Protein AF-0000000084460044 (afdb_homodimer)

InterPro domains:
  IPR001279 Metallo-beta-lactamase [SM00849] (20-222)
  IPR036866 Ribonuclease Z/Hydroxyacylglutathione hydrolase-like [G3DSA:3.60.15.10] (1-244)
  IPR036866 Ribonuclease Z/Hydroxyacylglutathione hydrolase-like [SSF56281] (1-214)

Structure (mmCIF, N/CA/C/O backbone):
data_AF-0000000084460044-model_v1
#
loop_
_entity.id
_entity.type
_entity.pdbx_description
1 polymer 'Anti-Pycsar protein Apyc1'
#
loop_
_atom_site.group_PDB
_atom_site.id
_atom_site.type_symbol
_atom_site.label_atom_id
_atom_site.label_alt_id
_atom_site.label_comp_id
_atom_site.label_asym_id
_atom_site.label_entity_id
_atom_site.label_seq_id
_atom_site.pdbx_PDB_ins_code
_atom_site.Cartn_x
_atom_site.Cartn_y
_atom_site.Cartn_z
_atom_site.occupancy
_atom_site.B_iso_or_equiv
_atom_site.auth_seq_id
_atom_site.auth_comp_id
_atom_site.auth_asym_id
_atom_site.auth_atom_id
_atom_site.pdbx_PDB_model_num
ATOM 1 N N . MET A 1 1 ? 12.766 -27.172 2.604 1 94.31 1 MET A N 1
ATOM 2 C CA . MET A 1 1 ? 12.164 -25.938 2.119 1 94.31 1 MET A CA 1
ATOM 3 C C . MET A 1 1 ? 10.75 -25.766 2.67 1 94.31 1 MET A C 1
ATOM 5 O O . MET A 1 1 ? 9.977 -26.719 2.703 1 94.31 1 MET A O 1
ATOM 9 N N . LYS A 1 2 ? 10.469 -24.609 3.242 1 96.56 2 LYS A N 1
ATOM 10 C CA . LYS A 1 2 ? 9.156 -24.359 3.834 1 96.56 2 LYS A CA 1
ATOM 11 C C . LYS A 1 2 ? 8.484 -23.156 3.178 1 96.56 2 LYS A C 1
ATOM 13 O O . LYS A 1 2 ? 9.141 -22.156 2.867 1 96.56 2 LYS A O 1
ATOM 18 N N . LEU A 1 3 ? 7.176 -23.328 2.949 1 98.44 3 LEU A N 1
ATOM 19 C CA . LEU A 1 3 ? 6.359 -22.234 2.408 1 98.44 3 LEU A CA 1
ATOM 20 C C . LEU A 1 3 ? 5.32 -21.781 3.428 1 98.44 3 LEU A C 1
ATOM 22 O O . LEU A 1 3 ? 4.449 -22.562 3.828 1 98.44 3 LEU A O 1
ATOM 26 N N . LEU A 1 4 ? 5.477 -20.578 3.859 1 98.81 4 LEU A N 1
ATOM 27 C CA . LEU A 1 4 ? 4.555 -19.969 4.816 1 98.81 4 LEU A CA 1
ATOM 28 C C . LEU A 1 4 ? 3.621 -18.984 4.121 1 98.81 4 LEU A C 1
ATOM 30 O O . LEU A 1 4 ? 4.078 -18.031 3.477 1 98.81 4 LEU A O 1
ATOM 34 N N . PHE A 1 5 ? 2.318 -19.219 4.203 1 98.88 5 PHE A N 1
ATOM 35 C CA . PHE A 1 5 ? 1.369 -18.219 3.721 1 98.88 5 PHE A CA 1
ATOM 36 C C . PHE A 1 5 ? 1.192 -17.094 4.738 1 98.88 5 PHE A C 1
ATOM 38 O O . PHE A 1 5 ? 0.675 -17.328 5.836 1 98.88 5 PHE A O 1
ATOM 45 N N . LEU A 1 6 ? 1.575 -15.891 4.332 1 98.75 6 LEU A N 1
ATOM 46 C CA . LEU A 1 6 ? 1.428 -14.742 5.215 1 98.75 6 LEU A CA 1
ATOM 47 C C . LEU A 1 6 ? -0.026 -14.289 5.273 1 98.75 6 LEU A C 1
ATOM 49 O O . LEU A 1 6 ? -0.465 -13.727 6.285 1 98.75 6 LEU A O 1
ATOM 53 N N . GLY A 1 7 ? -0.699 -14.461 4.23 1 98.69 7 GLY A N 1
ATOM 54 C CA . GLY A 1 7 ? -2.119 -14.188 4.074 1 98.69 7 GLY A CA 1
ATOM 55 C C . GLY A 1 7 ? -2.746 -14.945 2.918 1 98.69 7 GLY A C 1
ATOM 56 O O . GLY A 1 7 ? -2.043 -15.609 2.152 1 98.69 7 GLY A O 1
ATOM 57 N N . THR A 1 8 ? -4.09 -14.844 2.838 1 98.69 8 THR A N 1
ATOM 58 C CA . THR A 1 8 ? -4.785 -15.641 1.833 1 98.69 8 THR A CA 1
ATOM 59 C C . THR A 1 8 ? -5.918 -14.844 1.195 1 98.69 8 THR A C 1
ATOM 61 O O . THR A 1 8 ? -6.676 -15.367 0.38 1 98.69 8 THR A O 1
ATOM 64 N N . ALA A 1 9 ? -5.984 -13.594 1.479 1 97.88 9 ALA A N 1
ATOM 65 C CA . ALA A 1 9 ? -7.117 -12.789 1.032 1 97.88 9 ALA A CA 1
ATOM 66 C C . ALA A 1 9 ? -6.863 -12.211 -0.356 1 97.88 9 ALA A C 1
ATOM 68 O O . ALA A 1 9 ? -5.711 -11.977 -0.74 1 97.88 9 ALA A O 1
ATOM 69 N N . ASN A 1 10 ? -7.953 -12.016 -1.039 1 96.75 10 ASN A N 1
ATOM 70 C CA . ASN A 1 10 ? -7.848 -11.258 -2.281 1 96.75 10 ASN A CA 1
ATOM 71 C C . ASN A 1 10 ? -7.52 -9.789 -2.02 1 96.75 10 ASN A C 1
ATOM 73 O O . ASN A 1 10 ? -7.426 -9.367 -0.867 1 96.75 10 ASN A O 1
ATOM 77 N N . GLY A 1 11 ? -7.328 -9.031 -3.055 1 95.56 11 GLY A N 1
ATOM 78 C CA . GLY A 1 11 ? -6.824 -7.668 -2.953 1 95.56 11 GLY A CA 1
ATOM 79 C C . GLY A 1 11 ? -7.844 -6.695 -2.393 1 95.56 11 GLY A C 1
ATOM 80 O O . GLY A 1 11 ? -7.496 -5.586 -1.98 1 95.56 11 GLY A O 1
ATOM 81 N N . LEU A 1 12 ? -9.133 -7.086 -2.283 1 94.06 12 LEU A N 1
ATOM 82 C CA . LEU A 1 12 ? -10.18 -6.156 -1.881 1 94.06 12 LEU A CA 1
ATOM 83 C C . LEU A 1 12 ? -10.734 -6.523 -0.509 1 94.06 12 LEU A C 1
ATOM 85 O O . LEU A 1 12 ? -11.727 -5.934 -0.056 1 94.06 12 LEU A O 1
ATOM 89 N N . SER A 1 13 ? -10.102 -7.473 0.127 1 93.81 13 SER A N 1
ATOM 90 C CA . SER A 1 13 ? -10.57 -7.953 1.421 1 93.81 13 SER A CA 1
ATOM 91 C C . SER A 1 13 ? -10.625 -6.824 2.445 1 93.81 13 SER A C 1
ATOM 93 O O . SER A 1 13 ? -9.75 -5.957 2.465 1 93.81 13 SER A O 1
ATOM 95 N N . GLU A 1 14 ? -11.594 -6.875 3.289 1 91.81 14 GLU A N 1
ATOM 96 C CA . GLU A 1 14 ? -11.711 -5.961 4.422 1 91.81 14 GLU A CA 1
ATOM 97 C C . GLU A 1 14 ? -11.602 -6.711 5.746 1 91.81 14 GLU A C 1
ATOM 99 O O . GLU A 1 14 ? -11.812 -6.129 6.812 1 91.81 14 GLU A O 1
ATOM 104 N N . ASP A 1 15 ? -11.305 -8 5.602 1 91.88 15 ASP A N 1
ATOM 105 C CA . ASP A 1 15 ? -11.117 -8.812 6.801 1 91.88 15 ASP A CA 1
ATOM 106 C C . ASP A 1 15 ? -9.828 -8.438 7.523 1 91.88 15 ASP A C 1
ATOM 108 O O . ASP A 1 15 ? -8.734 -8.75 7.059 1 91.88 15 ASP A O 1
ATOM 112 N N . ALA A 1 16 ? -9.891 -7.84 8.695 1 88.88 16 ALA A N 1
ATOM 113 C CA . ALA A 1 16 ? -8.727 -7.371 9.445 1 88.88 16 ALA A CA 1
ATOM 114 C C . ALA A 1 16 ? -7.922 -8.539 10 1 88.88 16 ALA A C 1
ATOM 116 O O . ALA A 1 16 ? -6.781 -8.367 10.438 1 88.88 16 ALA A O 1
ATOM 117 N N . GLY A 1 17 ? -8.531 -9.695 10.016 1 92.69 17 GLY A N 1
ATOM 118 C CA . GLY A 1 17 ? -7.859 -10.867 10.555 1 92.69 17 GLY A CA 1
ATOM 119 C C . GLY A 1 17 ? -7.055 -11.617 9.508 1 92.69 17 GLY A C 1
ATOM 120 O O . GLY A 1 17 ? -6.414 -12.625 9.82 1 92.69 17 GLY A O 1
ATOM 121 N N . ASN A 1 18 ? -7.109 -11.172 8.281 1 97.06 18 ASN A N 1
ATOM 122 C CA . ASN A 1 18 ? -6.367 -11.773 7.18 1 97.06 18 ASN A CA 1
ATOM 123 C C . ASN A 1 18 ? -5.535 -10.742 6.43 1 97.06 18 ASN A C 1
ATOM 125 O O . ASN A 1 18 ? -5.648 -9.539 6.688 1 97.06 18 ASN A O 1
ATOM 129 N N . PHE A 1 19 ? -4.551 -11.188 5.695 1 98.19 19 PHE A N 1
ATOM 130 C CA . PHE A 1 19 ? -3.664 -10.344 4.902 1 98.19 19 PHE A CA 1
ATOM 131 C C . PHE A 1 19 ? -3.699 -10.75 3.436 1 98.19 19 PHE A C 1
ATOM 133 O O . PHE A 1 19 ? -4.328 -11.75 3.074 1 98.19 19 PHE A O 1
ATOM 140 N N . HIS A 1 20 ? -3.086 -9.898 2.592 1 98.19 20 HIS A N 1
ATOM 141 C CA . HIS A 1 20 ? -2.912 -10.25 1.187 1 98.19 20 HIS A CA 1
ATOM 142 C C . HIS A 1 20 ? -2.186 -11.586 1.036 1 98.19 20 HIS A C 1
ATOM 144 O O . HIS A 1 20 ? -1.423 -11.984 1.919 1 98.19 20 HIS A O 1
ATOM 150 N N . SER A 1 21 ? -2.4 -12.25 -0.104 1 98.06 21 SER A N 1
ATOM 151 C CA . SER A 1 21 ? -1.917 -13.609 -0.347 1 98.06 21 SER A CA 1
ATOM 152 C C . SER A 1 21 ? -0.439 -13.609 -0.723 1 98.06 21 SER A C 1
ATOM 154 O O . SER A 1 21 ? -0.062 -14.117 -1.779 1 98.06 21 SER A O 1
ATOM 156 N N . ASN A 1 22 ? 0.379 -13.086 0.127 1 98.5 22 ASN A N 1
ATOM 157 C CA . ASN A 1 22 ? 1.829 -13.18 -0.01 1 98.5 22 ASN A CA 1
ATOM 158 C C . ASN A 1 22 ? 2.398 -14.352 0.778 1 98.5 22 ASN A C 1
ATOM 160 O O . ASN A 1 22 ? 1.716 -14.922 1.634 1 98.5 22 ASN A O 1
ATOM 164 N N . MET A 1 23 ? 3.604 -14.797 0.398 1 98.81 23 MET A N 1
ATOM 165 C CA . MET A 1 23 ? 4.164 -16.016 0.989 1 98.81 23 MET A CA 1
ATOM 166 C C . MET A 1 23 ? 5.652 -15.836 1.28 1 98.81 23 MET A C 1
ATOM 168 O O . MET A 1 23 ? 6.316 -15 0.664 1 98.81 23 MET A O 1
ATOM 172 N N . LEU A 1 24 ? 6.102 -16.562 2.211 1 98.75 24 LEU A N 1
ATOM 173 C CA . LEU A 1 24 ? 7.523 -16.625 2.531 1 98.75 24 LEU A CA 1
ATOM 174 C C . LEU A 1 24 ? 8.062 -18.047 2.328 1 98.75 24 LEU A C 1
ATOM 176 O O . LEU A 1 24 ? 7.629 -18.984 2.996 1 98.75 24 LEU A O 1
ATOM 180 N N . LEU A 1 25 ? 8.93 -18.172 1.371 1 98.44 25 LEU A N 1
ATOM 181 C CA . LEU A 1 25 ? 9.641 -19.438 1.144 1 98.44 25 LEU A CA 1
ATOM 182 C C . LEU A 1 25 ? 10.984 -19.438 1.854 1 98.44 25 LEU A C 1
ATOM 184 O O . LEU A 1 25 ? 11.812 -18.547 1.635 1 98.44 25 LEU A O 1
ATOM 188 N N . THR A 1 26 ? 11.211 -20.359 2.711 1 97.69 26 THR A N 1
ATOM 189 C CA . THR A 1 26 ? 12.492 -20.516 3.398 1 97.69 26 THR A CA 1
ATOM 190 C C . THR A 1 26 ? 13.227 -21.75 2.889 1 97.69 26 THR A C 1
ATOM 192 O O . THR A 1 26 ? 12.695 -22.859 2.926 1 97.69 26 THR A O 1
ATOM 195 N N . THR A 1 27 ? 14.438 -21.531 2.451 1 96.44 27 THR A N 1
ATOM 196 C CA . THR A 1 27 ? 15.242 -22.641 1.95 1 96.44 27 THR A CA 1
ATOM 197 C C . THR A 1 27 ? 15.797 -23.469 3.105 1 96.44 27 THR A C 1
ATOM 199 O O . THR A 1 27 ? 15.68 -23.078 4.27 1 96.44 27 THR A O 1
ATOM 202 N N . ASP A 1 28 ? 16.406 -24.609 2.73 1 92.31 28 ASP A N 1
ATOM 203 C CA . ASP A 1 28 ? 17.016 -25.469 3.734 1 92.31 28 ASP A CA 1
ATOM 204 C C . ASP A 1 28 ? 18.188 -24.766 4.418 1 92.31 28 ASP A C 1
ATOM 206 O O . ASP A 1 28 ? 18.5 -25.062 5.57 1 92.31 28 ASP A O 1
ATOM 210 N N . GLU A 1 29 ? 18.812 -23.812 3.766 1 94.5 29 GLU A N 1
ATOM 211 C CA . GLU A 1 29 ? 19.953 -23.094 4.305 1 94.5 29 GLU A CA 1
ATOM 212 C C . GLU A 1 29 ? 19.516 -21.859 5.09 1 94.5 29 GLU A C 1
ATOM 214 O O . GLU A 1 29 ? 20.344 -21.125 5.617 1 94.5 29 GLU A O 1
ATOM 219 N N . GLY A 1 30 ? 18.25 -21.578 5.09 1 96.25 30 GLY A N 1
ATOM 220 C CA . GLY A 1 30 ? 17.734 -20.531 5.941 1 96.25 30 GLY A CA 1
ATOM 221 C C . GLY A 1 30 ? 17.531 -19.219 5.203 1 96.25 30 GLY A C 1
ATOM 222 O O . GLY A 1 30 ? 17.172 -18.203 5.809 1 96.25 30 GLY A O 1
ATOM 223 N N . LYS A 1 31 ? 17.688 -19.219 3.883 1 97.81 31 LYS A N 1
ATOM 224 C CA . LYS A 1 31 ? 17.422 -18.031 3.09 1 97.81 31 LYS A CA 1
ATOM 225 C C . LYS A 1 31 ? 15.938 -17.859 2.82 1 97.81 31 LYS A C 1
ATOM 227 O O . LYS A 1 31 ? 15.219 -18.844 2.643 1 97.81 31 LYS A O 1
ATOM 232 N N . THR A 1 32 ? 15.5 -16.578 2.754 1 98.56 32 THR A N 1
ATOM 233 C CA . THR A 1 32 ? 14.07 -16.297 2.65 1 98.56 32 THR A CA 1
ATOM 234 C C . THR A 1 32 ? 13.75 -15.594 1.332 1 98.56 32 THR A C 1
ATOM 236 O O . THR A 1 32 ? 14.438 -14.656 0.938 1 98.56 32 THR A O 1
ATOM 239 N N . LEU A 1 33 ? 12.781 -16.125 0.623 1 98.75 33 LEU A N 1
ATOM 240 C CA . LEU A 1 33 ? 12.195 -15.516 -0.566 1 98.75 33 LEU A CA 1
ATOM 241 C C . LEU A 1 33 ? 10.75 -15.094 -0.307 1 98.75 33 LEU A C 1
ATOM 243 O O . LEU A 1 33 ? 9.883 -15.945 -0.075 1 98.75 33 LEU A O 1
ATOM 247 N N . LEU A 1 34 ? 10.57 -13.805 -0.277 1 98.88 34 LEU A N 1
ATOM 248 C CA . LEU A 1 34 ? 9.203 -13.297 -0.209 1 98.88 34 LEU A CA 1
ATOM 249 C C . LEU A 1 34 ? 8.531 -13.359 -1.575 1 98.88 34 LEU A C 1
ATOM 251 O O . LEU A 1 34 ? 9.031 -12.805 -2.553 1 98.88 34 LEU A O 1
ATOM 255 N N . ILE A 1 35 ? 7.453 -14.102 -1.669 1 98.88 35 ILE A N 1
ATOM 256 C CA . ILE A 1 35 ? 6.684 -14.195 -2.904 1 98.88 35 ILE A CA 1
ATOM 257 C C . ILE A 1 35 ? 5.527 -13.195 -2.867 1 98.88 35 ILE A C 1
ATOM 259 O O . ILE A 1 35 ? 4.566 -13.375 -2.113 1 98.88 35 ILE A O 1
ATOM 263 N N . ASP A 1 36 ? 5.617 -12.188 -3.707 1 98.88 36 ASP A N 1
ATOM 264 C CA . ASP A 1 36 ? 4.801 -10.977 -3.725 1 98.88 36 ASP A CA 1
ATOM 265 C C . ASP A 1 36 ? 4.988 -10.172 -2.441 1 98.88 36 ASP A C 1
ATOM 267 O O . ASP A 1 36 ? 5.508 -10.688 -1.449 1 98.88 36 ASP A O 1
ATOM 271 N N . CYS A 1 37 ? 4.656 -8.953 -2.535 1 98.75 37 CYS A N 1
ATOM 272 C CA . CYS A 1 37 ? 4.887 -7.965 -1.485 1 98.75 37 CYS A CA 1
ATOM 273 C C . CYS A 1 37 ? 3.787 -6.906 -1.481 1 98.75 37 CYS A C 1
ATOM 275 O O . CYS A 1 37 ? 4.012 -5.773 -1.904 1 98.75 37 CYS A O 1
ATOM 277 N N . GLY A 1 38 ? 2.658 -7.324 -0.992 1 98.38 38 GLY A N 1
ATOM 278 C CA . GLY A 1 38 ? 1.498 -6.449 -1.021 1 98.38 38 GLY A CA 1
ATOM 279 C C . GLY A 1 38 ? 1.54 -5.367 0.041 1 98.38 38 GLY A C 1
ATOM 280 O O . GLY A 1 38 ? 2.447 -5.344 0.876 1 98.38 38 GLY A O 1
ATOM 281 N N . THR A 1 39 ? 0.577 -4.535 0.065 1 97.31 39 THR A N 1
ATOM 282 C CA . THR A 1 39 ? 0.523 -3.357 0.922 1 97.31 39 THR A CA 1
ATOM 283 C C . THR A 1 39 ? 0.475 -3.762 2.393 1 97.31 39 THR A C 1
ATOM 285 O O . THR A 1 39 ? 0.834 -2.973 3.271 1 97.31 39 THR A O 1
ATOM 288 N N . ASP A 1 40 ? 0.13 -4.992 2.707 1 96.69 40 ASP A N 1
ATOM 289 C CA . ASP A 1 40 ? -0.022 -5.465 4.078 1 96.69 40 ASP A CA 1
ATOM 290 C C . ASP A 1 40 ? 1.29 -6.039 4.609 1 96.69 40 ASP A C 1
ATOM 292 O O . ASP A 1 40 ? 1.348 -6.531 5.738 1 96.69 40 ASP A O 1
ATOM 296 N N . VAL A 1 41 ? 2.312 -5.926 3.896 1 97.75 41 VAL A N 1
ATOM 297 C CA . VAL A 1 41 ? 3.482 -6.773 4.113 1 97.75 41 VAL A CA 1
ATOM 298 C C . VAL A 1 41 ? 4.082 -6.48 5.488 1 97.75 41 VAL A C 1
ATOM 300 O O . VAL A 1 41 ? 4.523 -7.398 6.184 1 97.75 41 VAL A O 1
ATOM 303 N N . ARG A 1 42 ? 4.129 -5.203 5.926 1 96.88 42 ARG A N 1
ATOM 304 C CA . ARG A 1 42 ? 4.762 -4.934 7.215 1 96.88 42 ARG A CA 1
ATOM 305 C C . ARG A 1 42 ? 3.982 -5.586 8.352 1 96.88 42 ARG A C 1
ATOM 307 O O . ARG A 1 42 ? 4.57 -6.043 9.336 1 96.88 42 ARG A O 1
ATOM 314 N N . PHE A 1 43 ? 2.645 -5.734 8.242 1 97.25 43 PHE A N 1
ATOM 315 C CA . PHE A 1 43 ? 1.826 -6.359 9.273 1 97.25 43 PHE A CA 1
ATOM 316 C C . PHE A 1 43 ? 1.922 -7.879 9.195 1 97.25 43 PHE A C 1
ATOM 318 O O . PHE A 1 43 ? 2.039 -8.555 10.219 1 97.25 43 PHE A O 1
ATOM 325 N N . SER A 1 44 ? 1.832 -8.383 7.941 1 97.81 44 SER A N 1
ATOM 326 C CA . SER A 1 44 ? 1.833 -9.836 7.781 1 97.81 44 SER A CA 1
ATOM 327 C C . SER A 1 44 ? 3.17 -10.438 8.203 1 97.81 44 SER A C 1
ATOM 329 O O . SER A 1 44 ? 3.207 -11.5 8.836 1 97.81 44 SER A O 1
ATOM 331 N N . LEU A 1 45 ? 4.305 -9.75 7.887 1 97.62 45 LEU A N 1
ATOM 332 C CA . LEU A 1 45 ? 5.617 -10.195 8.344 1 97.62 45 LEU A CA 1
ATOM 333 C C . LEU A 1 45 ? 5.707 -10.148 9.867 1 97.62 45 LEU A C 1
ATOM 335 O O . LEU A 1 45 ? 6.145 -11.117 10.5 1 97.62 45 LEU A O 1
ATOM 339 N N . ALA A 1 46 ? 5.258 -9.055 10.445 1 96.44 46 ALA A N 1
ATOM 340 C CA . ALA A 1 46 ? 5.312 -8.922 11.898 1 96.44 46 ALA A CA 1
ATOM 341 C C . ALA A 1 46 ? 4.516 -10.023 12.586 1 96.44 46 ALA A C 1
ATOM 343 O O . ALA A 1 46 ? 4.973 -10.609 13.578 1 96.44 46 ALA A O 1
ATOM 344 N N . HIS A 1 47 ? 3.334 -10.25 12.07 1 96.5 47 HIS A N 1
ATOM 345 C CA . HIS A 1 47 ? 2.48 -11.289 12.633 1 96.5 47 HIS A CA 1
ATOM 346 C C . HIS A 1 47 ? 3.166 -12.648 12.594 1 96.5 47 HIS A C 1
ATOM 348 O O . HIS A 1 47 ? 2.969 -13.477 13.492 1 96.5 47 HIS A O 1
ATOM 354 N N . ALA A 1 48 ? 3.965 -12.875 11.602 1 97.31 48 ALA A N 1
ATOM 355 C CA . ALA A 1 48 ? 4.684 -14.141 11.438 1 97.31 48 ALA A CA 1
ATOM 356 C C . ALA A 1 48 ? 6.043 -14.086 12.133 1 97.31 48 ALA A C 1
ATOM 358 O O . ALA A 1 48 ? 6.844 -15.016 12.008 1 97.31 48 ALA A O 1
ATOM 359 N N . ASN A 1 49 ? 6.375 -12.961 12.812 1 96.88 49 ASN A N 1
ATOM 360 C CA . ASN A 1 49 ? 7.609 -12.742 13.562 1 96.88 49 ASN A CA 1
ATOM 361 C C . ASN A 1 49 ? 8.812 -12.602 12.625 1 96.88 49 ASN A C 1
ATOM 363 O O . ASN A 1 49 ? 9.883 -13.141 12.906 1 96.88 49 ASN A O 1
ATOM 367 N N . TYR A 1 50 ? 8.594 -11.977 11.484 1 97.12 50 TYR A N 1
ATOM 368 C CA . TYR A 1 50 ? 9.641 -11.57 10.562 1 97.12 50 TYR A CA 1
ATOM 369 C C . TYR A 1 50 ? 9.688 -10.047 10.43 1 97.12 50 TYR A C 1
ATOM 371 O O . TYR A 1 50 ? 8.727 -9.359 10.781 1 97.12 50 TYR A O 1
ATOM 379 N N . ALA A 1 51 ? 10.805 -9.547 10 1 96.19 51 ALA A N 1
ATOM 380 C CA . ALA A 1 51 ? 11.023 -8.133 9.711 1 96.19 51 ALA A CA 1
ATOM 381 C C . ALA A 1 51 ? 11.633 -7.941 8.328 1 96.19 51 ALA A C 1
ATOM 383 O O . ALA A 1 51 ? 12 -8.914 7.66 1 96.19 51 ALA A O 1
ATOM 384 N N . ALA A 1 52 ? 11.711 -6.738 7.922 1 97.19 52 ALA A N 1
ATOM 385 C CA . ALA A 1 52 ? 12.281 -6.426 6.613 1 97.19 52 ALA A CA 1
ATOM 386 C C . ALA A 1 52 ? 13.695 -6.988 6.48 1 97.19 52 ALA A C 1
ATOM 388 O O . ALA A 1 52 ? 14.078 -7.461 5.41 1 97.19 52 ALA A O 1
ATOM 389 N N . LYS A 1 53 ? 14.422 -6.961 7.57 1 97.06 53 LYS A N 1
ATOM 390 C CA . LYS A 1 53 ? 15.812 -7.383 7.547 1 97.06 53 LYS A CA 1
ATOM 391 C C . LYS A 1 53 ? 15.93 -8.883 7.301 1 97.06 53 LYS A C 1
ATOM 393 O O . LYS A 1 53 ? 17 -9.383 6.953 1 97.06 53 LYS A O 1
ATOM 398 N N . ASP A 1 54 ? 14.852 -9.609 7.508 1 97.75 54 ASP A N 1
ATOM 399 C CA . ASP A 1 54 ? 14.875 -11.062 7.398 1 97.75 54 ASP A CA 1
ATOM 400 C C . ASP A 1 54 ? 14.625 -11.508 5.961 1 97.75 54 ASP A C 1
ATOM 402 O O . ASP A 1 54 ? 14.672 -12.703 5.656 1 97.75 54 ASP A O 1
ATOM 406 N N . ILE A 1 55 ? 14.367 -10.586 5.004 1 98.56 55 ILE A N 1
ATOM 407 C CA . ILE A 1 55 ? 14.023 -10.914 3.627 1 98.56 55 ILE A CA 1
ATOM 408 C C . ILE A 1 55 ? 15.273 -10.844 2.75 1 98.56 55 ILE A C 1
ATOM 410 O O . ILE A 1 55 ? 15.852 -9.766 2.576 1 98.56 55 ILE A O 1
ATOM 414 N N . ASP A 1 56 ? 15.648 -11.969 2.18 1 98.69 56 ASP A N 1
ATOM 415 C CA . ASP A 1 56 ? 16.828 -12.016 1.333 1 98.69 56 ASP A CA 1
ATOM 416 C C . ASP A 1 56 ? 16.484 -11.672 -0.115 1 98.69 56 ASP A C 1
ATOM 418 O O . ASP A 1 56 ? 17.297 -11.078 -0.829 1 98.69 56 ASP A O 1
ATOM 422 N N . ALA A 1 57 ? 15.32 -12.117 -0.559 1 98.81 57 ALA A N 1
ATOM 423 C CA . ALA A 1 57 ? 14.859 -11.906 -1.928 1 98.81 57 ALA A CA 1
ATOM 424 C C . ALA A 1 57 ? 13.344 -11.742 -1.979 1 98.81 57 ALA A C 1
ATOM 426 O O . ALA A 1 57 ? 12.633 -12.227 -1.094 1 98.81 57 ALA A O 1
ATOM 427 N N . VAL A 1 58 ? 12.883 -11.031 -3.006 1 98.88 58 VAL A N 1
ATOM 428 C CA . VAL A 1 58 ? 11.453 -10.859 -3.242 1 98.88 58 VAL A CA 1
ATOM 429 C C . VAL A 1 58 ? 11.133 -11.156 -4.703 1 98.88 58 VAL A C 1
ATOM 431 O O . VAL A 1 58 ? 11.844 -10.703 -5.605 1 98.88 58 VAL A O 1
ATOM 434 N N . TYR A 1 59 ? 10.18 -11.984 -4.906 1 98.94 59 TYR A N 1
ATOM 435 C CA . TYR A 1 59 ? 9.617 -12.25 -6.23 1 98.94 59 TYR A CA 1
ATOM 436 C C . TYR A 1 59 ? 8.305 -11.5 -6.422 1 98.94 59 TYR A C 1
ATOM 438 O O . TYR A 1 59 ? 7.445 -11.5 -5.539 1 98.94 59 TYR A O 1
ATOM 446 N N . ILE A 1 60 ? 8.117 -10.797 -7.57 1 98.88 60 ILE A N 1
ATOM 447 C CA . ILE A 1 60 ? 6.883 -10.07 -7.855 1 98.88 60 ILE A CA 1
ATOM 448 C C . ILE A 1 60 ? 6.191 -10.688 -9.07 1 98.88 60 ILE A C 1
ATOM 450 O O . ILE A 1 60 ? 6.773 -10.758 -10.156 1 98.88 60 ILE A O 1
ATOM 454 N N . SER A 1 61 ? 4.945 -11.086 -8.867 1 98.69 61 SER A N 1
ATOM 455 C CA . SER A 1 61 ? 4.195 -11.75 -9.93 1 98.69 61 SER A CA 1
ATOM 456 C C . SER A 1 61 ? 3.621 -10.734 -10.914 1 98.69 61 SER A C 1
ATOM 458 O O . SER A 1 61 ? 3.623 -10.969 -12.125 1 98.69 61 SER A O 1
ATOM 460 N N . HIS A 1 62 ? 3.014 -9.641 -10.422 1 98 62 HIS A N 1
ATOM 461 C CA . HIS A 1 62 ? 2.434 -8.594 -11.242 1 98 62 HIS A CA 1
ATOM 462 C C . HIS A 1 62 ? 2.227 -7.312 -10.438 1 98 62 HIS A C 1
ATOM 464 O O . HIS A 1 62 ? 2.611 -7.238 -9.273 1 98 62 HIS A O 1
ATOM 470 N N . LEU A 1 63 ? 1.611 -6.324 -10.992 1 97.56 63 LEU A N 1
ATOM 471 C CA . LEU A 1 63 ? 1.835 -4.977 -10.484 1 97.56 63 LEU A CA 1
ATOM 472 C C . LEU A 1 63 ? 0.612 -4.469 -9.727 1 97.56 63 LEU A C 1
ATOM 474 O O . LEU A 1 63 ? 0.502 -3.275 -9.438 1 97.56 63 LEU A O 1
ATOM 478 N N . HIS A 1 64 ? -0.312 -5.344 -9.359 1 97.62 64 HIS A N 1
ATOM 479 C CA . HIS A 1 64 ? -1.371 -4.906 -8.453 1 97.62 64 HIS A CA 1
ATOM 480 C C . HIS A 1 64 ? -0.83 -4.668 -7.051 1 97.62 64 HIS A C 1
ATOM 482 O O . HIS A 1 64 ? 0.117 -5.332 -6.625 1 97.62 64 HIS A O 1
ATOM 488 N N . GLY A 1 65 ? -1.451 -3.764 -6.383 1 97.56 65 GLY A N 1
ATOM 489 C CA . GLY A 1 65 ? -0.98 -3.301 -5.09 1 97.56 65 GLY A CA 1
ATOM 490 C C . GLY A 1 65 ? -0.897 -4.406 -4.051 1 97.56 65 GLY A C 1
ATOM 491 O O . GLY A 1 65 ? -0.007 -4.398 -3.201 1 97.56 65 GLY A O 1
ATOM 492 N N . ASP A 1 66 ? -1.824 -5.324 -4.074 1 97.94 66 ASP A N 1
ATOM 493 C CA . ASP A 1 66 ? -1.808 -6.41 -3.102 1 97.94 66 ASP A CA 1
ATOM 494 C C . ASP A 1 66 ? -0.695 -7.41 -3.41 1 97.94 66 ASP A C 1
ATOM 496 O O . ASP A 1 66 ? -0.474 -8.352 -2.65 1 97.94 66 ASP A O 1
ATOM 500 N N . HIS A 1 67 ? 0.11 -7.145 -4.449 1 98.5 67 HIS A N 1
ATOM 501 C CA . HIS A 1 67 ? 1.224 -8.023 -4.797 1 98.5 67 HIS A CA 1
ATOM 502 C C . HIS A 1 67 ? 2.543 -7.258 -4.805 1 98.5 67 HIS A C 1
ATOM 504 O O . HIS A 1 67 ? 3.615 -7.863 -4.727 1 98.5 67 HIS A O 1
ATOM 510 N N . CYS A 1 68 ? 2.488 -5.914 -4.906 1 98.62 68 CYS A N 1
ATOM 511 C CA . CYS A 1 68 ? 3.771 -5.23 -5.012 1 98.62 68 CYS A CA 1
ATOM 512 C C . CYS A 1 68 ? 3.758 -3.92 -4.234 1 98.62 68 CYS A C 1
ATOM 514 O O . CYS A 1 68 ? 4.773 -3.23 -4.156 1 98.62 68 CYS A O 1
ATOM 516 N N . GLY A 1 69 ? 2.645 -3.59 -3.629 1 98.12 69 GLY A N 1
ATOM 517 C CA . GLY A 1 69 ? 2.459 -2.281 -3.021 1 98.12 69 GLY A CA 1
ATOM 518 C C . GLY A 1 69 ? 3.32 -2.068 -1.791 1 98.12 69 GLY A C 1
ATOM 519 O O . GLY A 1 69 ? 3.463 -0.94 -1.313 1 98.12 69 GLY A O 1
ATOM 520 N N . GLY A 1 70 ? 3.91 -3.086 -1.244 1 98.38 70 GLY A N 1
ATOM 521 C CA . GLY A 1 70 ? 4.746 -3.01 -0.058 1 98.38 70 GLY A CA 1
ATOM 522 C C . GLY A 1 70 ? 6.219 -2.836 -0.378 1 98.38 70 GLY A C 1
ATOM 523 O O . GLY A 1 70 ? 7.043 -2.676 0.527 1 98.38 70 GLY A O 1
ATOM 524 N N . LEU A 1 71 ? 6.602 -2.773 -1.654 1 98.69 71 LEU A N 1
ATOM 525 C CA . LEU A 1 71 ? 8 -2.746 -2.061 1 98.69 71 LEU A CA 1
ATOM 526 C C . LEU A 1 71 ? 8.672 -1.45 -1.615 1 98.69 71 LEU A C 1
ATOM 528 O O . LEU A 1 71 ? 9.852 -1.444 -1.271 1 98.69 71 LEU A O 1
ATOM 532 N N . GLU A 1 72 ? 7.918 -0.361 -1.679 1 98.19 72 GLU A N 1
ATOM 533 C CA . GLU A 1 72 ? 8.484 0.904 -1.219 1 98.19 72 GLU A CA 1
ATOM 534 C C . GLU A 1 72 ? 8.93 0.812 0.239 1 98.19 72 GLU A C 1
ATOM 536 O O . GLU A 1 72 ? 10.047 1.189 0.576 1 98.19 72 GLU A O 1
ATOM 541 N N . TRP A 1 73 ? 8.062 0.283 1.067 1 97.81 73 TRP A N 1
ATOM 542 C CA . TRP A 1 73 ? 8.375 0.112 2.482 1 97.81 73 TRP A CA 1
ATOM 543 C C . TRP A 1 73 ? 9.578 -0.8 2.67 1 97.81 73 TRP A C 1
ATOM 545 O O . TRP A 1 73 ? 10.516 -0.464 3.402 1 97.81 73 TRP A O 1
ATOM 555 N N . LEU A 1 74 ? 9.578 -1.932 1.994 1 98.25 74 LEU A N 1
ATOM 556 C CA . LEU A 1 74 ? 10.672 -2.895 2.111 1 98.25 74 LEU A CA 1
ATOM 557 C C . LEU A 1 74 ? 11.992 -2.277 1.66 1 98.25 74 LEU A C 1
ATOM 559 O O . LEU A 1 74 ? 13 -2.389 2.355 1 98.25 74 LEU A O 1
ATOM 563 N N . GLY A 1 75 ? 11.953 -1.645 0.486 1 97.75 75 GLY A N 1
ATOM 564 C CA . GLY A 1 75 ? 13.148 -1.01 -0.037 1 97.75 75 GLY A CA 1
ATOM 565 C C . GLY A 1 75 ? 13.711 0.056 0.885 1 97.75 75 GLY A C 1
ATOM 566 O O . GLY A 1 75 ? 14.914 0.083 1.149 1 97.75 75 GLY A O 1
ATOM 567 N N . PHE A 1 76 ? 12.844 0.926 1.391 1 96.06 76 PHE A N 1
ATOM 568 C CA . PHE A 1 76 ? 13.273 1.999 2.281 1 96.06 76 PHE A CA 1
ATOM 569 C C . PHE A 1 76 ? 13.805 1.436 3.59 1 96.06 76 PHE A C 1
ATOM 571 O O . PHE A 1 76 ? 14.852 1.87 4.074 1 96.06 76 PHE A O 1
ATOM 578 N N . LYS A 1 77 ? 13.086 0.48 4.141 1 96 77 LYS A N 1
ATOM 579 C CA . LYS A 1 77 ? 1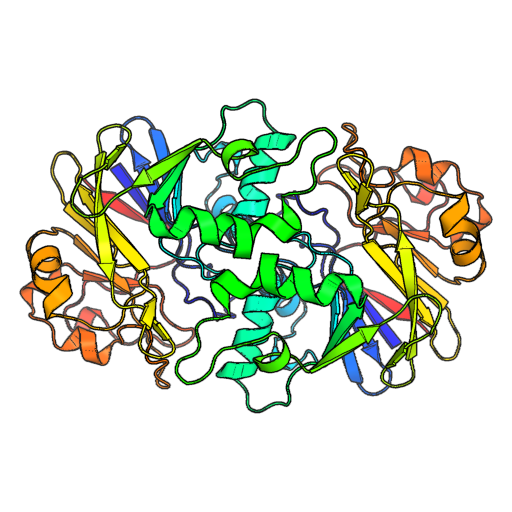3.523 -0.125 5.395 1 96 77 LYS A CA 1
ATOM 580 C C . LYS A 1 77 ? 14.922 -0.722 5.262 1 96 77 LYS A C 1
ATOM 582 O O . LYS A 1 77 ? 15.789 -0.48 6.102 1 96 77 LYS A O 1
ATOM 587 N N . ARG A 1 78 ? 15.117 -1.442 4.219 1 96.69 78 ARG A N 1
ATOM 588 C CA . ARG A 1 78 ? 16.391 -2.117 4.012 1 96.69 78 ARG A CA 1
ATOM 589 C C . ARG A 1 78 ? 17.516 -1.11 3.734 1 96.69 78 ARG A C 1
ATOM 591 O O . ARG A 1 78 ? 18.625 -1.27 4.219 1 96.69 78 ARG A O 1
ATOM 598 N N . LYS A 1 79 ? 17.219 -0.106 3.016 1 94.62 79 LYS A N 1
ATOM 599 C CA . LYS A 1 79 ? 18.219 0.878 2.615 1 94.62 79 LYS A CA 1
ATOM 600 C C . LYS A 1 79 ? 18.609 1.771 3.787 1 94.62 79 LYS A C 1
ATOM 602 O O . LYS A 1 79 ? 19.797 2.078 3.971 1 94.62 79 LYS A O 1
ATOM 607 N N . PHE A 1 80 ? 17.609 2.123 4.652 1 92.06 80 PHE A N 1
ATOM 608 C CA . PHE A 1 80 ? 17.859 3.234 5.566 1 92.06 80 PHE A CA 1
ATOM 609 C C . PHE A 1 80 ? 18.016 2.734 6.996 1 92.06 80 PHE A C 1
ATOM 611 O O . PHE A 1 80 ? 18.484 3.471 7.867 1 92.06 80 PHE A O 1
ATOM 618 N N . THR A 1 81 ? 17.641 1.513 7.211 1 90.88 81 THR A N 1
ATOM 619 C CA . THR A 1 81 ? 17.641 1.107 8.609 1 90.88 81 THR A CA 1
ATOM 620 C C . THR A 1 81 ? 18.578 -0.074 8.836 1 90.88 81 THR A C 1
ATOM 622 O O . THR A 1 81 ? 18.672 -0.594 9.945 1 90.88 81 THR A O 1
ATOM 625 N N . THR A 1 82 ? 19.203 -0.567 7.777 1 92.38 82 THR A N 1
ATOM 626 C CA . THR A 1 82 ? 20.141 -1.677 7.93 1 92.38 82 THR A CA 1
ATOM 627 C C . THR A 1 82 ? 21.391 -1.451 7.082 1 92.38 82 THR A C 1
ATOM 629 O O . THR A 1 82 ? 21.406 -0.582 6.211 1 92.38 82 THR A O 1
ATOM 632 N N . ASP A 1 83 ? 22.375 -2.244 7.445 1 94.19 83 ASP A N 1
ATOM 633 C CA . ASP A 1 83 ? 23.578 -2.264 6.629 1 94.19 83 ASP A CA 1
ATOM 634 C C . ASP A 1 83 ? 23.672 -3.547 5.805 1 94.19 83 ASP A C 1
ATOM 636 O O . ASP A 1 83 ? 24.734 -3.893 5.297 1 94.19 83 ASP A O 1
ATOM 640 N N . LEU A 1 84 ? 22.625 -4.211 5.707 1 96.25 84 LEU A N 1
ATOM 641 C CA . LEU A 1 84 ? 22.594 -5.453 4.945 1 96.25 84 LEU A CA 1
ATOM 642 C C . LEU A 1 84 ? 22.641 -5.176 3.447 1 96.25 84 LEU A C 1
ATOM 644 O O . LEU A 1 84 ? 22.266 -4.086 3.002 1 96.25 84 LEU A O 1
ATOM 648 N N . PRO A 1 85 ? 23.172 -6.188 2.68 1 96.88 85 PRO A N 1
ATOM 649 C CA . PRO A 1 85 ? 23.078 -6.027 1.227 1 96.88 85 PRO A CA 1
ATOM 650 C C . PRO A 1 85 ? 21.641 -5.855 0.746 1 96.88 85 PRO A C 1
ATOM 652 O O . PRO A 1 85 ? 20.703 -6.32 1.402 1 96.88 85 PRO A O 1
ATOM 655 N N . LYS A 1 86 ? 21.531 -5.188 -0.379 1 97.81 86 LYS A N 1
ATOM 656 C CA . LYS A 1 86 ? 20.219 -5.047 -1.007 1 97.81 86 LYS A CA 1
ATOM 657 C C . LYS A 1 86 ? 19.562 -6.41 -1.216 1 97.81 86 LYS A C 1
ATOM 659 O O . LYS A 1 86 ? 20.219 -7.371 -1.614 1 97.81 86 LYS A O 1
ATOM 664 N N . PRO A 1 87 ? 18.219 -6.488 -0.864 1 98.62 87 PRO A N 1
ATOM 665 C CA . PRO A 1 87 ? 17.531 -7.73 -1.236 1 98.62 87 PRO A CA 1
ATOM 666 C C . PRO A 1 87 ? 17.484 -7.945 -2.746 1 98.62 87 PRO A C 1
ATOM 668 O O . PRO A 1 87 ? 17.469 -6.977 -3.512 1 98.62 87 PRO A O 1
ATOM 671 N N . GLU A 1 88 ? 17.453 -9.211 -3.152 1 98.81 88 GLU A N 1
ATOM 672 C CA . GLU A 1 88 ? 17.234 -9.531 -4.559 1 98.81 88 GLU A CA 1
ATOM 673 C C . GLU A 1 88 ? 15.773 -9.305 -4.949 1 98.81 88 GLU A C 1
ATOM 675 O O . GLU A 1 88 ? 14.867 -9.555 -4.152 1 98.81 88 GLU A O 1
ATOM 680 N N . LEU A 1 89 ? 15.617 -8.742 -6.109 1 98.88 89 LEU A N 1
ATOM 681 C CA . LEU A 1 89 ? 14.289 -8.594 -6.684 1 98.88 89 LEU A CA 1
ATOM 682 C C . LEU A 1 89 ? 14.148 -9.422 -7.957 1 98.88 89 LEU A C 1
ATOM 684 O O . LEU A 1 89 ? 14.852 -9.172 -8.938 1 98.88 89 LEU A O 1
ATOM 688 N N . LEU A 1 90 ? 13.312 -10.414 -7.891 1 98.81 90 LEU A N 1
ATOM 689 C CA . LEU A 1 90 ? 13.062 -11.32 -9.008 1 98.81 90 LEU A CA 1
ATOM 690 C C . LEU A 1 90 ? 11.711 -11.023 -9.664 1 98.81 90 LEU A C 1
ATOM 692 O O . LEU A 1 90 ? 10.688 -10.945 -8.977 1 98.81 90 LEU A O 1
ATOM 696 N N . LEU A 1 91 ? 11.664 -10.789 -10.883 1 98.56 91 LEU A N 1
ATOM 697 C CA . LEU A 1 91 ? 10.43 -10.586 -11.633 1 98.56 91 LEU A CA 1
ATOM 698 C C . LEU A 1 91 ? 10.672 -10.742 -13.133 1 98.56 91 LEU A C 1
ATOM 700 O O . LEU A 1 91 ? 11.812 -10.672 -13.594 1 98.56 91 LEU A O 1
ATOM 704 N N . HIS A 1 92 ? 9.633 -11.031 -13.844 1 98.56 92 HIS A N 1
ATOM 705 C CA . HIS A 1 92 ? 9.766 -11.102 -15.297 1 98.56 92 HIS A CA 1
ATOM 706 C C . HIS A 1 92 ? 10.328 -9.805 -15.859 1 98.56 92 HIS A C 1
ATOM 708 O O . HIS A 1 92 ? 9.938 -8.711 -15.43 1 98.56 92 HIS A O 1
ATOM 714 N N . GLU A 1 93 ? 11.133 -9.883 -16.828 1 98.12 93 GLU A N 1
ATOM 715 C CA . GLU A 1 93 ? 11.852 -8.75 -17.391 1 98.12 93 GLU A CA 1
ATOM 716 C C . GLU A 1 93 ? 10.891 -7.688 -17.922 1 98.12 93 GLU A C 1
ATOM 718 O O . GLU A 1 93 ? 11.18 -6.492 -17.844 1 98.12 93 GLU A O 1
ATOM 723 N N . SER A 1 94 ? 9.742 -8.086 -18.391 1 97.19 94 SER A N 1
ATOM 724 C CA . SER A 1 94 ? 8.805 -7.156 -19.016 1 97.19 94 SER A CA 1
ATOM 725 C C . SER A 1 94 ? 8.133 -6.273 -17.969 1 97.19 94 SER A C 1
ATOM 727 O O . SER A 1 94 ? 7.504 -5.266 -18.297 1 97.19 94 SER A O 1
ATOM 729 N N . LEU A 1 95 ? 8.258 -6.59 -16.703 1 98 95 LEU A N 1
ATOM 730 C CA . LEU A 1 95 ? 7.582 -5.859 -15.641 1 98 95 LEU A CA 1
ATOM 731 C C . LEU A 1 95 ? 8.5 -4.809 -15.023 1 98 95 LEU A C 1
ATOM 733 O O . LEU A 1 95 ? 8.047 -3.914 -14.312 1 98 95 LEU A O 1
ATOM 737 N N . ILE A 1 96 ? 9.781 -4.902 -15.336 1 98.5 96 ILE A N 1
ATOM 738 C CA . ILE A 1 96 ? 10.797 -4.148 -14.602 1 98.5 96 ILE A CA 1
ATOM 739 C C . ILE A 1 96 ? 10.562 -2.65 -14.805 1 98.5 96 ILE A C 1
ATOM 741 O O . ILE A 1 96 ? 10.484 -1.891 -13.836 1 98.5 96 ILE A O 1
ATOM 745 N N . ASP A 1 97 ? 10.414 -2.256 -16.031 1 98.31 97 ASP A N 1
ATOM 746 C CA . ASP A 1 97 ? 10.25 -0.836 -16.328 1 98.31 97 ASP A CA 1
ATOM 747 C C . ASP A 1 97 ? 8.953 -0.297 -15.734 1 98.31 97 ASP A C 1
ATOM 749 O O . ASP A 1 97 ? 8.945 0.761 -15.102 1 98.31 97 ASP A O 1
ATOM 753 N N . ALA A 1 98 ? 7.879 -0.999 -15.906 1 97.62 98 ALA A N 1
ATOM 754 C CA . ALA A 1 98 ? 6.582 -0.56 -15.398 1 97.62 98 ALA A CA 1
ATOM 755 C C . ALA A 1 98 ? 6.57 -0.526 -13.875 1 97.62 98 ALA A C 1
ATOM 757 O O . ALA A 1 98 ? 5.969 0.365 -13.266 1 97.62 98 ALA A O 1
ATOM 758 N N . LEU A 1 99 ? 7.211 -1.491 -13.281 1 98.56 99 LEU A N 1
ATOM 759 C CA . LEU A 1 99 ? 7.285 -1.495 -11.82 1 98.56 99 LEU A CA 1
ATOM 760 C C . LEU A 1 99 ? 7.914 -0.202 -11.305 1 98.56 99 LEU A C 1
ATOM 762 O O . LEU A 1 99 ? 7.395 0.415 -10.375 1 98.56 99 LEU A O 1
ATOM 766 N N . TRP A 1 100 ? 8.992 0.193 -11.922 1 98.5 100 TRP A N 1
ATOM 767 C CA . TRP A 1 100 ? 9.664 1.406 -11.477 1 98.5 100 TRP A CA 1
ATOM 768 C C . TRP A 1 100 ? 8.883 2.648 -11.883 1 98.5 100 TRP A C 1
ATOM 770 O O . TRP A 1 100 ? 8.508 3.467 -11.039 1 98.5 100 TRP A O 1
ATOM 780 N N . GLN A 1 101 ? 8.477 2.709 -13.117 1 98.12 101 GLN A N 1
ATOM 781 C CA . GLN A 1 101 ? 7.957 3.943 -13.695 1 98.12 101 GLN A CA 1
ATOM 782 C C . GLN A 1 101 ? 6.52 4.195 -13.25 1 98.12 101 GLN A C 1
ATOM 784 O O . GLN A 1 101 ? 6.094 5.344 -13.133 1 98.12 101 GLN A O 1
ATOM 789 N N . GLU A 1 102 ? 5.82 3.131 -12.969 1 98 102 GLU A N 1
ATOM 790 C CA . GLU A 1 102 ? 4.379 3.303 -12.836 1 98 102 GLU A CA 1
ATOM 791 C C . GLU A 1 102 ? 3.906 2.945 -11.43 1 98 102 GLU A C 1
ATOM 793 O O . GLU A 1 102 ? 2.727 3.1 -11.109 1 98 102 GLU A O 1
ATOM 798 N N . ARG A 1 103 ? 4.824 2.451 -10.609 1 97.69 103 ARG A N 1
ATOM 799 C CA . ARG A 1 103 ? 4.418 2.014 -9.281 1 97.69 103 ARG A CA 1
ATOM 800 C C . ARG A 1 103 ? 5.289 2.652 -8.203 1 97.69 103 ARG A C 1
ATOM 802 O O . ARG A 1 103 ? 4.773 3.162 -7.203 1 97.69 103 ARG A O 1
ATOM 809 N N . LEU A 1 104 ? 6.629 2.666 -8.445 1 98.25 104 LEU A N 1
ATOM 810 C CA . LEU A 1 104 ? 7.512 2.91 -7.309 1 98.25 104 LEU A CA 1
ATOM 811 C C . LEU A 1 104 ? 8.156 4.289 -7.41 1 98.25 104 LEU A C 1
ATOM 813 O O . LEU A 1 104 ? 8.523 4.883 -6.391 1 98.25 104 LEU A O 1
ATOM 817 N N . LYS A 1 105 ? 8.266 4.836 -8.602 1 97 105 LYS A N 1
ATOM 818 C CA . LYS A 1 105 ? 9.031 6.051 -8.859 1 97 105 LYS A CA 1
ATOM 819 C C . LYS A 1 105 ? 8.484 7.23 -8.055 1 97 105 LYS A C 1
ATOM 821 O O . LYS A 1 105 ? 9.258 8 -7.48 1 97 105 LYS A O 1
ATOM 826 N N . GLY A 1 106 ? 7.18 7.32 -8 1 94.19 106 GLY A N 1
ATOM 827 C CA . GLY A 1 106 ? 6.547 8.453 -7.332 1 94.19 106 GLY A CA 1
ATOM 828 C C . GLY A 1 106 ? 6.996 8.617 -5.891 1 94.19 106 GLY A C 1
ATOM 829 O O . GLY A 1 106 ? 7.117 9.742 -5.402 1 94.19 106 GLY A O 1
ATOM 830 N N . GLY A 1 107 ? 7.293 7.48 -5.227 1 93.5 107 GLY A N 1
ATOM 831 C CA . GLY A 1 107 ? 7.668 7.531 -3.822 1 93.5 107 GLY A CA 1
ATOM 832 C C . GLY A 1 107 ? 9.156 7.348 -3.596 1 93.5 107 GLY A C 1
ATOM 833 O O . GLY A 1 107 ? 9.703 7.805 -2.588 1 93.5 107 GLY A O 1
ATOM 834 N N . MET A 1 108 ? 9.844 6.77 -4.59 1 94.94 108 MET A N 1
ATOM 835 C CA . MET A 1 108 ? 11.172 6.262 -4.281 1 94.94 108 MET A CA 1
ATOM 836 C C . MET A 1 108 ? 12.242 7.027 -5.059 1 94.94 108 MET A C 1
ATOM 838 O O . MET A 1 108 ? 13.438 6.887 -4.785 1 94.94 108 MET A O 1
ATOM 842 N N . ALA A 1 109 ? 11.859 7.801 -5.969 1 90.19 109 ALA A N 1
ATOM 843 C CA . ALA A 1 109 ? 12.844 8.406 -6.859 1 90.19 109 ALA A CA 1
ATOM 844 C C . ALA A 1 109 ? 13.562 9.57 -6.176 1 90.19 109 ALA A C 1
ATOM 846 O O . ALA A 1 109 ? 14.609 10.016 -6.645 1 90.19 109 ALA A O 1
ATOM 847 N N . THR A 1 110 ? 13.055 9.977 -5.023 1 78.38 110 THR A N 1
ATOM 848 C CA . THR A 1 110 ? 13.562 11.219 -4.449 1 78.38 110 THR A CA 1
ATOM 849 C C . THR A 1 110 ? 14.602 10.93 -3.375 1 78.38 110 THR A C 1
ATOM 851 O O . THR A 1 110 ? 14.258 10.664 -2.223 1 78.38 110 THR A O 1
ATOM 854 N N . LEU A 1 111 ? 15.789 10.688 -3.787 1 79.06 111 LEU A N 1
ATOM 855 C CA . LEU A 1 111 ? 16.922 10.586 -2.875 1 79.06 111 LEU A CA 1
ATOM 856 C C . LEU A 1 111 ? 17.766 11.859 -2.926 1 79.06 111 LEU A C 1
ATOM 858 O O . LEU A 1 111 ? 17.734 12.594 -3.916 1 79.06 111 LEU A O 1
ATOM 862 N N . LYS A 1 112 ? 18.422 12.219 -1.858 1 73.81 112 LYS A N 1
ATOM 863 C CA . LYS A 1 112 ? 19.172 13.461 -1.697 1 73.81 112 LYS A CA 1
ATOM 864 C C . LYS A 1 112 ? 20.312 13.547 -2.709 1 73.81 112 LYS A C 1
ATOM 866 O O . LYS A 1 112 ? 20.516 14.586 -3.336 1 73.81 112 LYS A O 1
ATOM 871 N N . THR A 1 113 ? 20.984 12.5 -2.869 1 70.94 113 THR A N 1
ATOM 872 C CA . THR A 1 113 ? 22.266 12.648 -3.531 1 70.94 113 THR A CA 1
ATOM 873 C C . THR A 1 113 ? 22.266 11.938 -4.883 1 70.94 113 THR A C 1
ATOM 875 O O . THR A 1 113 ? 23.266 11.945 -5.598 1 70.94 113 THR A O 1
ATOM 878 N N . GLU A 1 114 ? 21.203 11.219 -5.176 1 75.25 114 GLU A N 1
ATOM 879 C CA . GLU A 1 114 ? 21.219 10.477 -6.438 1 75.25 114 GLU A CA 1
ATOM 880 C C . GLU A 1 114 ? 19.797 10.328 -6.996 1 75.25 114 GLU A C 1
ATOM 882 O O . GLU A 1 114 ? 18.828 10.383 -6.25 1 75.25 114 GLU A O 1
ATOM 887 N N . GLU A 1 115 ? 19.875 10.328 -8.297 1 84.19 115 GLU A N 1
ATOM 888 C CA . GLU A 1 115 ? 18.641 9.891 -8.938 1 84.19 115 GLU A CA 1
ATOM 889 C C . GLU A 1 115 ? 18.406 8.398 -8.719 1 84.19 115 GLU A C 1
ATOM 891 O O . GLU A 1 115 ? 19.156 7.566 -9.234 1 84.19 115 GLU A O 1
ATOM 896 N N . ALA A 1 116 ? 17.406 8.133 -8.008 1 91.69 116 ALA A N 1
ATOM 897 C CA . ALA A 1 116 ? 17.203 6.746 -7.602 1 91.69 116 ALA A CA 1
ATOM 898 C C . ALA A 1 116 ? 16.609 5.926 -8.742 1 91.69 116 ALA A C 1
ATOM 900 O O . ALA A 1 116 ? 16 6.48 -9.664 1 91.69 116 ALA A O 1
ATOM 901 N N . SER A 1 117 ? 16.922 4.699 -8.773 1 94.88 117 SER A N 1
ATOM 902 C CA . SER A 1 117 ? 16.328 3.666 -9.617 1 94.88 117 SER A CA 1
ATOM 903 C C . SER A 1 117 ? 16 2.414 -8.812 1 94.88 117 SER A C 1
ATOM 905 O O . SER A 1 117 ? 16.25 2.365 -7.605 1 94.88 117 SER A O 1
ATOM 907 N N . LEU A 1 118 ? 15.383 1.575 -9.492 1 97.25 118 LEU A N 1
ATOM 908 C CA . LEU A 1 118 ? 15.062 0.307 -8.844 1 97.25 118 LEU A CA 1
ATOM 909 C C . LEU A 1 118 ? 16.312 -0.322 -8.242 1 97.25 118 LEU A C 1
ATOM 911 O O . LEU A 1 118 ? 16.266 -0.871 -7.137 1 97.25 118 LEU A O 1
ATOM 915 N N . SER A 1 119 ? 17.469 -0.116 -8.883 1 96.12 119 SER A N 1
ATOM 916 C CA . SER A 1 119 ? 18.734 -0.718 -8.469 1 96.12 119 SER A CA 1
ATOM 917 C C . SER A 1 119 ? 19.328 0.004 -7.262 1 96.12 119 SER A C 1
ATOM 919 O O . SER A 1 119 ? 20.281 -0.482 -6.641 1 96.12 119 SER A O 1
ATOM 921 N N . SER A 1 120 ? 18.828 1.161 -6.926 1 95.88 120 SER A N 1
ATOM 922 C CA . SER A 1 120 ? 19.234 1.859 -5.711 1 95.88 120 SER A CA 1
ATOM 923 C C . SER A 1 120 ? 18.766 1.124 -4.461 1 95.88 120 SER A C 1
ATOM 925 O O . SER A 1 120 ? 19.344 1.289 -3.385 1 95.88 120 SER A O 1
ATOM 927 N N . TYR A 1 121 ? 17.75 0.259 -4.602 1 97.56 121 TYR A N 1
ATOM 928 C CA . TYR A 1 121 ? 17.094 -0.347 -3.443 1 97.56 121 TYR A CA 1
ATOM 929 C C . TYR A 1 121 ? 17.172 -1.867 -3.51 1 97.56 121 TYR A C 1
ATOM 931 O O . TYR A 1 121 ? 17.141 -2.543 -2.477 1 97.56 121 TYR A O 1
ATOM 939 N N . PHE A 1 122 ? 17.234 -2.381 -4.719 1 98.56 122 PHE A N 1
ATOM 940 C CA . PHE A 1 122 ? 17.188 -3.826 -4.914 1 98.56 122 PHE A CA 1
ATOM 941 C C . PHE A 1 122 ? 18.281 -4.277 -5.887 1 98.56 122 PHE A C 1
ATOM 943 O O . PHE A 1 122 ? 18.703 -3.506 -6.746 1 98.56 122 PHE A O 1
ATOM 950 N N . ASN A 1 123 ? 18.797 -5.516 -5.715 1 98.69 123 ASN A N 1
ATOM 951 C CA . ASN A 1 123 ? 19.531 -6.215 -6.762 1 98.69 123 ASN A CA 1
ATOM 952 C C . ASN A 1 123 ? 18.594 -6.926 -7.73 1 98.69 123 ASN A C 1
ATOM 954 O O . ASN A 1 123 ? 18.094 -8.016 -7.434 1 98.69 123 ASN A O 1
ATOM 958 N N . VAL A 1 124 ? 18.406 -6.371 -8.906 1 98.56 124 VAL A N 1
ATOM 959 C CA . VAL A 1 124 ? 17.328 -6.777 -9.797 1 98.56 124 VAL A CA 1
ATOM 960 C C . VAL A 1 124 ? 17.781 -7.953 -10.656 1 98.56 124 VAL A C 1
ATOM 962 O O . VAL A 1 124 ? 18.812 -7.879 -11.328 1 98.56 124 VAL A O 1
ATOM 965 N N . ASN A 1 125 ? 17.062 -9.008 -10.562 1 97.94 125 ASN A N 1
ATOM 966 C CA . ASN A 1 125 ? 17.25 -10.188 -11.406 1 97.94 125 ASN A CA 1
ATOM 967 C C . ASN A 1 125 ? 16.094 -10.359 -12.391 1 97.94 125 ASN A C 1
ATOM 969 O O . ASN A 1 125 ? 14.992 -10.742 -12 1 97.94 125 ASN A O 1
ATOM 973 N N . ALA A 1 126 ? 16.422 -10.133 -13.648 1 97.62 126 ALA A N 1
ATOM 974 C CA . ALA A 1 126 ? 15.43 -10.266 -14.703 1 97.62 126 ALA A CA 1
ATOM 975 C C . ALA A 1 126 ? 15.219 -11.727 -15.086 1 97.62 126 ALA A C 1
ATOM 977 O O . ALA A 1 126 ? 16.156 -12.406 -15.508 1 97.62 126 ALA A O 1
ATOM 978 N N . MET A 1 127 ? 14.031 -12.125 -14.828 1 98.06 127 MET A N 1
ATOM 979 C CA . MET A 1 127 ? 13.688 -13.484 -15.234 1 98.06 127 MET A CA 1
ATOM 980 C C . MET A 1 127 ? 13.023 -13.492 -16.609 1 98.06 127 MET A C 1
ATOM 982 O O . MET A 1 127 ? 12.445 -12.492 -17.031 1 98.06 127 MET A O 1
ATOM 986 N N . THR A 1 128 ? 13.203 -14.516 -17.391 1 96.69 128 THR A N 1
ATOM 987 C CA . THR A 1 128 ? 12.641 -14.656 -18.719 1 96.69 128 THR A CA 1
ATOM 988 C C . THR A 1 128 ? 11.727 -15.875 -18.797 1 96.69 128 THR A C 1
ATOM 990 O O . THR A 1 128 ? 11.688 -16.688 -17.875 1 96.69 128 THR A O 1
ATOM 993 N N . ASP A 1 129 ? 11.078 -15.789 -20.094 1 90.31 129 ASP A N 1
ATOM 994 C CA . ASP A 1 129 ? 10.234 -16.953 -20.359 1 90.31 129 ASP A CA 1
ATOM 995 C C . ASP A 1 129 ? 11.078 -18.188 -20.656 1 90.31 129 ASP A C 1
ATOM 997 O O . ASP A 1 129 ? 12.188 -18.078 -21.188 1 90.31 129 ASP A O 1
ATOM 1001 N N . LYS A 1 130 ? 10.977 -19.281 -20.109 1 79.25 130 LYS A N 1
ATOM 1002 C CA . LYS A 1 130 ? 11.469 -20.547 -20.625 1 79.25 130 LYS A CA 1
ATOM 1003 C C . LYS A 1 130 ? 12.742 -20.984 -19.906 1 79.25 130 LYS A C 1
ATOM 1005 O O . LYS A 1 130 ? 13.18 -22.125 -20.047 1 79.25 130 LYS A O 1
ATOM 1010 N N . THR A 1 131 ? 13.383 -20 -19.203 1 90.94 131 THR A N 1
ATOM 1011 C CA . THR A 1 131 ? 14.609 -20.406 -18.516 1 90.94 131 THR A CA 1
ATOM 1012 C C . THR A 1 131 ? 14.414 -20.375 -17.016 1 90.94 131 THR A C 1
ATOM 1014 O O . THR A 1 131 ? 14.055 -19.328 -16.453 1 90.94 131 THR A O 1
ATOM 1017 N N . PRO A 1 132 ? 14.586 -21.562 -16.438 1 95.81 132 PRO A N 1
ATOM 1018 C CA . PRO A 1 132 ? 14.508 -21.562 -14.977 1 95.81 132 PRO A CA 1
ATOM 1019 C C . PRO A 1 132 ? 15.555 -20.672 -14.32 1 95.81 132 PRO A C 1
ATOM 1021 O O . PRO A 1 132 ? 16.672 -20.547 -14.828 1 95.81 132 PRO A O 1
ATOM 1024 N N . PHE A 1 133 ? 15.211 -20.016 -13.281 1 96.94 133 PHE A N 1
ATOM 1025 C CA . PHE A 1 133 ? 16.109 -19.234 -12.438 1 96.94 133 PHE A CA 1
ATOM 1026 C C . PHE A 1 133 ? 16.469 -19.984 -11.164 1 96.94 133 PHE A C 1
ATOM 1028 O O . PHE A 1 133 ? 15.57 -20.391 -10.406 1 96.94 133 PHE A O 1
ATOM 1035 N N . VAL A 1 134 ? 17.75 -20.234 -10.938 1 96.69 134 VAL A N 1
ATOM 1036 C CA . VAL A 1 134 ? 18.172 -20.969 -9.75 1 96.69 134 VAL A CA 1
ATOM 1037 C C . VAL A 1 134 ? 18.5 -20 -8.625 1 96.69 134 VAL A C 1
ATOM 1039 O O . VAL A 1 134 ? 19.391 -19.141 -8.789 1 96.69 134 VAL A O 1
ATOM 1042 N N . TRP A 1 135 ? 17.781 -20.062 -7.574 1 96.44 135 TRP A N 1
ATOM 1043 C CA . TRP A 1 135 ? 18 -19.234 -6.391 1 96.44 135 TRP A CA 1
ATOM 1044 C C . TRP A 1 135 ? 18.234 -20.094 -5.156 1 96.44 135 TRP A C 1
ATOM 1046 O O . TRP A 1 135 ? 17.328 -20.797 -4.699 1 96.44 135 TRP A O 1
ATOM 1056 N N . GLU A 1 136 ? 19.469 -20.078 -4.613 1 95.5 136 GLU A N 1
ATOM 1057 C CA . GLU A 1 136 ? 19.828 -20.797 -3.391 1 95.5 136 GLU A CA 1
ATOM 1058 C C . GLU A 1 136 ? 19.469 -22.281 -3.498 1 95.5 136 GLU A C 1
ATOM 1060 O O . GLU A 1 136 ? 18.844 -22.844 -2.602 1 95.5 136 GLU A O 1
ATOM 1065 N N . GLY A 1 137 ? 19.641 -22.859 -4.652 1 92.94 137 GLY A N 1
ATOM 1066 C CA . GLY A 1 137 ? 19.484 -24.297 -4.836 1 92.94 137 GLY A CA 1
ATOM 1067 C C . GLY A 1 137 ? 18.094 -24.703 -5.266 1 92.94 137 GLY A C 1
ATOM 1068 O O . GLY A 1 137 ? 17.812 -25.875 -5.496 1 92.94 137 GLY A O 1
ATOM 1069 N N . ILE A 1 138 ? 17.203 -23.734 -5.363 1 95.5 138 ILE A N 1
ATOM 1070 C CA . ILE A 1 138 ? 15.844 -23.984 -5.812 1 95.5 138 ILE A CA 1
ATOM 1071 C C . ILE A 1 138 ? 15.656 -23.453 -7.23 1 95.5 138 ILE A C 1
ATOM 1073 O O . ILE A 1 138 ? 16.125 -22.359 -7.559 1 95.5 138 ILE A O 1
ATOM 1077 N N . SER A 1 139 ? 15.016 -24.281 -8.031 1 96.62 139 SER A N 1
ATOM 1078 C CA . SER A 1 139 ? 14.719 -23.844 -9.391 1 96.62 139 SER A CA 1
ATOM 1079 C C . SER A 1 139 ? 13.344 -23.188 -9.477 1 96.62 139 SER A C 1
ATOM 1081 O O . SER A 1 139 ? 12.344 -23.781 -9.078 1 96.62 139 SER A O 1
ATOM 1083 N N . LEU A 1 140 ? 13.336 -21.969 -9.961 1 97.88 140 LEU A N 1
ATOM 1084 C CA . LEU A 1 140 ? 12.117 -21.203 -10.141 1 97.88 140 LEU A CA 1
ATOM 1085 C C . LEU A 1 140 ? 11.797 -21.016 -11.617 1 97.88 140 LEU A C 1
ATOM 1087 O O . LEU A 1 140 ? 12.594 -20.422 -12.359 1 97.88 140 LEU A O 1
ATOM 1091 N N . THR A 1 141 ? 10.688 -21.547 -12.055 1 97.56 141 THR A N 1
ATOM 1092 C CA . THR A 1 141 ? 10.234 -21.375 -13.43 1 97.56 141 THR A CA 1
ATOM 1093 C C . THR A 1 141 ? 8.969 -20.516 -13.469 1 97.56 141 THR A C 1
ATOM 1095 O O . THR A 1 141 ? 8.008 -20.781 -12.758 1 97.56 141 THR A O 1
ATOM 1098 N N . LEU A 1 142 ? 9.07 -19.469 -14.352 1 98.12 142 LEU A N 1
ATOM 1099 C CA . LEU A 1 142 ? 7.906 -18.594 -14.484 1 98.12 142 LEU A CA 1
ATOM 1100 C C . LEU A 1 142 ? 6.785 -19.312 -15.242 1 98.12 142 LEU A C 1
ATOM 1102 O O . LEU A 1 142 ? 7.039 -20.016 -16.219 1 98.12 142 LEU A O 1
ATOM 1106 N N . VAL A 1 143 ? 5.586 -19.141 -14.742 1 97.31 143 VAL A N 1
ATOM 1107 C CA . VAL A 1 143 ? 4.371 -19.609 -15.406 1 97.31 143 VAL A CA 1
ATOM 1108 C C . VAL A 1 143 ? 3.496 -18.422 -15.781 1 97.31 143 VAL A C 1
ATOM 1110 O O . VAL A 1 143 ? 2.824 -17.844 -14.922 1 97.31 143 VAL A O 1
ATOM 1113 N N . LYS A 1 144 ? 3.537 -18.062 -17.094 1 96.81 144 LYS A N 1
ATOM 1114 C CA . LYS A 1 144 ? 2.709 -16.953 -17.547 1 96.81 144 LYS A CA 1
ATOM 1115 C C . LYS A 1 144 ? 1.227 -17.297 -17.469 1 96.81 144 LYS A C 1
ATOM 1117 O O . LYS A 1 144 ? 0.806 -18.359 -17.938 1 96.81 144 LYS A O 1
ATOM 1122 N N . THR A 1 145 ? 0.445 -16.406 -16.797 1 96.56 145 THR A N 1
ATOM 1123 C CA . THR A 1 145 ? -0.981 -16.672 -16.656 1 96.56 145 THR A CA 1
ATOM 1124 C C . THR A 1 145 ? -1.807 -15.57 -17.297 1 96.56 145 THR A C 1
ATOM 1126 O O . THR A 1 145 ? -1.282 -14.492 -17.609 1 96.56 145 THR A O 1
ATOM 1129 N N . VAL A 1 146 ? -3.068 -15.883 -17.578 1 95 146 VAL A N 1
ATOM 1130 C CA . VAL A 1 146 ? -4.039 -14.898 -18.047 1 95 146 VAL A CA 1
ATOM 1131 C C . VAL A 1 146 ? -4.723 -14.242 -16.844 1 95 146 VAL A C 1
ATOM 1133 O O . VAL A 1 146 ? -5.605 -14.844 -16.219 1 95 146 VAL A O 1
ATOM 1136 N N . HIS A 1 147 ? -4.234 -13.078 -16.531 1 93.44 147 HIS A N 1
ATOM 1137 C CA . HIS A 1 147 ? -4.82 -12.398 -15.383 1 93.44 147 HIS A CA 1
ATOM 1138 C C . HIS A 1 147 ? -5.875 -11.383 -15.828 1 93.44 147 HIS A C 1
ATOM 1140 O O . HIS A 1 147 ? -7.059 -11.539 -15.516 1 93.44 147 HIS A O 1
ATOM 1146 N N . MET A 1 148 ? -5.441 -10.453 -16.734 1 90.25 148 MET A N 1
ATOM 1147 C CA . MET A 1 148 ? -6.391 -9.453 -17.219 1 90.25 148 MET A CA 1
ATOM 1148 C C . MET A 1 148 ? -6.18 -9.18 -18.703 1 90.25 148 MET A C 1
ATOM 1150 O O . MET A 1 148 ? -5.062 -9.297 -19.203 1 90.25 148 MET A O 1
ATOM 1154 N N . ILE A 1 149 ? -7.305 -8.93 -19.359 1 85.56 149 ILE A N 1
ATOM 1155 C CA . ILE A 1 149 ? -7.27 -8.438 -20.734 1 85.56 149 ILE A CA 1
ATOM 1156 C C . ILE A 1 149 ? -7.754 -6.992 -20.766 1 85.56 149 ILE A C 1
ATOM 1158 O O . ILE A 1 149 ? -8.906 -6.707 -20.438 1 85.56 149 ILE A O 1
ATOM 1162 N N . SER A 1 150 ? -6.82 -6.129 -21.062 1 83.44 150 SER A N 1
ATOM 1163 C CA . SER A 1 150 ? -7.121 -4.703 -21.141 1 83.44 150 SER A CA 1
ATOM 1164 C C . SER A 1 150 ? -7.008 -4.188 -22.562 1 83.44 150 SER A C 1
ATOM 1166 O O . SER A 1 150 ? -5.918 -4.18 -23.141 1 83.44 150 SER A O 1
ATOM 1168 N N . ASN A 1 151 ? -8.133 -3.77 -23.078 1 81.12 151 ASN A N 1
ATOM 1169 C CA . ASN A 1 151 ? -8.18 -3.26 -24.453 1 81.12 151 ASN A CA 1
ATOM 1170 C C . ASN A 1 151 ? -7.59 -4.262 -25.438 1 81.12 151 ASN A C 1
ATOM 1172 O O . ASN A 1 151 ? -6.754 -3.9 -26.281 1 81.12 151 ASN A O 1
ATOM 1176 N N . GLY A 1 152 ? -7.848 -5.469 -25.25 1 81.94 152 GLY A N 1
ATOM 1177 C CA . GLY A 1 152 ? -7.453 -6.531 -26.156 1 81.94 152 GLY A CA 1
ATOM 1178 C C . GLY A 1 152 ? -6.043 -7.035 -25.922 1 81.94 152 GLY A C 1
ATOM 1179 O O . GLY A 1 152 ? -5.57 -7.934 -26.609 1 81.94 152 GLY A O 1
ATOM 1180 N N . VAL A 1 153 ? -5.438 -6.469 -24.906 1 87.25 153 VAL A N 1
ATOM 1181 C CA . VAL A 1 153 ? -4.051 -6.844 -24.641 1 87.25 153 VAL A CA 1
ATOM 1182 C C . VAL A 1 153 ? -3.971 -7.594 -23.312 1 87.25 153 VAL A C 1
ATOM 1184 O O . VAL A 1 153 ? -4.535 -7.156 -22.312 1 87.25 153 VAL A O 1
ATOM 1187 N N . LEU A 1 154 ? -3.271 -8.633 -23.359 1 89.81 154 LEU A N 1
ATOM 1188 C CA . LEU A 1 154 ? -3.096 -9.43 -22.141 1 89.81 154 LEU A CA 1
ATOM 1189 C C . LEU A 1 154 ? -2.17 -8.727 -21.156 1 89.81 154 LEU A C 1
ATOM 1191 O O . LEU A 1 154 ? -1.087 -8.273 -21.531 1 89.81 154 LEU A O 1
ATOM 1195 N N . LYS A 1 155 ? -2.641 -8.555 -20 1 91.12 155 LYS A N 1
ATOM 1196 C CA . LYS A 1 155 ? -1.824 -8.211 -18.844 1 91.12 155 LYS A CA 1
ATOM 1197 C C . LYS A 1 155 ? -1.609 -9.422 -17.938 1 91.12 155 LYS A C 1
ATOM 1199 O O . LYS A 1 155 ? -2.445 -9.719 -17.078 1 91.12 155 LYS A O 1
ATOM 1204 N N . PRO A 1 156 ? -0.504 -10.023 -18.156 1 94.56 156 PRO A N 1
ATOM 1205 C CA . PRO A 1 156 ? -0.319 -11.312 -17.484 1 94.56 156 PRO A CA 1
ATOM 1206 C C . PRO A 1 156 ? 0.115 -11.156 -16.031 1 94.56 156 PRO A C 1
ATOM 1208 O O . PRO A 1 156 ? 0.517 -10.07 -15.609 1 94.56 156 PRO A O 1
ATOM 1211 N N . SER A 1 157 ? -0.106 -12.102 -15.242 1 97.25 157 SER A N 1
ATOM 1212 C CA . SER A 1 157 ? 0.624 -12.422 -14.023 1 97.25 157 SER A CA 1
ATOM 1213 C C . SER A 1 157 ? 1.599 -13.57 -14.25 1 97.25 157 SER A C 1
ATOM 1215 O O . SER A 1 157 ? 1.495 -14.297 -15.242 1 97.25 157 SER A O 1
ATOM 1217 N N . TYR A 1 158 ? 2.568 -13.672 -13.43 1 98.31 158 TYR A N 1
ATOM 1218 C CA . TYR A 1 158 ? 3.557 -14.742 -13.547 1 98.31 158 TYR A CA 1
ATOM 1219 C C . TYR A 1 158 ? 3.592 -15.602 -12.289 1 98.31 158 TYR A C 1
ATOM 1221 O O . TYR A 1 158 ? 4.137 -15.188 -11.266 1 98.31 158 TYR A O 1
ATOM 1229 N N . GLY A 1 159 ? 3.02 -16.812 -12.422 1 98.06 159 GLY A N 1
ATOM 1230 C CA . GLY A 1 159 ? 3.143 -17.797 -11.367 1 98.06 159 GLY A CA 1
ATOM 1231 C C . GLY A 1 159 ? 4.527 -18.422 -11.281 1 98.06 159 GLY A C 1
ATOM 1232 O O . GLY A 1 159 ? 5.434 -18.016 -12.023 1 98.06 159 GLY A O 1
ATOM 1233 N N . LEU A 1 160 ? 4.703 -19.375 -10.344 1 98.06 160 LEU A N 1
ATOM 1234 C CA . LEU A 1 160 ? 5.992 -20.031 -10.141 1 98.06 160 LEU A CA 1
ATOM 1235 C C . LEU A 1 160 ? 5.836 -21.547 -10.055 1 98.06 160 LEU A C 1
ATOM 1237 O O . LEU A 1 160 ? 4.969 -22.047 -9.336 1 98.06 160 LEU A O 1
ATOM 1241 N N . LEU A 1 161 ? 6.59 -22.219 -10.828 1 97.81 161 LEU A N 1
ATOM 1242 C CA . LEU A 1 161 ? 6.895 -23.625 -10.555 1 97.81 161 LEU A CA 1
ATOM 1243 C C . LEU A 1 161 ? 8.188 -23.75 -9.758 1 97.81 161 LEU A C 1
ATOM 1245 O O . LEU A 1 161 ? 9.273 -23.453 -10.266 1 97.81 161 LEU A O 1
ATOM 1249 N N . ILE A 1 162 ? 8.047 -24.078 -8.508 1 97.69 162 ILE A N 1
ATOM 1250 C CA . ILE A 1 162 ? 9.164 -24.172 -7.574 1 97.69 162 ILE A CA 1
ATOM 1251 C C . ILE A 1 162 ? 9.633 -25.625 -7.492 1 97.69 162 ILE A C 1
ATOM 1253 O O . ILE A 1 162 ? 8.875 -26.516 -7.086 1 97.69 162 ILE A O 1
ATOM 1257 N N . GLN A 1 163 ? 10.844 -25.828 -7.875 1 95.88 163 GLN A N 1
ATOM 1258 C CA . GLN A 1 163 ? 11.398 -27.172 -7.832 1 95.88 163 GLN A CA 1
ATOM 1259 C C . GLN A 1 163 ? 12.531 -27.281 -6.809 1 95.88 163 GLN A C 1
ATOM 1261 O O . GLN A 1 163 ? 13.547 -26.594 -6.926 1 95.88 163 GLN A O 1
ATOM 1266 N N . GLY A 1 164 ? 12.266 -28.031 -5.781 1 92.25 164 GLY A N 1
ATOM 1267 C CA . GLY A 1 164 ? 13.305 -28.391 -4.836 1 92.25 164 GLY A CA 1
ATOM 1268 C C . GLY A 1 164 ? 14.008 -29.688 -5.176 1 92.25 164 GLY A C 1
ATOM 1269 O O . GLY A 1 164 ? 14.195 -30.016 -6.352 1 92.25 164 GLY A O 1
ATOM 1270 N N . LYS A 1 165 ? 14.523 -30.422 -4.156 1 88.56 165 LYS A N 1
ATOM 1271 C CA . LYS A 1 165 ? 15.258 -31.672 -4.363 1 88.56 165 LYS A CA 1
ATOM 1272 C C . LYS A 1 165 ? 14.312 -32.812 -4.719 1 88.56 165 LYS A C 1
ATOM 1274 O O . LYS A 1 165 ? 14.617 -33.625 -5.586 1 88.56 165 LYS A O 1
ATOM 1279 N N . LYS A 1 166 ? 13.062 -32.781 -4.125 1 90.25 166 LYS A N 1
ATOM 1280 C CA . LYS A 1 166 ? 12.242 -33.969 -4.25 1 90.25 166 LYS A CA 1
ATOM 1281 C C . LYS A 1 166 ? 10.812 -33.625 -4.668 1 90.25 166 LYS A C 1
ATOM 1283 O O . LYS A 1 166 ? 9.969 -34.5 -4.824 1 90.25 166 LYS A O 1
ATOM 1288 N N . SER A 1 167 ? 10.562 -32.344 -4.785 1 92.88 167 SER A N 1
ATOM 1289 C CA . SER A 1 167 ? 9.172 -31.984 -5.051 1 92.88 167 SER A CA 1
ATOM 1290 C C . SER A 1 167 ? 9.062 -30.734 -5.906 1 92.88 167 SER A C 1
ATOM 1292 O O . SER A 1 167 ? 10.023 -29.953 -6.012 1 92.88 167 SER A O 1
ATOM 1294 N N . LYS A 1 168 ? 7.883 -30.656 -6.629 1 97.06 168 LYS A N 1
ATOM 1295 C CA . LYS A 1 168 ? 7.516 -29.5 -7.438 1 97.06 168 LYS A CA 1
ATOM 1296 C C . LYS A 1 168 ? 6.215 -28.875 -6.945 1 97.06 168 LYS A C 1
ATOM 1298 O O . LYS A 1 168 ? 5.215 -29.578 -6.758 1 97.06 168 LYS A O 1
ATOM 1303 N N . ALA A 1 169 ? 6.297 -27.594 -6.648 1 98.38 169 ALA A N 1
ATOM 1304 C CA . ALA A 1 169 ? 5.109 -26.859 -6.219 1 98.38 169 ALA A CA 1
ATOM 1305 C C . ALA A 1 169 ? 4.73 -25.797 -7.234 1 98.38 169 ALA A C 1
ATOM 1307 O O . ALA A 1 169 ? 5.586 -25.031 -7.699 1 98.38 169 ALA A O 1
ATOM 1308 N N . LEU A 1 170 ? 3.459 -25.781 -7.59 1 98.62 170 LEU A N 1
ATOM 1309 C CA . LEU A 1 170 ? 2.969 -24.734 -8.5 1 98.62 170 LEU A CA 1
ATOM 1310 C C . LEU A 1 170 ? 2.203 -23.672 -7.734 1 98.62 170 LEU A C 1
ATOM 1312 O O . LEU A 1 170 ? 1.307 -23.969 -6.945 1 98.62 170 LEU A O 1
ATOM 1316 N N . LEU A 1 171 ? 2.58 -22.453 -7.879 1 98.69 171 LEU A N 1
ATOM 1317 C CA . LEU A 1 171 ? 1.831 -21.266 -7.477 1 98.69 171 LEU A CA 1
ATOM 1318 C C . LEU A 1 171 ? 1.284 -20.531 -8.695 1 98.69 171 LEU A C 1
ATOM 1320 O O . LEU A 1 171 ? 2.051 -20.016 -9.516 1 98.69 171 LEU A O 1
ATOM 1324 N N . THR A 1 172 ? 0.052 -20.391 -8.773 1 98.56 172 THR A N 1
ATOM 1325 C CA . THR A 1 172 ? -0.493 -19.797 -9.984 1 98.56 172 THR A CA 1
ATOM 1326 C C . THR A 1 172 ? -0.427 -18.266 -9.906 1 98.56 172 THR A C 1
ATOM 1328 O O . THR A 1 172 ? -0.402 -17.594 -10.938 1 98.56 172 THR A O 1
ATOM 1331 N N . THR A 1 173 ? -0.402 -17.766 -8.664 1 97.94 173 THR A N 1
ATOM 1332 C CA . THR A 1 173 ? -0.718 -16.359 -8.43 1 97.94 173 THR A CA 1
ATOM 1333 C C . THR A 1 173 ? -2.078 -16 -9.023 1 97.94 173 THR A C 1
ATOM 1335 O O . THR A 1 173 ? -3.008 -16.812 -8.984 1 97.94 173 THR A O 1
ATOM 1338 N N . ASP A 1 174 ? -2.287 -14.75 -9.523 1 98 174 ASP A N 1
ATOM 1339 C CA . ASP A 1 174 ? -3.596 -14.367 -10.047 1 98 174 ASP A CA 1
ATOM 1340 C C . ASP A 1 174 ? -3.779 -14.859 -11.477 1 98 174 ASP A C 1
ATOM 1342 O O . ASP A 1 174 ? -2.92 -14.633 -12.336 1 98 174 ASP A O 1
ATOM 1346 N N . THR A 1 175 ? -4.863 -15.547 -11.719 1 97.94 175 THR A N 1
ATOM 1347 C CA . THR A 1 175 ? -5.113 -16.047 -13.062 1 97.94 175 THR A CA 1
ATOM 1348 C C . THR A 1 175 ? -6.598 -16.344 -13.258 1 97.94 175 THR A C 1
ATOM 1350 O O . THR A 1 175 ? -7.27 -16.828 -12.344 1 97.94 175 THR A O 1
ATOM 1353 N N . GLN A 1 176 ? -7.023 -16.109 -14.445 1 97 176 GLN A N 1
ATOM 1354 C CA . GLN A 1 176 ? -8.289 -16.688 -14.891 1 97 176 GLN A CA 1
ATOM 1355 C C . GLN A 1 176 ? -8.18 -18.203 -15.07 1 97 176 GLN A C 1
ATOM 1357 O O . GLN A 1 176 ? -7.078 -18.734 -15.227 1 97 176 GLN A O 1
ATOM 1362 N N . PHE A 1 177 ? -9.336 -18.859 -14.992 1 97.5 177 PHE A N 1
ATOM 1363 C CA . PHE A 1 177 ? -9.344 -20.281 -15.328 1 97.5 177 PHE A CA 1
ATOM 1364 C C . PHE A 1 177 ? -8.898 -20.5 -16.766 1 97.5 177 PHE A C 1
ATOM 1366 O O . PHE A 1 177 ? -9.492 -19.938 -17.703 1 97.5 177 PHE A O 1
ATOM 1373 N N . ASN A 1 178 ? -7.84 -21.172 -16.938 1 96.19 178 ASN A N 1
ATOM 1374 C CA . ASN A 1 178 ? -7.273 -21.422 -18.266 1 96.19 178 ASN A CA 1
ATOM 1375 C C . ASN A 1 178 ? -6.578 -22.781 -18.328 1 96.19 178 ASN A C 1
ATOM 1377 O O . ASN A 1 178 ? -5.355 -22.859 -18.203 1 96.19 178 ASN A O 1
ATOM 1381 N N . LEU A 1 179 ? -7.316 -23.781 -18.578 1 95.88 179 LEU A N 1
ATOM 1382 C CA . LEU A 1 179 ? -6.824 -25.156 -18.531 1 95.88 179 LEU A CA 1
ATOM 1383 C C . LEU A 1 179 ? -5.781 -25.391 -19.609 1 95.88 179 LEU A C 1
ATOM 1385 O O . LEU A 1 179 ? -4.719 -25.969 -19.344 1 95.88 179 LEU A O 1
ATOM 1389 N N . PRO A 1 180 ? -5.996 -24.922 -20.859 1 95.06 180 PRO A N 1
ATOM 1390 C CA . PRO A 1 180 ? -4.988 -25.172 -21.891 1 95.06 180 PRO A CA 1
ATOM 1391 C C . PRO A 1 180 ? -3.613 -24.625 -21.531 1 95.06 180 PRO A C 1
ATOM 1393 O O . PRO A 1 180 ? -2.592 -25.234 -21.844 1 95.06 180 PRO A O 1
ATOM 1396 N N . MET A 1 181 ? -3.572 -23.594 -20.828 1 94.06 181 MET A N 1
ATOM 1397 C CA . MET A 1 181 ? -2.305 -22.938 -20.516 1 94.06 181 MET A CA 1
ATOM 1398 C C . MET A 1 181 ? -1.66 -23.562 -19.281 1 94.06 181 MET A C 1
ATOM 1400 O O . MET A 1 181 ? -0.434 -23.625 -19.188 1 94.06 181 MET A O 1
ATOM 1404 N N . LEU A 1 182 ? -2.506 -24.094 -18.375 1 97.31 182 LEU A N 1
ATOM 1405 C CA . LEU A 1 182 ? -1.965 -24.469 -17.062 1 97.31 182 LEU A CA 1
ATOM 1406 C C . LEU A 1 182 ? -1.896 -25.984 -16.922 1 97.31 182 LEU A C 1
ATOM 1408 O O . LEU A 1 182 ? -1.247 -26.484 -16 1 97.31 182 LEU A O 1
ATOM 1412 N N . ARG A 1 183 ? -2.453 -26.75 -17.844 1 96.75 183 ARG A N 1
ATOM 1413 C CA . ARG A 1 183 ? -2.586 -28.188 -17.719 1 96.75 183 ARG A CA 1
ATOM 1414 C C . ARG A 1 183 ? -1.228 -28.859 -17.516 1 96.75 183 ARG A C 1
ATOM 1416 O O . ARG A 1 183 ? -1.073 -29.703 -16.641 1 96.75 183 ARG A O 1
ATOM 1423 N N . THR A 1 184 ? -0.274 -28.5 -18.328 1 96.62 184 THR A N 1
ATOM 1424 C CA . THR A 1 184 ? 1.046 -29.125 -18.25 1 96.62 184 THR A CA 1
ATOM 1425 C C . THR A 1 184 ? 1.668 -28.891 -16.875 1 96.62 184 THR A C 1
ATOM 1427 O O . THR A 1 184 ? 2.316 -29.781 -16.328 1 96.62 184 THR A O 1
ATOM 1430 N N . TYR A 1 185 ? 1.476 -27.719 -16.344 1 97.31 185 TYR A N 1
ATOM 1431 C CA . TYR A 1 185 ? 2.025 -27.406 -15.023 1 97.31 185 TYR A CA 1
ATOM 1432 C C . TYR A 1 185 ? 1.271 -28.156 -13.93 1 97.31 185 TYR A C 1
ATOM 1434 O O . TYR A 1 185 ? 1.87 -28.594 -12.945 1 97.31 185 TYR A O 1
ATOM 1442 N N . TYR A 1 186 ? -0.06 -28.281 -14.102 1 98.31 186 TYR A N 1
ATOM 1443 C CA . TYR A 1 186 ? -0.839 -29.094 -13.164 1 98.31 186 TYR A CA 1
ATOM 1444 C C . TYR A 1 186 ? -0.288 -30.5 -13.078 1 98.31 186 TYR A C 1
ATOM 1446 O O . TYR A 1 186 ? -0.151 -31.062 -11.984 1 98.31 186 TYR A O 1
ATOM 1454 N N . GLN A 1 187 ? 0.027 -31.016 -14.219 1 97.06 187 GLN A N 1
ATOM 1455 C CA . GLN A 1 187 ? 0.483 -32.406 -14.289 1 97.06 187 GLN A CA 1
ATOM 1456 C C . GLN A 1 187 ? 1.873 -32.562 -13.68 1 97.06 187 GLN A C 1
ATOM 1458 O O . GLN A 1 187 ? 2.17 -33.562 -13.047 1 97.06 187 GLN A O 1
ATOM 1463 N N . GLN A 1 188 ? 2.709 -31.578 -13.82 1 96.19 188 GLN A N 1
ATOM 1464 C CA . GLN A 1 188 ? 4.094 -31.609 -13.359 1 96.19 188 GLN A CA 1
ATOM 1465 C C . GLN A 1 188 ? 4.176 -31.438 -11.844 1 96.19 188 GLN A C 1
ATOM 1467 O O . GLN A 1 188 ? 5.082 -31.969 -11.203 1 96.19 188 GLN A O 1
ATOM 1472 N N . ALA A 1 189 ? 3.287 -30.734 -11.273 1 98 189 ALA A N 1
ATOM 1473 C CA . ALA A 1 189 ? 3.387 -30.328 -9.875 1 98 189 ALA A CA 1
ATOM 1474 C C . ALA A 1 189 ? 2.939 -31.453 -8.945 1 98 189 ALA A C 1
ATOM 1476 O O . ALA A 1 189 ? 2.01 -32.188 -9.266 1 98 189 ALA A O 1
ATOM 1477 N N . ASP A 1 190 ? 3.607 -31.547 -7.848 1 98.19 190 ASP A N 1
ATOM 1478 C CA . ASP A 1 190 ? 3.201 -32.469 -6.789 1 98.19 190 ASP A CA 1
ATOM 1479 C C . ASP A 1 190 ? 2.176 -31.828 -5.859 1 98.19 190 ASP A C 1
ATOM 1481 O O . ASP A 1 190 ? 1.36 -32.5 -5.246 1 98.19 190 ASP A O 1
ATOM 1485 N N . ILE A 1 191 ? 2.242 -30.562 -5.738 1 98.5 191 ILE A N 1
ATOM 1486 C CA . ILE A 1 191 ? 1.299 -29.766 -4.961 1 98.5 191 ILE A CA 1
ATOM 1487 C C . ILE A 1 191 ? 1.009 -28.453 -5.691 1 98.5 191 ILE A C 1
ATOM 1489 O O . ILE A 1 191 ? 1.907 -27.844 -6.289 1 98.5 191 ILE A O 1
ATOM 1493 N N . ILE A 1 192 ? -0.266 -28.047 -5.688 1 98.88 192 ILE A N 1
ATOM 1494 C CA . ILE A 1 192 ? -0.703 -26.859 -6.414 1 98.88 192 ILE A CA 1
ATOM 1495 C C . ILE A 1 192 ? -1.363 -25.875 -5.445 1 98.88 192 ILE A C 1
ATOM 1497 O O . ILE A 1 192 ? -2.199 -26.266 -4.629 1 98.88 192 ILE A O 1
ATOM 1501 N N . PHE A 1 193 ? -0.97 -24.656 -5.453 1 98.88 193 PHE A N 1
ATOM 1502 C CA . PHE A 1 193 ? -1.666 -23.547 -4.816 1 98.88 193 PHE A CA 1
ATOM 1503 C C . PHE A 1 193 ? -2.312 -22.641 -5.859 1 98.88 193 PHE A C 1
ATOM 1505 O O . PHE A 1 193 ? -1.615 -21.953 -6.621 1 98.88 193 PHE A O 1
ATOM 1512 N N . HIS A 1 194 ? -3.605 -22.562 -5.891 1 98.88 194 HIS A N 1
ATOM 1513 C CA . HIS A 1 194 ? -4.297 -21.969 -7.027 1 98.88 194 HIS A CA 1
ATOM 1514 C C . HIS A 1 194 ? -5.145 -20.781 -6.598 1 98.88 194 HIS A C 1
ATOM 1516 O O . HIS A 1 194 ? -5.867 -20.859 -5.602 1 98.88 194 HIS A O 1
ATOM 1522 N N . ASP A 1 195 ? -5.059 -19.719 -7.301 1 98.56 195 ASP A N 1
ATOM 1523 C CA . ASP A 1 195 ? -5.984 -18.594 -7.242 1 98.56 195 ASP A CA 1
ATOM 1524 C C . ASP A 1 195 ? -7.434 -19.078 -7.281 1 98.56 195 ASP A C 1
ATOM 1526 O O . ASP A 1 195 ? -7.809 -19.875 -8.141 1 98.56 195 ASP A O 1
ATOM 1530 N N . CYS A 1 196 ? -8.242 -18.5 -6.336 1 98.75 196 CYS A N 1
ATOM 1531 C CA . CYS A 1 196 ? -9.625 -18.953 -6.316 1 98.75 196 CYS A CA 1
ATOM 1532 C C . CYS A 1 196 ? -10.555 -17.859 -5.812 1 98.75 196 CYS A C 1
ATOM 1534 O O . CYS A 1 196 ? -10.594 -17.562 -4.617 1 98.75 196 CYS A O 1
ATOM 1536 N N . GLU A 1 197 ? -11.32 -17.312 -6.719 1 98 197 GLU A N 1
ATOM 1537 C CA . GLU A 1 197 ? -12.391 -16.375 -6.363 1 98 197 GLU A CA 1
ATOM 1538 C C . GLU A 1 197 ? -13.609 -17.125 -5.82 1 98 197 GLU A C 1
ATOM 1540 O O . GLU A 1 197 ? -14.07 -18.094 -6.422 1 98 197 GLU A O 1
ATOM 1545 N N . THR A 1 198 ? -14.125 -16.688 -4.664 1 98.12 198 THR A N 1
ATOM 1546 C CA . THR A 1 198 ? -15.242 -17.375 -4.031 1 98.12 198 THR A CA 1
ATOM 1547 C C . THR A 1 198 ? -16.484 -16.5 -4.008 1 98.12 198 THR A C 1
ATOM 1549 O O . THR A 1 198 ? -17.547 -16.922 -3.539 1 98.12 198 THR A O 1
ATOM 1552 N N . SER A 1 199 ? -16.359 -15.305 -4.52 1 94.5 199 SER A N 1
ATOM 1553 C CA . SER A 1 199 ? -17.5 -14.406 -4.59 1 94.5 199 SER A CA 1
ATOM 1554 C C . SER A 1 199 ? -18.516 -14.891 -5.617 1 94.5 199 SER A C 1
ATOM 1556 O O . SER A 1 199 ? -18.156 -15.523 -6.613 1 94.5 199 SER A O 1
ATOM 1558 N N . SER A 1 200 ? -19.797 -14.586 -5.352 1 90.12 200 SER A N 1
ATOM 1559 C CA . SER A 1 200 ? -20.828 -14.859 -6.348 1 90.12 200 SER A CA 1
ATOM 1560 C C . SER A 1 200 ? -20.75 -13.875 -7.504 1 90.12 200 SER A C 1
ATOM 1562 O O . SER A 1 200 ? -21.219 -14.164 -8.609 1 90.12 200 SER A O 1
ATOM 1564 N N . TYR A 1 201 ? -20.266 -12.719 -7.176 1 88.06 201 TYR A N 1
ATOM 1565 C CA . TYR A 1 201 ? -19.984 -11.75 -8.227 1 88.06 201 TYR A CA 1
ATOM 1566 C C . TYR A 1 201 ? -18.609 -11.977 -8.844 1 88.06 201 TYR A C 1
ATOM 1568 O O . TYR A 1 201 ? -17.594 -11.719 -8.203 1 88.06 201 TYR A O 1
ATOM 1576 N N . LEU A 1 202 ? -18.656 -12.375 -10.039 1 90.94 202 LEU A N 1
ATOM 1577 C CA . LEU A 1 202 ? -17.422 -12.781 -10.703 1 90.94 202 LEU A CA 1
ATOM 1578 C C . LEU A 1 202 ? -16.703 -11.57 -11.281 1 90.94 202 LEU A C 1
ATOM 1580 O O . LEU A 1 202 ? -17.281 -10.797 -12.039 1 90.94 202 LEU A O 1
ATOM 1584 N N . SER A 1 203 ? -15.461 -11.43 -10.992 1 89.62 203 SER A N 1
ATOM 1585 C CA . SER A 1 203 ? -14.656 -10.297 -11.438 1 89.62 203 SER A CA 1
ATOM 1586 C C . SER A 1 203 ? -14.25 -10.445 -12.898 1 89.62 203 SER A C 1
ATOM 1588 O O . SER A 1 203 ? -14.031 -9.453 -13.594 1 89.62 203 SER A O 1
ATOM 1590 N N . GLY A 1 204 ? -14.062 -11.695 -13.281 1 90 204 GLY A N 1
ATOM 1591 C CA . GLY A 1 204 ? -13.594 -11.969 -14.633 1 90 204 GLY A CA 1
ATOM 1592 C C . GLY A 1 204 ? -12.086 -11.969 -14.75 1 90 204 GLY A C 1
ATOM 1593 O O . GLY A 1 204 ? -11.539 -12.156 -15.844 1 90 204 GLY A O 1
ATOM 1594 N N . VAL A 1 205 ? -11.406 -11.812 -13.633 1 93.69 205 VAL A N 1
ATOM 1595 C CA . VAL A 1 205 ? -9.953 -11.727 -13.734 1 93.69 205 VAL A CA 1
ATOM 1596 C C . VAL A 1 205 ? -9.305 -12.797 -12.859 1 93.69 205 VAL A C 1
ATOM 1598 O O . VAL A 1 205 ? -8.078 -12.867 -12.758 1 93.69 205 VAL A O 1
ATOM 1601 N N . HIS A 1 206 ? -10.094 -13.602 -12.188 1 97 206 HIS A N 1
ATOM 1602 C CA . HIS A 1 206 ? -9.625 -14.719 -11.375 1 97 206 HIS A CA 1
ATOM 1603 C C . HIS A 1 206 ? -10.375 -16 -11.719 1 97 206 HIS A C 1
ATOM 1605 O O . HIS A 1 206 ? -11.539 -15.961 -12.125 1 97 206 HIS A O 1
ATOM 1611 N N . ALA A 1 207 ? -9.695 -17.172 -11.539 1 98 207 ALA A N 1
ATOM 1612 C CA . ALA A 1 207 ? -10.422 -18.422 -11.547 1 98 207 ALA A CA 1
ATOM 1613 C C . ALA A 1 207 ? -11.391 -18.516 -10.367 1 98 207 ALA A C 1
ATOM 1615 O O . ALA A 1 207 ? -11.062 -18.094 -9.258 1 98 207 ALA A O 1
ATOM 1616 N N . ASN A 1 208 ? -12.578 -19.016 -10.594 1 98.06 208 ASN A N 1
ATOM 1617 C CA . ASN A 1 208 ? -13.523 -19.141 -9.492 1 98.06 208 ASN A CA 1
ATOM 1618 C C . ASN A 1 208 ? -13.719 -20.594 -9.062 1 98.06 208 ASN A C 1
ATOM 1620 O O . ASN A 1 208 ? -13.328 -21.516 -9.781 1 98.06 208 ASN A O 1
ATOM 1624 N N . PHE A 1 209 ? -14.32 -20.734 -7.918 1 98.5 209 PHE A N 1
ATOM 1625 C CA . PHE A 1 209 ? -14.453 -22.047 -7.27 1 98.5 209 PHE A CA 1
ATOM 1626 C C . PHE A 1 209 ? -15.195 -23.016 -8.172 1 98.5 209 PHE A C 1
ATOM 1628 O O . PHE A 1 209 ? -14.812 -24.188 -8.273 1 98.5 209 PHE A O 1
ATOM 1635 N N . VAL A 1 210 ? -16.203 -22.594 -8.844 1 97.5 210 VAL A N 1
ATOM 1636 C CA . VAL A 1 210 ? -17.031 -23.453 -9.688 1 97.5 210 VAL A CA 1
ATOM 1637 C C . VAL A 1 210 ? -16.219 -23.953 -10.875 1 97.5 210 VAL A C 1
ATOM 1639 O O . VAL A 1 210 ? -16.25 -25.141 -11.203 1 97.5 210 VAL A O 1
ATOM 1642 N N . GLU A 1 211 ? -15.461 -23.094 -11.492 1 98.12 211 GLU A N 1
ATOM 1643 C CA . GLU A 1 211 ? -14.602 -23.469 -12.609 1 98.12 211 GLU A CA 1
ATOM 1644 C C . GLU A 1 211 ? -13.555 -24.5 -12.188 1 98.12 211 GLU A C 1
ATOM 1646 O O . GLU A 1 211 ? -13.359 -25.5 -12.859 1 98.12 211 GLU A O 1
ATOM 1651 N N . LEU A 1 212 ? -12.945 -24.234 -11.086 1 98.5 212 LEU A N 1
ATOM 1652 C CA . LEU A 1 212 ? -11.891 -25.125 -10.602 1 98.5 212 LEU A CA 1
ATOM 1653 C C . LEU A 1 212 ? -12.445 -26.484 -10.227 1 98.5 212 LEU A C 1
ATOM 1655 O O . LEU A 1 212 ? -11.758 -27.5 -10.359 1 98.5 212 LEU A O 1
ATOM 1659 N N . SER A 1 213 ? -13.688 -26.516 -9.781 1 98.25 213 SER A N 1
ATOM 1660 C CA . SER A 1 213 ? -14.32 -27.766 -9.352 1 98.25 213 SER A CA 1
ATOM 1661 C C . SER A 1 213 ? -14.523 -28.703 -10.531 1 98.25 213 SER A C 1
ATOM 1663 O O . SER A 1 213 ? -14.797 -29.891 -10.336 1 98.25 213 SER A O 1
ATOM 1665 N N . GLN A 1 214 ? -14.336 -28.203 -11.719 1 97.5 214 GLN A N 1
ATOM 1666 C CA . GLN A 1 214 ? -14.523 -29.016 -12.914 1 97.5 214 GLN A CA 1
ATOM 1667 C C . GLN A 1 214 ? -13.234 -29.766 -13.281 1 97.5 214 GLN A C 1
ATOM 1669 O O . GLN A 1 214 ? -13.242 -30.609 -14.172 1 97.5 214 GLN A O 1
ATOM 1674 N N . LEU A 1 215 ? -12.188 -29.469 -12.672 1 98.25 215 LEU A N 1
ATOM 1675 C CA . LEU A 1 215 ? -10.906 -30.094 -12.969 1 98.25 215 LEU A CA 1
ATOM 1676 C C . LEU A 1 215 ? -10.953 -31.578 -12.633 1 98.25 215 LEU A C 1
ATOM 1678 O O . LEU A 1 215 ? -11.82 -32.031 -11.883 1 98.25 215 LEU A O 1
ATOM 1682 N N . ASP A 1 216 ? -10.031 -32.344 -13.211 1 97.19 216 ASP A N 1
ATOM 1683 C CA . ASP A 1 216 ? -9.898 -33.75 -12.938 1 97.19 216 ASP A CA 1
ATOM 1684 C C . ASP A 1 216 ? -9.586 -34 -11.469 1 97.19 216 ASP A C 1
ATOM 1686 O O . ASP A 1 216 ? -8.836 -33.25 -10.852 1 97.19 216 ASP A O 1
ATOM 1690 N N . ALA A 1 217 ? -10.102 -35.156 -10.961 1 98.06 217 ALA A N 1
ATOM 1691 C CA . ALA A 1 217 ? -9.93 -35.5 -9.555 1 98.06 217 ALA A CA 1
ATOM 1692 C C . ALA A 1 217 ? -8.453 -35.594 -9.188 1 98.06 217 ALA A C 1
ATOM 1694 O O . ALA A 1 217 ? -8.055 -35.219 -8.086 1 98.06 217 ALA A O 1
ATOM 1695 N N . GLY A 1 218 ? -7.703 -36.094 -10.086 1 97.94 218 GLY A N 1
ATOM 1696 C CA . GLY A 1 218 ? -6.281 -36.219 -9.844 1 97.94 218 GLY A CA 1
ATOM 1697 C C . GLY A 1 218 ? -5.566 -34.906 -9.633 1 97.94 218 GLY A C 1
ATOM 1698 O O . GLY A 1 218 ? -4.594 -34.844 -8.883 1 97.94 218 GLY A O 1
ATOM 1699 N N . ILE A 1 219 ? -6.004 -33.875 -10.312 1 98.38 219 ILE A N 1
ATOM 1700 C CA . ILE A 1 219 ? -5.434 -32.531 -10.164 1 98.38 219 ILE A CA 1
ATOM 1701 C C . ILE A 1 219 ? -5.949 -31.891 -8.883 1 98.38 219 ILE A C 1
ATOM 1703 O O . ILE A 1 219 ? -5.164 -31.375 -8.078 1 98.38 219 ILE A O 1
ATOM 1707 N N . LYS A 1 220 ? -7.242 -32 -8.617 1 98.62 220 LYS A N 1
ATOM 1708 C CA . LYS A 1 220 ? -7.867 -31.391 -7.449 1 98.62 220 LYS A CA 1
ATOM 1709 C C . LYS A 1 220 ? -7.309 -31.984 -6.156 1 98.62 220 LYS A C 1
ATOM 1711 O O . LYS A 1 220 ? -7.133 -31.266 -5.168 1 98.62 220 LYS A O 1
ATOM 1716 N N . SER A 1 221 ? -6.957 -33.219 -6.172 1 98.62 221 SER A N 1
ATOM 1717 C CA . SER A 1 221 ? -6.551 -33.938 -4.961 1 98.62 221 SER A CA 1
ATOM 1718 C C . SER A 1 221 ? -5.215 -33.406 -4.445 1 98.62 221 SER A C 1
ATOM 1720 O O . SER A 1 221 ? -4.828 -33.688 -3.307 1 98.62 221 SER A O 1
ATOM 1722 N N . LYS A 1 222 ? -4.516 -32.656 -5.23 1 98.62 222 LYS A N 1
ATOM 1723 C CA . LYS A 1 222 ? -3.25 -32.094 -4.789 1 98.62 222 LYS A CA 1
ATOM 1724 C C . LYS A 1 222 ? -3.293 -30.562 -4.836 1 98.62 222 LYS A C 1
ATOM 1726 O O . LYS A 1 222 ? -2.25 -29.906 -4.891 1 98.62 222 LYS A O 1
ATOM 1731 N N . MET A 1 223 ? -4.492 -29.969 -4.863 1 98.88 223 MET A N 1
ATOM 1732 C CA . MET A 1 223 ? -4.652 -28.516 -5.047 1 98.88 223 MET A CA 1
ATOM 1733 C C . MET A 1 223 ? -5.191 -27.875 -3.779 1 98.88 223 MET A C 1
ATOM 1735 O O . MET A 1 223 ? -6.207 -28.297 -3.236 1 98.88 223 MET A O 1
ATOM 1739 N N . TRP A 1 224 ? -4.469 -26.875 -3.293 1 98.94 224 TRP A N 1
ATOM 1740 C CA . TRP A 1 224 ? -4.918 -25.938 -2.27 1 98.94 224 TRP A CA 1
ATOM 1741 C C . TRP A 1 224 ? -5.379 -24.625 -2.896 1 98.94 224 TRP A C 1
ATOM 1743 O O . TRP A 1 224 ? -4.773 -24.141 -3.855 1 98.94 224 TRP A O 1
ATOM 1753 N N . LEU A 1 225 ? -6.43 -24.078 -2.322 1 98.94 225 LEU A N 1
ATOM 1754 C CA . LEU A 1 225 ? -7.016 -22.859 -2.861 1 98.94 225 LEU A CA 1
ATOM 1755 C C . LEU A 1 225 ? -6.715 -21.672 -1.959 1 98.94 225 LEU A C 1
ATOM 1757 O O . LEU A 1 225 ? -6.738 -21.781 -0.732 1 98.94 225 LEU A O 1
ATOM 1761 N N . TYR A 1 226 ? -6.352 -20.5 -2.59 1 98.69 226 TYR A N 1
ATOM 1762 C CA . TYR A 1 226 ? -6.074 -19.281 -1.827 1 98.69 226 TYR A CA 1
ATOM 1763 C C . TYR A 1 226 ? -6.516 -18.047 -2.596 1 98.69 226 TYR A C 1
ATOM 1765 O O . TYR A 1 226 ? -7.16 -18.156 -3.641 1 98.69 226 TYR A O 1
ATOM 1773 N N . HIS A 1 227 ? -6.223 -16.828 -2.086 1 98.69 227 HIS A N 1
ATOM 1774 C CA . HIS A 1 227 ? -6.578 -15.547 -2.697 1 98.69 227 HIS A CA 1
ATOM 1775 C C . HIS A 1 227 ? -8.094 -15.398 -2.824 1 98.69 227 HIS A C 1
ATOM 1777 O O . HIS A 1 227 ? -8.594 -14.984 -3.871 1 98.69 227 HIS A O 1
ATOM 1783 N N . TYR A 1 228 ? -8.812 -15.898 -1.825 1 98.38 228 TYR A N 1
ATOM 1784 C CA . TYR A 1 228 ? -10.266 -16 -1.88 1 98.38 228 TYR A CA 1
ATOM 1785 C C . TYR A 1 228 ? -10.922 -14.781 -1.243 1 98.38 228 TYR A C 1
ATOM 1787 O O . TYR A 1 228 ? -10.242 -13.969 -0.599 1 98.38 228 TYR A O 1
ATOM 1795 N N . ASN A 1 229 ? -12.188 -14.578 -1.468 1 97.19 229 ASN A N 1
ATOM 1796 C CA . ASN A 1 229 ? -12.969 -13.445 -0.993 1 97.19 229 ASN A CA 1
ATOM 1797 C C . ASN A 1 229 ? -13.391 -13.617 0.464 1 97.19 229 ASN A C 1
ATOM 1799 O O . ASN A 1 229 ? -13.414 -14.742 0.975 1 97.19 229 ASN A O 1
ATOM 1803 N N . ASP A 1 230 ? -13.719 -12.492 1.043 1 95.19 230 ASP A N 1
ATOM 1804 C CA . ASP A 1 230 ? -14.297 -12.531 2.385 1 95.19 230 ASP A CA 1
ATOM 1805 C C . ASP A 1 230 ? -15.602 -13.312 2.396 1 95.19 230 ASP A C 1
ATOM 1807 O O . ASP A 1 230 ? -16.266 -13.438 1.365 1 95.19 230 ASP A O 1
ATOM 1811 N N . GLY A 1 231 ? -15.953 -13.859 3.602 1 94.44 231 GLY A N 1
ATOM 1812 C CA . GLY A 1 231 ? -17.234 -14.539 3.756 1 94.44 231 GLY A CA 1
ATOM 1813 C C . GLY A 1 231 ? -17.094 -16.047 3.865 1 94.44 231 GLY A C 1
ATOM 1814 O O . GLY A 1 231 ? -16 -16.562 4.109 1 94.44 231 GLY A O 1
ATOM 1815 N N . GLN A 1 232 ? -18.219 -16.688 3.729 1 95.5 232 GLN A N 1
ATOM 1816 C CA . GLN A 1 232 ? -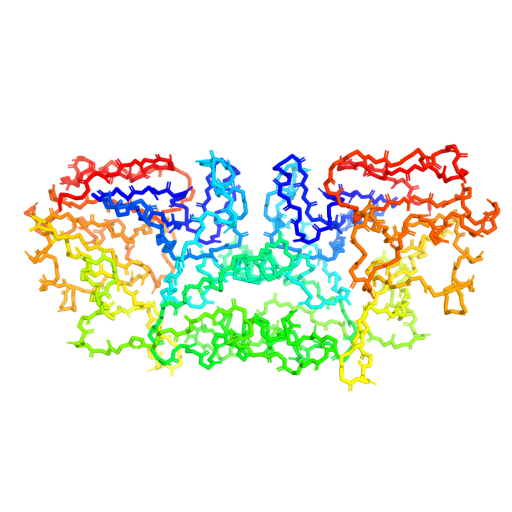18.266 -18.141 3.865 1 95.5 232 GLN A CA 1
ATOM 1817 C C . GLN A 1 232 ? -17.609 -18.828 2.67 1 95.5 232 GLN A C 1
ATOM 1819 O O . GLN A 1 232 ? -17.906 -18.5 1.519 1 95.5 232 GLN A O 1
ATOM 1824 N N . LEU A 1 233 ? -16.766 -19.703 2.969 1 97.81 233 LEU A N 1
ATOM 1825 C CA . LEU A 1 233 ? -16.062 -20.438 1.924 1 97.81 233 LEU A CA 1
ATOM 1826 C C . LEU A 1 233 ? -16.812 -21.719 1.571 1 97.81 233 LEU A C 1
ATOM 1828 O O . LEU A 1 233 ? -17.359 -22.391 2.451 1 97.81 233 LEU A O 1
ATOM 1832 N N . PRO A 1 234 ? -16.844 -22.016 0.302 1 98 234 PRO A N 1
ATOM 1833 C CA . PRO A 1 234 ? -17.422 -23.312 -0.061 1 98 234 PRO A CA 1
ATOM 1834 C C . PRO A 1 234 ? -16.609 -24.5 0.472 1 98 234 PRO A C 1
ATOM 1836 O O . PRO A 1 234 ? -15.484 -24.312 0.926 1 98 234 PRO A O 1
ATOM 1839 N N . ASP A 1 235 ? -17.266 -25.641 0.469 1 98.06 235 ASP A N 1
ATOM 1840 C CA . ASP A 1 235 ? -16.625 -26.844 0.983 1 98.06 235 ASP A CA 1
ATOM 1841 C C . ASP A 1 235 ? -15.648 -27.422 -0.04 1 98.06 235 ASP A C 1
ATOM 1843 O O . ASP A 1 235 ? -16.016 -28.281 -0.851 1 98.06 235 ASP A O 1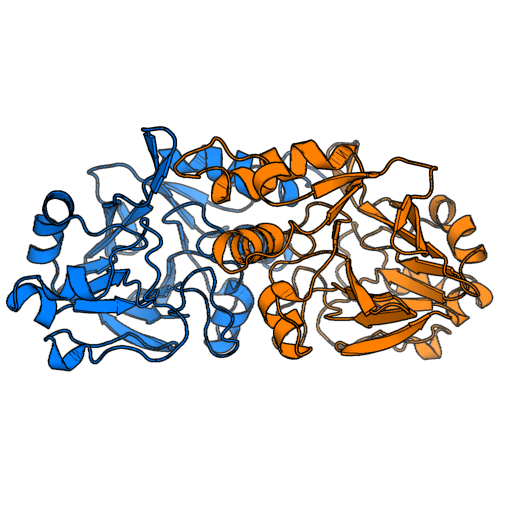
ATOM 1847 N N . ALA A 1 236 ? -14.438 -27.031 0.033 1 98.62 236 ALA A N 1
ATOM 1848 C CA . ALA A 1 236 ? -13.414 -27.422 -0.927 1 98.62 236 ALA A CA 1
ATOM 1849 C C . ALA A 1 236 ? -13.148 -28.922 -0.855 1 98.62 236 ALA A C 1
ATOM 1851 O O . ALA A 1 236 ? -12.984 -29.578 -1.886 1 98.62 236 ALA A O 1
ATOM 1852 N N . GLN A 1 237 ? -13.117 -29.422 0.327 1 98.38 237 GLN A N 1
ATOM 1853 C CA . GLN A 1 237 ? -12.805 -30.844 0.502 1 98.38 237 GLN A CA 1
ATOM 1854 C C . GLN A 1 237 ? -13.891 -31.719 -0.092 1 98.38 237 GLN A C 1
ATOM 1856 O O . GLN A 1 237 ? -13.602 -32.781 -0.667 1 98.38 237 GLN A O 1
ATOM 1861 N N . HIS A 1 238 ? -15.102 -31.344 0.067 1 97.94 238 HIS A N 1
ATOM 1862 C CA . HIS A 1 238 ? -16.203 -32.094 -0.522 1 97.94 238 HIS A CA 1
ATOM 1863 C C . HIS A 1 238 ? -16.094 -32.156 -2.041 1 97.94 238 HIS A C 1
ATOM 1865 O O . HIS A 1 238 ? -16.531 -33.094 -2.67 1 97.94 238 HIS A O 1
ATOM 1871 N N . GLN A 1 239 ? -15.461 -31.141 -2.627 1 98.19 239 GLN A N 1
ATOM 1872 C CA . GLN A 1 239 ? -15.289 -31.094 -4.074 1 98.19 239 GLN A CA 1
ATOM 1873 C C . GLN A 1 239 ? -13.992 -31.781 -4.496 1 98.19 239 GLN A C 1
ATOM 1875 O O . GLN A 1 239 ? -13.648 -31.797 -5.68 1 98.19 239 GLN A O 1
ATOM 1880 N N . GLY A 1 240 ? -13.203 -32.312 -3.559 1 98.56 240 GLY A N 1
ATOM 1881 C CA . GLY A 1 240 ? -12.031 -33.094 -3.877 1 98.56 240 GLY A CA 1
ATOM 1882 C C . GLY A 1 240 ? -10.727 -32.344 -3.756 1 98.56 240 GLY A C 1
ATOM 1883 O O . GLY A 1 240 ? -9.656 -32.875 -4.016 1 98.56 240 GLY A O 1
ATOM 1884 N N . PHE A 1 241 ? -10.812 -31.031 -3.441 1 98.88 241 PHE A N 1
ATOM 1885 C CA . PHE A 1 241 ? -9.602 -30.25 -3.211 1 98.88 241 PHE A CA 1
ATOM 1886 C C . PHE A 1 241 ? -8.992 -30.594 -1.857 1 98.88 241 PHE A C 1
ATOM 1888 O O . PHE A 1 241 ? -9.633 -31.234 -1.023 1 98.88 241 PHE A O 1
ATOM 1895 N N . CYS A 1 242 ? -7.684 -30.203 -1.675 1 98.81 242 CYS A N 1
ATOM 1896 C CA . CYS A 1 242 ? -7.059 -30.344 -0.364 1 98.81 242 CYS A CA 1
ATOM 1897 C C . CYS A 1 242 ? -7.73 -29.438 0.658 1 98.81 242 CYS A C 1
ATOM 1899 O O . CYS A 1 242 ? -7.859 -29.797 1.828 1 98.81 242 CYS A O 1
ATOM 1901 N N . GLY A 1 243 ? -8.164 -28.234 0.264 1 98.81 243 GLY A N 1
ATOM 1902 C CA . GLY A 1 243 ? -8.805 -27.25 1.129 1 98.81 243 GLY A CA 1
ATOM 1903 C C . GLY A 1 243 ? -8.461 -25.828 0.765 1 98.81 243 GLY A C 1
ATOM 1904 O O . GLY A 1 243 ? -7.828 -25.578 -0.266 1 98.81 243 GLY A O 1
ATOM 1905 N N . PHE A 1 244 ? -8.977 -24.891 1.557 1 98.88 244 PHE A N 1
ATOM 1906 C CA . PHE A 1 244 ? -8.531 -23.5 1.5 1 98.88 244 PHE A CA 1
ATOM 1907 C C . PHE A 1 244 ? -7.363 -23.266 2.447 1 98.88 244 PHE A C 1
ATOM 1909 O O . PHE A 1 244 ? -7.414 -23.656 3.615 1 98.88 244 PHE A O 1
ATOM 1916 N N . VAL A 1 245 ? -6.32 -22.641 1.867 1 98.88 245 VAL A N 1
ATOM 1917 C CA . VAL A 1 245 ? -5.188 -22.281 2.709 1 98.88 245 VAL A CA 1
ATOM 1918 C C . VAL A 1 245 ? -5.617 -21.25 3.748 1 98.88 245 VAL A C 1
ATOM 1920 O O . VAL A 1 245 ? -6.438 -20.375 3.459 1 98.88 245 VAL A O 1
ATOM 1923 N N . LYS A 1 246 ? -5.051 -21.344 4.906 1 98.31 246 LYS A N 1
ATOM 1924 C CA . LYS A 1 246 ? -5.309 -20.375 5.965 1 98.31 246 LYS A CA 1
ATOM 1925 C C . LYS A 1 246 ? -4.074 -19.516 6.23 1 98.31 246 LYS A C 1
ATOM 1927 O O . LYS A 1 246 ? -2.943 -19.969 6.035 1 98.31 246 LYS A O 1
ATOM 1932 N N . ARG A 1 247 ? -4.359 -18.281 6.637 1 98.31 247 ARG A N 1
ATOM 1933 C CA . ARG A 1 247 ? -3.256 -17.422 7.062 1 98.31 247 ARG A CA 1
ATOM 1934 C C . ARG A 1 247 ? -2.363 -18.141 8.07 1 98.31 247 ARG A C 1
ATOM 1936 O O . ARG A 1 247 ? -2.854 -18.719 9.047 1 98.31 247 ARG A O 1
ATOM 1943 N N . GLY A 1 248 ? -1.058 -18.047 7.82 1 98.44 248 GLY A N 1
ATOM 1944 C CA . GLY A 1 248 ? -0.109 -18.625 8.758 1 98.44 248 GLY A CA 1
ATOM 1945 C C . GLY A 1 248 ? 0.155 -20.094 8.516 1 98.44 248 GLY A C 1
ATOM 1946 O O . GLY A 1 248 ? 1.012 -20.703 9.164 1 98.44 248 GLY A O 1
ATOM 1947 N N . GLN A 1 249 ? -0.561 -20.703 7.621 1 98.69 249 GLN A N 1
ATOM 1948 C CA . GLN A 1 249 ? -0.36 -22.125 7.34 1 98.69 249 GLN A CA 1
ATOM 1949 C C . GLN A 1 249 ? 1.001 -22.375 6.695 1 98.69 249 GLN A C 1
ATOM 1951 O O . GLN A 1 249 ? 1.427 -21.609 5.82 1 98.69 249 GLN A O 1
ATOM 1956 N N . VAL A 1 250 ? 1.659 -23.422 7.098 1 98.62 250 VAL A N 1
ATOM 1957 C CA . VAL A 1 250 ? 2.994 -23.766 6.617 1 98.62 250 VAL A CA 1
ATOM 1958 C C . VAL A 1 250 ? 2.943 -25.078 5.836 1 98.62 250 VAL A C 1
ATOM 1960 O O . VAL A 1 250 ? 2.275 -26.031 6.246 1 98.62 250 VAL A O 1
ATOM 1963 N N . PHE A 1 251 ? 3.596 -25.094 4.707 1 98.25 251 PHE A N 1
ATOM 1964 C CA . PHE A 1 251 ? 3.752 -26.297 3.887 1 98.25 251 PHE A CA 1
ATOM 1965 C C . PHE A 1 251 ? 5.223 -26.672 3.756 1 98.25 251 PHE A C 1
ATOM 1967 O O . PHE A 1 251 ? 6.062 -25.828 3.461 1 98.25 251 PHE A O 1
ATOM 1974 N N . HIS A 1 252 ? 5.562 -27.906 3.984 1 96.12 252 HIS A N 1
ATOM 1975 C CA . HIS A 1 252 ? 6.918 -28.422 3.779 1 96.12 252 HIS A CA 1
ATOM 1976 C C . HIS A 1 252 ? 7.086 -28.984 2.373 1 96.12 252 HIS A C 1
ATOM 1978 O O . HIS A 1 252 ? 6.438 -29.969 2.012 1 96.12 252 HIS A O 1
ATOM 1984 N N . LEU A 1 253 ? 7.953 -28.172 1.658 1 92.44 253 LEU A N 1
ATOM 1985 C CA . LEU A 1 253 ? 8.203 -28.578 0.278 1 92.44 253 LEU A CA 1
ATOM 1986 C C . LEU A 1 253 ? 9.5 -29.375 0.17 1 92.44 253 LEU A C 1
ATOM 1988 O O . LEU A 1 253 ? 10.492 -29.047 0.825 1 92.44 253 LEU A O 1
ATOM 1992 N N . ALA A 1 254 ? 9.547 -30.656 0.143 1 76.31 254 ALA A N 1
ATOM 1993 C CA . ALA A 1 254 ? 10.695 -31.547 0.16 1 76.31 254 ALA A CA 1
ATOM 1994 C C . ALA A 1 254 ? 11.672 -31.219 -0.961 1 76.31 254 ALA A C 1
ATOM 1996 O O . ALA A 1 254 ? 11.273 -30.719 -2.014 1 76.31 254 ALA A O 1
ATOM 1997 N N . MET B 1 1 ? -17.141 19.734 13.688 1 94.31 1 MET B N 1
ATOM 1998 C CA . MET B 1 1 ? -16.125 19.078 12.883 1 94.31 1 MET B CA 1
ATOM 1999 C C . MET B 1 1 ? -15.164 18.281 13.758 1 94.31 1 MET B C 1
ATOM 2001 O O . MET B 1 1 ? -14.742 18.75 14.812 1 94.31 1 MET B O 1
ATOM 2005 N N . LYS B 1 2 ? -14.953 17 13.414 1 96.56 2 LYS B N 1
ATOM 2006 C CA . LYS B 1 2 ? -14.094 16.141 14.203 1 96.56 2 LYS B CA 1
ATOM 2007 C C . LYS B 1 2 ? -12.938 15.594 13.367 1 96.56 2 LYS B C 1
ATOM 2009 O O . LYS B 1 2 ? -13.117 15.258 12.195 1 96.56 2 LYS B O 1
ATOM 2014 N N . LEU B 1 3 ? -11.758 15.586 14.016 1 98.44 3 LEU B N 1
ATOM 2015 C CA . LEU B 1 3 ? -10.57 15.016 13.398 1 98.44 3 LEU B CA 1
ATOM 2016 C C . LEU B 1 3 ? -10.102 13.773 14.156 1 98.44 3 LEU B C 1
ATOM 2018 O O . LEU B 1 3 ? -9.742 13.859 15.328 1 98.44 3 LEU B O 1
ATOM 2022 N N . LEU B 1 4 ? -10.172 12.672 13.492 1 98.88 4 LEU B N 1
ATOM 2023 C CA . LEU B 1 4 ? -9.742 11.398 14.047 1 98.88 4 LEU B CA 1
ATOM 2024 C C . LEU B 1 4 ? -8.398 10.977 13.469 1 98.88 4 LEU B C 1
ATOM 2026 O O . LEU B 1 4 ? -8.258 10.852 12.25 1 98.88 4 LEU B O 1
ATOM 2030 N N . PHE B 1 5 ? -7.395 10.797 14.32 1 98.88 5 PHE B N 1
ATOM 2031 C CA . PHE B 1 5 ? -6.141 10.219 13.852 1 98.88 5 PHE B CA 1
ATOM 2032 C C . PHE B 1 5 ? -6.254 8.703 13.727 1 98.88 5 PHE B C 1
ATOM 2034 O O . PHE B 1 5 ? -6.406 8.008 14.734 1 98.88 5 PHE B O 1
ATOM 2041 N N . LEU B 1 6 ? -6.109 8.227 12.492 1 98.75 6 LEU B N 1
ATOM 2042 C CA . LEU B 1 6 ? -6.168 6.789 12.258 1 98.75 6 LEU B CA 1
ATOM 2043 C C . LEU B 1 6 ? -4.871 6.113 12.695 1 98.75 6 LEU B C 1
ATOM 2045 O O . LEU B 1 6 ? -4.879 4.941 13.078 1 98.75 6 LEU B O 1
ATOM 2049 N N . GLY B 1 7 ? -3.826 6.793 12.586 1 98.75 7 GLY B N 1
ATOM 2050 C CA . GLY B 1 7 ? -2.49 6.402 13.016 1 98.75 7 GLY B CA 1
ATOM 2051 C C . GLY B 1 7 ? -1.561 7.586 13.211 1 98.75 7 GLY B C 1
ATOM 2052 O O . GLY B 1 7 ? -1.915 8.719 12.891 1 98.75 7 GLY B O 1
ATOM 2053 N N . THR B 1 8 ? -0.379 7.285 13.773 1 98.75 8 THR B N 1
ATOM 2054 C CA . THR B 1 8 ? 0.523 8.383 14.117 1 98.75 8 THR B CA 1
ATOM 2055 C C . THR B 1 8 ? 1.969 8.008 13.797 1 98.75 8 THR B C 1
ATOM 2057 O O . THR B 1 8 ? 2.891 8.766 14.102 1 98.75 8 THR B O 1
ATOM 2060 N N . ALA B 1 9 ? 2.158 6.926 13.141 1 97.94 9 ALA B N 1
ATOM 2061 C CA . ALA B 1 9 ? 3.51 6.418 12.914 1 97.94 9 ALA B CA 1
ATOM 2062 C C . ALA B 1 9 ? 4.109 7 11.633 1 97.94 9 ALA B C 1
ATOM 2064 O O . ALA B 1 9 ? 3.379 7.352 10.703 1 97.94 9 ALA B O 1
ATOM 2065 N N . ASN B 1 10 ? 5.402 7.09 11.664 1 96.94 10 ASN B N 1
ATOM 2066 C CA . ASN B 1 10 ? 6.094 7.43 10.43 1 96.94 10 ASN B CA 1
ATOM 2067 C C . ASN B 1 10 ? 6.004 6.297 9.414 1 96.94 10 ASN B C 1
ATOM 2069 O O . ASN B 1 10 ? 5.441 5.238 9.695 1 96.94 10 ASN B O 1
ATOM 2073 N N . GLY B 1 11 ? 6.52 6.504 8.242 1 95.69 11 GLY B N 1
ATOM 2074 C CA . GLY B 1 11 ? 6.344 5.594 7.121 1 95.69 11 GLY B CA 1
ATOM 2075 C C . GLY B 1 11 ? 7.133 4.305 7.27 1 95.69 11 GLY B C 1
ATOM 2076 O O . GLY B 1 11 ? 6.875 3.33 6.559 1 95.69 11 GLY B O 1
ATOM 2077 N N . LEU B 1 12 ? 8.07 4.223 8.227 1 94.25 12 LEU B N 1
ATOM 2078 C CA . LEU B 1 12 ? 8.953 3.064 8.336 1 94.25 12 LEU B CA 1
ATOM 2079 C C . LEU B 1 12 ? 8.664 2.275 9.609 1 94.25 12 LEU B C 1
ATOM 2081 O O . LEU B 1 12 ? 9.398 1.348 9.953 1 94.25 12 LEU B O 1
ATOM 2085 N N . SER B 1 13 ? 7.605 2.645 10.281 1 93.88 13 SER B N 1
ATOM 2086 C CA . SER B 1 13 ? 7.258 2.008 11.547 1 93.88 13 SER B CA 1
ATOM 2087 C C . SER B 1 13 ? 7.043 0.509 11.375 1 93.88 13 SER B C 1
ATOM 2089 O O . SER B 1 13 ? 6.484 0.071 10.359 1 93.88 13 SER B O 1
ATOM 2091 N N . GLU B 1 14 ? 7.418 -0.236 12.352 1 92 14 GLU B N 1
ATOM 2092 C CA . GLU B 1 14 ? 7.156 -1.671 12.414 1 92 14 GLU B CA 1
ATOM 2093 C C . GLU B 1 14 ? 6.242 -2.016 13.586 1 92 14 GLU B C 1
ATOM 2095 O O . GLU B 1 14 ? 6.02 -3.191 13.883 1 92 14 GLU B O 1
ATOM 2100 N N . ASP B 1 15 ? 5.801 -0.953 14.227 1 92.12 15 ASP B N 1
ATOM 2101 C CA . ASP B 1 15 ? 4.875 -1.152 15.336 1 92.12 15 ASP B CA 1
ATOM 2102 C C . ASP B 1 15 ? 3.514 -1.63 14.836 1 92.12 15 ASP B C 1
ATOM 2104 O O . ASP B 1 15 ? 2.75 -0.851 14.266 1 92.12 15 ASP B O 1
ATOM 2108 N N . ALA B 1 16 ? 3.104 -2.859 15.102 1 88.94 16 ALA B N 1
ATOM 2109 C CA . ALA B 1 16 ? 1.855 -3.447 14.617 1 88.94 16 ALA B CA 1
ATOM 2110 C C . ALA B 1 16 ? 0.651 -2.824 15.32 1 88.94 16 ALA B C 1
ATOM 2112 O O . ALA B 1 16 ? -0.487 -2.988 14.875 1 88.94 16 ALA B O 1
ATOM 2113 N N . GLY B 1 17 ? 0.93 -2.166 16.406 1 92.81 17 GLY B N 1
ATOM 2114 C CA . GLY B 1 17 ? -0.154 -1.551 17.156 1 92.81 17 GLY B CA 1
ATOM 2115 C C . GLY B 1 17 ? -0.474 -0.141 16.703 1 92.81 17 GLY B C 1
ATOM 2116 O O . GLY B 1 17 ? -1.39 0.496 17.234 1 92.81 17 GLY B O 1
ATOM 2117 N N . ASN B 1 18 ? 0.272 0.37 15.75 1 97.12 18 ASN B N 1
ATOM 2118 C CA . ASN B 1 18 ? 0.067 1.701 15.195 1 97.12 18 ASN B CA 1
ATOM 2119 C C . ASN B 1 18 ? -0.038 1.659 13.672 1 97.12 18 ASN B C 1
ATOM 2121 O O . ASN B 1 18 ? 0.185 0.614 13.055 1 97.12 18 ASN B O 1
ATOM 2125 N N . PHE B 1 19 ? -0.592 2.678 13.078 1 98.25 19 PHE B N 1
ATOM 2126 C CA . PHE B 1 19 ? -0.757 2.814 11.633 1 98.25 19 PHE B CA 1
ATOM 2127 C C . PHE B 1 19 ? -0.089 4.09 11.133 1 98.25 19 PHE B C 1
ATOM 2129 O O . PHE B 1 19 ? 0.386 4.902 11.93 1 98.25 19 PHE B O 1
ATOM 2136 N N . HIS B 1 20 ? -0.006 4.195 9.805 1 98.25 20 HIS B N 1
ATOM 2137 C CA . HIS B 1 20 ? 0.469 5.43 9.188 1 98.25 20 HIS B CA 1
ATOM 2138 C C . HIS B 1 20 ? -0.361 6.625 9.641 1 98.25 20 HIS B C 1
ATOM 2140 O O . HIS B 1 20 ? -1.535 6.477 9.984 1 98.25 20 HIS B O 1
ATOM 2146 N N . SER B 1 21 ? 0.254 7.82 9.594 1 98.12 21 SER B N 1
ATOM 2147 C CA . SER B 1 21 ? -0.335 9.047 10.125 1 98.12 21 SER B CA 1
ATOM 2148 C C . SER B 1 21 ? -1.384 9.609 9.164 1 98.12 21 SER B C 1
ATOM 2150 O O . SER B 1 21 ? -1.257 10.742 8.695 1 98.12 21 SER B O 1
ATOM 2152 N N . ASN B 1 22 ? -2.408 8.867 8.914 1 98.56 22 ASN B N 1
ATOM 2153 C CA . ASN B 1 22 ? -3.578 9.328 8.172 1 98.56 22 ASN B CA 1
ATOM 2154 C C . ASN B 1 22 ? -4.707 9.742 9.117 1 98.56 22 ASN B C 1
ATOM 2156 O O . ASN B 1 22 ? -4.684 9.406 10.305 1 98.56 22 ASN B O 1
ATOM 2160 N N . MET B 1 23 ? -5.625 10.578 8.617 1 98.88 23 MET B N 1
ATOM 2161 C CA . MET B 1 23 ? -6.656 11.141 9.484 1 98.88 23 MET B CA 1
ATOM 2162 C C . MET B 1 23 ? -8.008 11.148 8.781 1 98.88 23 MET B C 1
ATOM 2164 O O . MET B 1 23 ? -8.078 11.117 7.555 1 98.88 23 MET B O 1
ATOM 2168 N N . LEU B 1 24 ? -9.016 11.125 9.555 1 98.81 24 LEU B N 1
ATOM 2169 C CA . LEU B 1 24 ? -10.391 11.258 9.07 1 98.81 24 LEU B CA 1
ATOM 2170 C C . LEU B 1 24 ? -11.047 12.508 9.648 1 98.81 24 LEU B C 1
ATOM 2172 O O . LEU B 1 24 ? -11.219 12.617 10.867 1 98.81 24 LEU B O 1
ATOM 2176 N N . LEU B 1 25 ? -11.328 13.445 8.797 1 98.44 25 LEU B N 1
ATOM 2177 C CA . LEU B 1 25 ? -12.078 14.633 9.18 1 98.44 25 LEU B CA 1
ATOM 2178 C C . LEU B 1 25 ? -13.57 14.453 8.891 1 98.44 25 LEU B C 1
ATOM 2180 O O . LEU B 1 25 ? -13.961 14.172 7.758 1 98.44 25 LEU B O 1
ATOM 2184 N N . THR B 1 26 ? -14.383 14.555 9.867 1 97.69 26 THR B N 1
ATOM 2185 C CA . THR B 1 26 ? -15.828 14.477 9.711 1 97.69 26 THR B CA 1
ATOM 2186 C C . THR B 1 26 ? -16.469 15.852 9.906 1 97.69 26 THR B C 1
ATOM 2188 O O . THR B 1 26 ? -16.281 16.484 10.953 1 97.69 26 THR B O 1
ATOM 2191 N N . THR B 1 27 ? -17.234 16.266 8.938 1 96.5 27 THR B N 1
ATOM 2192 C CA . THR B 1 27 ? -17.906 17.562 9.023 1 96.5 27 THR B CA 1
ATOM 2193 C C . THR B 1 27 ? -19.125 17.469 9.938 1 96.5 27 THR B C 1
ATOM 2195 O O . THR B 1 27 ? -19.516 16.391 10.359 1 96.5 27 THR B O 1
ATOM 2198 N N . ASP B 1 28 ? -19.688 18.656 10.188 1 92.31 28 ASP B N 1
ATOM 2199 C CA . ASP B 1 28 ? -20.891 18.719 11.016 1 92.31 28 ASP B CA 1
ATOM 2200 C C . ASP B 1 28 ? -22.062 18.016 10.328 1 92.31 28 ASP B C 1
ATOM 2202 O O . ASP B 1 28 ? -22.969 17.516 10.992 1 92.31 28 ASP B O 1
ATOM 2206 N N . GLU B 1 29 ? -22.047 17.922 9.023 1 94.44 29 GLU B N 1
ATOM 2207 C CA . GLU B 1 29 ? -23.125 17.297 8.25 1 94.44 29 GLU B CA 1
ATOM 2208 C C . GLU B 1 29 ? -22.875 15.805 8.062 1 94.44 29 GLU B C 1
ATOM 2210 O O . GLU B 1 29 ? -23.672 15.109 7.445 1 94.44 29 GLU B O 1
ATOM 2215 N N . GLY B 1 30 ? -21.75 15.344 8.5 1 96.31 30 GLY B N 1
ATOM 2216 C CA . GLY B 1 30 ? -21.5 13.914 8.5 1 96.31 30 GLY B CA 1
ATOM 2217 C C . GLY B 1 30 ? -20.672 13.453 7.312 1 96.31 30 GLY B C 1
ATOM 2218 O O . GLY B 1 30 ? -20.453 12.25 7.133 1 96.31 30 GLY B O 1
ATOM 2219 N N . LYS B 1 31 ? -20.172 14.383 6.531 1 97.88 31 LY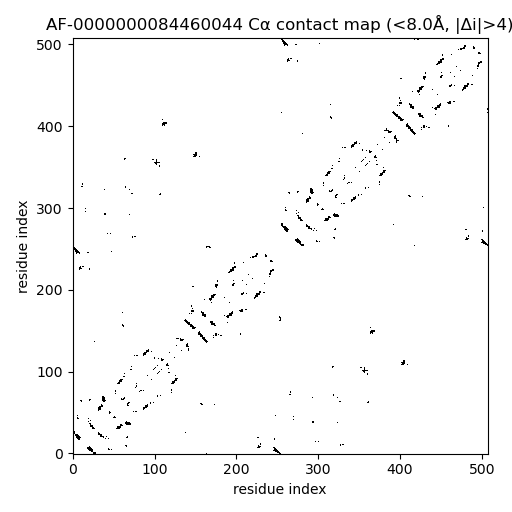S B N 1
ATOM 2220 C CA . LYS B 1 31 ? -19.297 14.023 5.414 1 97.88 31 LYS B CA 1
ATOM 2221 C C . LYS B 1 31 ? -17.875 13.758 5.891 1 97.88 31 LYS B C 1
ATOM 2223 O O . LYS B 1 31 ? -17.391 14.414 6.816 1 97.88 31 LYS B O 1
ATOM 2228 N N . THR B 1 32 ? -17.188 12.812 5.203 1 98.56 32 THR B N 1
ATOM 2229 C CA . THR B 1 32 ? -15.875 12.375 5.668 1 98.56 32 THR B CA 1
ATOM 2230 C C . THR B 1 32 ? -14.805 12.711 4.637 1 98.56 32 THR B C 1
ATOM 2232 O O . THR B 1 32 ? -14.984 12.461 3.443 1 98.56 32 THR B O 1
ATOM 2235 N N . LEU B 1 33 ? -13.758 13.344 5.094 1 98.75 33 LEU B N 1
ATOM 2236 C CA . LEU B 1 33 ? -12.539 13.602 4.328 1 98.75 33 LEU B CA 1
ATOM 2237 C C . LEU B 1 33 ? -11.367 12.812 4.902 1 98.75 33 LEU B C 1
ATOM 2239 O O . LEU B 1 33 ? -10.938 13.062 6.031 1 98.75 33 LEU B O 1
ATOM 2243 N N . LEU B 1 34 ? -10.938 11.852 4.129 1 98.94 34 LEU B N 1
ATOM 2244 C CA . LEU B 1 34 ? -9.719 11.148 4.488 1 98.94 34 LEU B CA 1
ATOM 2245 C C . LEU B 1 34 ? -8.484 11.977 4.133 1 98.94 34 LEU B C 1
ATOM 2247 O O . LEU B 1 34 ? -8.305 12.359 2.973 1 98.94 34 LEU B O 1
ATOM 2251 N N . ILE B 1 35 ? -7.699 12.32 5.125 1 98.88 35 ILE B N 1
ATOM 2252 C CA . ILE B 1 35 ? -6.461 13.055 4.902 1 98.88 35 ILE B CA 1
ATOM 2253 C C . ILE B 1 35 ? -5.289 12.078 4.816 1 98.88 35 ILE B C 1
ATOM 2255 O O . ILE B 1 35 ? -4.898 11.484 5.824 1 98.88 35 ILE B O 1
ATOM 2259 N N . ASP B 1 36 ? -4.734 11.977 3.635 1 98.88 36 ASP B N 1
ATOM 2260 C CA . ASP B 1 36 ? -3.773 10.961 3.205 1 98.88 36 ASP B CA 1
ATOM 2261 C C . ASP B 1 36 ? -4.383 9.562 3.262 1 98.88 36 ASP B C 1
ATOM 2263 O O . ASP B 1 36 ? -5.406 9.359 3.916 1 98.88 36 ASP B O 1
ATOM 2267 N N . CYS B 1 37 ? -3.805 8.711 2.518 1 98.81 37 CYS B N 1
ATOM 2268 C CA . CYS B 1 37 ? -4.297 7.352 2.305 1 98.81 37 CYS B CA 1
ATOM 2269 C C . CYS B 1 37 ? -3.143 6.375 2.125 1 98.81 37 CYS B C 1
ATOM 2271 O O . CYS B 1 37 ? -2.865 5.934 1.009 1 98.81 37 CYS B O 1
ATOM 2273 N N . GLY B 1 38 ? -2.529 6.082 3.244 1 98.44 38 GLY B N 1
ATOM 2274 C CA . GLY B 1 38 ? -1.345 5.238 3.201 1 98.44 38 GLY B CA 1
ATOM 2275 C C . GLY B 1 38 ? -1.666 3.766 3.035 1 98.44 38 GLY B C 1
ATOM 2276 O O . GLY B 1 38 ? -2.836 3.379 3.02 1 98.44 38 GLY B O 1
ATOM 2277 N N . THR B 1 39 ? -0.675 2.961 2.973 1 97.5 39 THR B N 1
ATOM 2278 C CA . THR B 1 39 ? -0.795 1.537 2.676 1 97.5 39 THR B CA 1
ATOM 2279 C C . THR B 1 39 ? -1.557 0.815 3.783 1 97.5 39 THR B C 1
ATOM 2281 O O . THR B 1 39 ? -2.105 -0.266 3.562 1 97.5 39 THR B O 1
ATOM 2284 N N . ASP B 1 40 ? -1.677 1.396 4.953 1 97.12 40 ASP B N 1
ATOM 2285 C CA . ASP B 1 40 ? -2.324 0.763 6.098 1 97.12 40 ASP B CA 1
ATOM 2286 C C . ASP B 1 40 ? -3.822 1.064 6.117 1 97.12 40 ASP B C 1
ATOM 2288 O O . ASP B 1 40 ? -4.539 0.623 7.016 1 97.12 40 ASP B O 1
ATOM 2292 N N . VAL B 1 41 ? -4.324 1.706 5.145 1 97.75 41 VAL B N 1
ATOM 2293 C CA . VAL B 1 41 ? -5.605 2.398 5.25 1 97.75 41 VAL B CA 1
ATOM 2294 C C . VAL B 1 41 ? -6.723 1.386 5.492 1 97.75 41 VAL B C 1
ATOM 2296 O O . VAL B 1 41 ? -7.645 1.644 6.27 1 97.75 41 VAL B O 1
ATOM 2299 N N . ARG B 1 42 ? -6.688 0.212 4.832 1 96.88 42 ARG B N 1
ATOM 2300 C CA . ARG B 1 42 ? -7.797 -0.717 5.027 1 96.88 42 ARG B CA 1
ATOM 2301 C C . ARG B 1 42 ? -7.855 -1.208 6.469 1 96.88 42 ARG B C 1
ATOM 2303 O O . ARG B 1 42 ? -8.938 -1.438 7.012 1 96.88 42 ARG B O 1
ATOM 2310 N N . PHE B 1 43 ? -6.711 -1.321 7.176 1 97.31 43 PHE B N 1
ATOM 2311 C CA . PHE B 1 43 ? -6.676 -1.766 8.562 1 97.31 43 PHE B CA 1
ATOM 2312 C C . PHE B 1 43 ? -7.051 -0.628 9.508 1 97.31 43 PHE B C 1
ATOM 2314 O O . PHE B 1 43 ? -7.809 -0.828 10.461 1 97.31 43 PHE B O 1
ATOM 2321 N N . SER B 1 44 ? -6.465 0.563 9.227 1 97.81 44 SER B N 1
ATOM 2322 C CA . SER B 1 44 ? -6.703 1.686 10.125 1 97.81 44 SER B CA 1
ATOM 2323 C C . SER B 1 44 ? -8.172 2.111 10.102 1 97.81 44 SER B C 1
ATOM 2325 O O . SER B 1 44 ? -8.742 2.436 11.141 1 97.81 44 SER B O 1
ATOM 2327 N N . LEU B 1 45 ? -8.82 2.094 8.898 1 97.62 45 LEU B N 1
ATOM 2328 C CA . LEU B 1 45 ? -10.242 2.375 8.797 1 97.62 45 LEU B CA 1
ATOM 2329 C C . LEU B 1 45 ? -11.062 1.325 9.539 1 97.62 45 LEU B C 1
ATOM 2331 O O . LEU B 1 45 ? -11.953 1.666 10.32 1 97.62 45 LEU B O 1
ATOM 2335 N N . ALA B 1 46 ? -10.734 0.077 9.336 1 96.44 46 ALA B N 1
ATOM 2336 C CA . ALA B 1 46 ? -11.469 -0.998 10 1 96.44 46 ALA B CA 1
ATOM 2337 C C . ALA B 1 46 ? -11.383 -0.864 11.516 1 96.44 46 ALA B C 1
ATOM 2339 O O . ALA B 1 46 ? -12.383 -1.028 12.219 1 96.44 46 ALA B O 1
ATOM 2340 N N . HIS B 1 47 ? -10.188 -0.606 11.992 1 96.5 47 HIS B N 1
ATOM 2341 C CA . HIS B 1 47 ? -9.977 -0.454 13.422 1 96.5 47 HIS B CA 1
ATOM 2342 C C . HIS B 1 47 ? -10.828 0.679 13.984 1 96.5 47 HIS B C 1
ATOM 2344 O O . HIS B 1 47 ? -11.281 0.609 15.133 1 96.5 47 HIS B O 1
ATOM 2350 N N . ALA B 1 48 ? -11.055 1.679 13.203 1 97.38 48 ALA B N 1
ATOM 2351 C CA . ALA B 1 48 ? -11.859 2.828 13.609 1 97.38 48 ALA B CA 1
ATOM 2352 C C . ALA B 1 48 ? -13.328 2.617 13.281 1 97.38 48 ALA B C 1
ATOM 2354 O O . ALA B 1 48 ? -14.148 3.525 13.445 1 97.38 48 ALA B O 1
ATOM 2355 N N . ASN B 1 49 ? -13.703 1.439 12.719 1 96.88 49 ASN B N 1
ATOM 2356 C CA . ASN B 1 49 ? -15.062 1.049 12.367 1 96.88 49 ASN B CA 1
ATOM 2357 C C . ASN B 1 49 ? -15.586 1.848 11.172 1 96.88 49 ASN B C 1
ATOM 2359 O O . ASN B 1 49 ? -16.734 2.268 11.156 1 96.88 49 ASN B O 1
ATOM 2363 N N . TYR B 1 50 ? -14.695 2.143 10.234 1 97.12 50 TYR B N 1
ATOM 2364 C CA . TYR B 1 50 ? -15.031 2.715 8.938 1 97.12 50 TYR B CA 1
ATOM 2365 C C . TYR B 1 50 ? -14.68 1.753 7.809 1 97.12 50 TYR B C 1
ATOM 2367 O O . TYR B 1 50 ? -13.891 0.82 8.008 1 97.12 50 TYR B O 1
ATOM 2375 N N . ALA B 1 51 ? -15.297 1.938 6.684 1 96.19 51 ALA B N 1
ATOM 2376 C CA . ALA B 1 51 ? -15.031 1.189 5.457 1 96.19 51 ALA B CA 1
ATOM 2377 C C . ALA B 1 51 ? -14.812 2.131 4.273 1 96.19 51 ALA B C 1
ATOM 2379 O O . ALA B 1 51 ? -15 3.344 4.398 1 96.19 51 ALA B O 1
ATOM 2380 N N . ALA B 1 52 ? -14.422 1.567 3.201 1 97.19 52 ALA B N 1
ATOM 2381 C CA . ALA B 1 52 ? -14.188 2.363 2 1 97.19 52 ALA B CA 1
ATOM 2382 C C . ALA B 1 52 ? -15.43 3.156 1.611 1 97.19 52 ALA B C 1
ATOM 2384 O O . ALA B 1 52 ? -15.328 4.301 1.158 1 97.19 52 ALA B O 1
ATOM 2385 N N . LYS B 1 53 ? -16.578 2.57 1.814 1 97.12 53 LYS B N 1
ATOM 2386 C CA . LYS B 1 53 ? -17.828 3.189 1.4 1 97.12 53 LYS B CA 1
ATOM 2387 C C . LYS B 1 53 ? -18.125 4.434 2.232 1 97.12 53 LYS B C 1
ATOM 2389 O O . LYS B 1 53 ? -18.969 5.254 1.852 1 97.12 53 LYS B O 1
ATOM 2394 N N . ASP B 1 54 ? -17.484 4.559 3.375 1 97.81 54 ASP B N 1
ATOM 2395 C CA . ASP B 1 54 ? -17.766 5.656 4.297 1 97.81 54 ASP B CA 1
ATOM 2396 C C . ASP B 1 54 ? -16.938 6.895 3.939 1 97.81 54 ASP B C 1
ATOM 2398 O O . ASP B 1 54 ? -17.094 7.949 4.559 1 97.81 54 ASP B O 1
ATOM 2402 N N . ILE B 1 55 ? -16.047 6.836 2.922 1 98.56 55 ILE B N 1
ATOM 2403 C CA . ILE B 1 55 ? -15.148 7.93 2.57 1 98.56 55 ILE B CA 1
ATOM 2404 C C . ILE B 1 55 ? -15.75 8.742 1.425 1 98.56 55 ILE B C 1
ATOM 2406 O O . ILE B 1 55 ? -15.93 8.227 0.318 1 98.56 55 ILE B O 1
ATOM 2410 N N . ASP B 1 56 ? -16.031 10 1.693 1 98.69 56 ASP B N 1
ATOM 2411 C CA . ASP B 1 56 ? -16.625 10.867 0.676 1 98.69 56 ASP B CA 1
ATOM 2412 C C . ASP B 1 56 ? -15.539 11.539 -0.169 1 98.69 56 ASP B C 1
ATOM 2414 O O . ASP B 1 56 ? -15.734 11.781 -1.36 1 98.69 56 ASP B O 1
ATOM 2418 N N . ALA B 1 57 ? -14.43 11.891 0.481 1 98.81 57 ALA B N 1
ATOM 2419 C CA . ALA B 1 57 ? -13.32 12.57 -0.179 1 98.81 57 ALA B CA 1
ATOM 2420 C C . ALA B 1 57 ? -11.984 12.172 0.438 1 98.81 57 ALA B C 1
ATOM 2422 O O . ALA B 1 57 ? -11.93 11.75 1.597 1 98.81 57 ALA B O 1
ATOM 2423 N N . VAL B 1 58 ? -10.945 12.266 -0.382 1 98.94 58 VAL B N 1
ATOM 2424 C CA . VAL B 1 58 ? -9.594 12 0.083 1 98.94 58 VAL B CA 1
ATOM 2425 C C . VAL B 1 58 ? -8.664 13.133 -0.346 1 98.94 58 VAL B C 1
ATOM 2427 O O . VAL B 1 58 ? -8.742 13.609 -1.482 1 98.94 58 VAL B O 1
ATOM 2430 N N . TYR B 1 59 ? -7.938 13.648 0.594 1 98.94 59 TYR B N 1
ATOM 2431 C CA . TYR B 1 59 ? -6.875 14.609 0.326 1 98.94 59 TYR B CA 1
ATOM 2432 C C . TYR B 1 59 ? -5.508 13.938 0.363 1 98.94 59 TYR B C 1
ATOM 2434 O O . TYR B 1 59 ? -5.223 13.141 1.264 1 98.94 59 TYR B O 1
ATOM 2442 N N . ILE B 1 60 ? -4.617 14.18 -0.644 1 98.88 60 ILE B N 1
ATOM 2443 C CA . ILE B 1 60 ? -3.281 13.602 -0.684 1 98.88 60 ILE B CA 1
ATOM 2444 C C . ILE B 1 60 ? -2.234 14.703 -0.579 1 98.88 60 ILE B C 1
ATOM 2446 O O . ILE B 1 60 ? -2.201 15.617 -1.407 1 98.88 60 ILE B O 1
ATOM 2450 N N . SER B 1 61 ? -1.371 14.57 0.424 1 98.69 61 SER B N 1
ATOM 2451 C CA . SER B 1 61 ? -0.358 15.594 0.67 1 98.69 61 SER B CA 1
ATOM 2452 C C . SER B 1 61 ? 0.834 15.43 -0.267 1 98.69 61 SER B C 1
ATOM 2454 O O . SER B 1 61 ? 1.384 16.422 -0.761 1 98.69 61 SER B O 1
ATOM 2456 N N . HIS B 1 62 ? 1.332 14.188 -0.442 1 98 62 HIS B N 1
ATOM 2457 C CA . HIS B 1 62 ? 2.457 13.883 -1.319 1 98 62 HIS B CA 1
ATOM 2458 C C . HIS B 1 62 ? 2.514 12.398 -1.651 1 98 62 HIS B C 1
ATOM 2460 O O . HIS B 1 62 ? 1.627 11.641 -1.261 1 98 62 HIS B O 1
ATOM 2466 N N . LEU B 1 63 ? 3.523 11.953 -2.324 1 97.62 63 LEU B N 1
ATOM 2467 C CA . LEU B 1 63 ? 3.377 10.711 -3.078 1 97.62 63 LEU B CA 1
ATOM 2468 C C . LEU B 1 63 ? 4.141 9.578 -2.406 1 97.62 63 LEU B C 1
ATOM 2470 O O . LEU B 1 63 ? 4.355 8.523 -3.01 1 97.62 63 LEU B O 1
ATOM 2474 N N . HIS B 1 64 ? 4.547 9.734 -1.157 1 97.62 64 HIS B N 1
ATOM 2475 C CA . HIS B 1 64 ? 5.086 8.586 -0.44 1 97.62 64 HIS B CA 1
ATOM 2476 C C . HIS B 1 64 ? 3.99 7.582 -0.108 1 97.62 64 HIS B C 1
ATOM 2478 O O . HIS B 1 64 ? 2.836 7.957 0.099 1 97.62 64 HIS B O 1
ATOM 2484 N N . GLY B 1 65 ? 4.387 6.359 -0.041 1 97.56 65 GLY B N 1
ATOM 2485 C CA . GLY B 1 65 ? 3.453 5.25 0.112 1 97.56 65 GLY B CA 1
ATOM 2486 C C . GLY B 1 65 ? 2.625 5.34 1.38 1 97.56 65 GLY B C 1
ATOM 2487 O O . GLY B 1 65 ? 1.457 4.945 1.394 1 97.56 65 GLY B O 1
ATOM 2488 N N . ASP B 1 66 ? 3.209 5.801 2.447 1 98 66 ASP B N 1
ATOM 2489 C CA . ASP B 1 66 ? 2.471 5.906 3.703 1 98 66 ASP B CA 1
ATOM 2490 C C . ASP B 1 66 ? 1.47 7.059 3.658 1 98 66 ASP B C 1
ATOM 2492 O O . ASP B 1 66 ? 0.697 7.254 4.598 1 98 66 ASP B O 1
ATOM 2496 N N . HIS B 1 67 ? 1.366 7.75 2.521 1 98.56 67 HIS B N 1
ATOM 2497 C CA . HIS B 1 67 ? 0.411 8.844 2.377 1 98.56 67 HIS B CA 1
ATOM 2498 C C . HIS B 1 67 ? -0.528 8.602 1.199 1 98.56 67 HIS B C 1
ATOM 2500 O O . HIS B 1 67 ? -1.6 9.203 1.12 1 98.56 67 HIS B O 1
ATOM 2506 N N . CYS B 1 68 ? -0.132 7.715 0.264 1 98.62 68 CYS B N 1
ATOM 2507 C CA . CYS B 1 68 ? -1.012 7.586 -0.893 1 98.62 68 CYS B CA 1
ATOM 2508 C C . CYS B 1 68 ? -1.097 6.137 -1.357 1 98.62 68 CYS B C 1
ATOM 2510 O O . CYS B 1 68 ? -1.841 5.824 -2.287 1 98.62 68 CYS B O 1
ATOM 2512 N N . GLY B 1 69 ? -0.395 5.258 -0.705 1 98.19 69 GLY B N 1
ATOM 2513 C CA . GLY B 1 69 ? -0.254 3.889 -1.177 1 98.19 69 GLY B CA 1
ATOM 2514 C C . GLY B 1 69 ? -1.54 3.09 -1.082 1 98.19 69 GLY B C 1
ATOM 2515 O O . GLY B 1 69 ? -1.649 2.008 -1.663 1 98.19 69 GLY B O 1
ATOM 2516 N N . GLY B 1 70 ? -2.525 3.553 -0.38 1 98.38 70 GLY B N 1
ATOM 2517 C CA . GLY B 1 70 ? -3.799 2.875 -0.203 1 98.38 70 GLY B CA 1
ATOM 2518 C C . GLY B 1 70 ? -4.844 3.291 -1.221 1 98.38 70 GLY B C 1
ATOM 2519 O O . GLY B 1 70 ? -5.945 2.742 -1.246 1 98.38 70 GLY B O 1
ATOM 2520 N N . LEU B 1 71 ? -4.516 4.195 -2.141 1 98.69 71 LEU B N 1
ATOM 2521 C CA . LEU B 1 71 ? -5.492 4.754 -3.07 1 98.69 71 LEU B CA 1
ATOM 2522 C C . LEU B 1 71 ? -5.992 3.691 -4.043 1 98.69 71 LEU B C 1
ATOM 2524 O O . LEU B 1 71 ? -7.156 3.709 -4.445 1 98.69 71 LEU B O 1
ATOM 2528 N N . GLU B 1 72 ? -5.102 2.809 -4.441 1 98.19 72 GLU B N 1
ATOM 2529 C CA . GLU B 1 72 ? -5.527 1.732 -5.332 1 98.19 72 GLU B CA 1
ATOM 2530 C C . GLU B 1 72 ? -6.641 0.901 -4.699 1 98.19 72 GLU B C 1
ATOM 2532 O O . GLU B 1 72 ? -7.672 0.649 -5.328 1 98.19 72 GLU B O 1
ATOM 2537 N N . TRP B 1 73 ? -6.434 0.514 -3.463 1 97.69 73 TRP B N 1
ATOM 2538 C CA . TRP B 1 73 ? -7.438 -0.26 -2.736 1 97.69 73 TRP B CA 1
ATOM 2539 C C . TRP B 1 73 ? -8.742 0.517 -2.617 1 97.69 73 TRP B C 1
ATOM 2541 O O . TRP B 1 73 ? -9.82 -0.014 -2.912 1 97.69 73 TRP B O 1
ATOM 2551 N N . LEU B 1 74 ? -8.641 1.774 -2.225 1 98.25 74 LEU B N 1
ATOM 2552 C CA . LEU B 1 74 ? -9.828 2.607 -2.049 1 98.25 74 LEU B CA 1
ATOM 2553 C C . LEU B 1 74 ? -10.578 2.771 -3.367 1 98.25 74 LEU B C 1
ATOM 2555 O O . LEU B 1 74 ? -11.797 2.598 -3.418 1 98.25 74 LEU B O 1
ATOM 2559 N N . GLY B 1 75 ? -9.836 3.105 -4.398 1 97.75 75 GLY B N 1
ATOM 2560 C CA . GLY B 1 75 ? -10.445 3.277 -5.707 1 97.75 75 GLY B CA 1
ATOM 2561 C C . GLY B 1 75 ? -11.141 2.025 -6.211 1 97.75 75 GLY B C 1
ATOM 2562 O O . GLY B 1 75 ? -12.273 2.09 -6.684 1 97.75 75 GLY B O 1
ATOM 2563 N N . PHE B 1 76 ? -10.469 0.882 -6.094 1 96 76 PHE B N 1
ATOM 2564 C CA . PHE B 1 76 ? -11.031 -0.381 -6.555 1 96 76 PHE B CA 1
ATOM 2565 C C . PHE B 1 76 ? -12.258 -0.756 -5.73 1 96 76 PHE B C 1
ATOM 2567 O O . PHE B 1 76 ? -13.281 -1.162 -6.281 1 96 76 PHE B O 1
ATOM 2574 N N . LYS B 1 77 ? -12.125 -0.609 -4.438 1 96 77 LYS B N 1
ATOM 2575 C CA . LYS B 1 77 ? -13.25 -0.94 -3.564 1 96 77 LYS B CA 1
ATOM 2576 C C . LYS B 1 77 ? -14.484 -0.121 -3.926 1 96 77 LYS B C 1
ATOM 2578 O O . LYS B 1 77 ? -15.578 -0.67 -4.07 1 96 77 LYS B O 1
ATOM 2583 N N . ARG B 1 78 ? -14.297 1.131 -4.102 1 96.69 78 ARG B N 1
ATOM 2584 C CA . ARG B 1 78 ? -15.414 2.027 -4.391 1 96.69 78 ARG B CA 1
ATOM 2585 C C . ARG B 1 78 ? -15.984 1.757 -5.777 1 96.69 78 ARG B C 1
ATOM 2587 O O . ARG B 1 78 ? -17.203 1.802 -5.969 1 96.69 78 ARG B O 1
ATOM 2594 N N . LYS B 1 79 ? -15.172 1.458 -6.695 1 94.56 79 LYS B N 1
ATOM 2595 C CA . LYS B 1 79 ? -15.594 1.26 -8.078 1 94.56 79 LYS B CA 1
ATOM 2596 C C . LYS B 1 79 ? -16.312 -0.074 -8.242 1 94.56 79 LYS B C 1
ATOM 2598 O O . LYS B 1 79 ? -17.328 -0.155 -8.945 1 94.56 79 LYS B O 1
ATOM 2603 N N . PHE B 1 80 ? -15.828 -1.119 -7.516 1 92 80 PHE B N 1
ATOM 2604 C CA . PHE B 1 80 ? -16.25 -2.463 -7.898 1 92 80 PHE B CA 1
ATOM 2605 C C . PHE B 1 80 ? -17.203 -3.049 -6.863 1 92 80 PHE B C 1
ATOM 2607 O O . PHE B 1 80 ? -17.859 -4.055 -7.121 1 92 80 PHE B O 1
ATOM 2614 N N . THR B 1 81 ? -17.25 -2.418 -5.738 1 90.88 81 THR B N 1
ATOM 2615 C CA . THR B 1 81 ? -18.031 -3.088 -4.703 1 90.88 81 THR B CA 1
ATOM 2616 C C . THR B 1 81 ? -19.188 -2.209 -4.246 1 90.88 81 THR B C 1
ATOM 2618 O O . THR B 1 81 ? -19.953 -2.588 -3.346 1 90.88 81 THR B O 1
ATOM 2621 N N . THR B 1 82 ? -19.312 -1.008 -4.781 1 92.38 82 THR B N 1
ATOM 2622 C CA . THR B 1 82 ? -20.406 -0.133 -4.406 1 92.38 82 THR B CA 1
ATOM 2623 C C . THR B 1 82 ? -20.984 0.565 -5.633 1 92.38 82 THR B C 1
ATOM 2625 O O . THR B 1 82 ? -20.375 0.571 -6.699 1 92.38 82 THR B O 1
ATOM 2628 N N . ASP B 1 83 ? -22.172 1.082 -5.395 1 94.06 83 ASP B N 1
ATOM 2629 C CA . ASP B 1 83 ? -22.797 1.916 -6.418 1 94.06 83 ASP B CA 1
ATOM 2630 C C . ASP B 1 83 ? -22.734 3.393 -6.035 1 94.06 83 ASP B C 1
ATOM 2632 O O . ASP B 1 83 ? -23.438 4.219 -6.613 1 94.06 83 ASP B O 1
ATOM 2636 N N . LEU B 1 84 ? -21.953 3.697 -5.109 1 96.25 84 LEU B N 1
ATOM 2637 C CA . LEU B 1 84 ? -21.812 5.078 -4.656 1 96.25 84 LEU B CA 1
ATOM 2638 C C . LEU B 1 84 ? -21.047 5.91 -5.68 1 96.25 84 LEU B C 1
ATOM 2640 O O . LEU B 1 84 ? -20.281 5.367 -6.473 1 96.25 84 LEU B O 1
ATOM 2644 N N . PRO B 1 85 ? -21.359 7.246 -5.68 1 96.88 85 PRO B N 1
ATOM 2645 C CA . PRO B 1 85 ? -20.516 8.102 -6.527 1 96.88 85 PRO B CA 1
ATOM 2646 C C . PRO B 1 85 ? -19.031 7.988 -6.191 1 96.88 85 PRO B C 1
ATOM 2648 O O . PRO B 1 85 ? -18.672 7.66 -5.059 1 96.88 85 PRO B O 1
ATOM 2651 N N . LYS B 1 86 ? -18.234 8.273 -7.207 1 97.81 86 LYS B N 1
ATOM 2652 C CA . LYS B 1 86 ? -16.797 8.32 -6.992 1 97.81 86 LYS B CA 1
ATOM 2653 C C . LYS B 1 86 ? -16.438 9.266 -5.855 1 97.81 86 LYS B C 1
ATOM 2655 O O . LYS B 1 86 ? -17 10.359 -5.746 1 97.81 86 LYS B O 1
ATOM 2660 N N . PRO B 1 87 ? -15.492 8.789 -4.953 1 98.62 87 PRO B N 1
ATOM 2661 C CA . PRO B 1 87 ? -15 9.758 -3.973 1 98.62 87 PRO B CA 1
ATOM 2662 C C . PRO B 1 87 ? -14.25 10.922 -4.621 1 98.62 87 PRO B C 1
ATOM 2664 O O . PRO B 1 87 ? -13.648 10.758 -5.684 1 98.62 87 PRO B O 1
ATOM 2667 N N . GLU B 1 88 ? -14.305 12.086 -3.959 1 98.81 88 GLU B N 1
ATOM 2668 C CA . GLU B 1 88 ? -13.492 13.211 -4.395 1 98.81 88 GLU B CA 1
ATOM 2669 C C . GLU B 1 88 ? -12.023 13 -4.039 1 98.81 88 GLU B C 1
ATOM 2671 O O . GLU B 1 88 ? -11.711 12.43 -2.992 1 98.81 88 GLU B O 1
ATOM 2676 N N . LEU B 1 89 ? -11.203 13.367 -4.977 1 98.88 89 LEU B N 1
ATOM 2677 C CA . LEU B 1 89 ? -9.766 13.367 -4.727 1 98.88 89 LEU B CA 1
ATOM 2678 C C . LEU B 1 89 ? -9.203 14.781 -4.789 1 98.88 89 LEU B C 1
ATOM 2680 O O . LEU B 1 89 ? -9.242 15.43 -5.836 1 98.88 89 LEU B O 1
ATOM 2684 N N . LEU B 1 90 ? -8.742 15.25 -3.65 1 98.81 90 LEU B N 1
ATOM 2685 C CA . LEU B 1 90 ? -8.18 16.594 -3.516 1 98.81 90 LEU B CA 1
ATOM 2686 C C . LEU B 1 90 ? -6.656 16.531 -3.406 1 98.81 90 LEU B C 1
ATOM 2688 O O . LEU B 1 90 ? -6.121 15.781 -2.586 1 98.81 90 LEU B O 1
ATOM 2692 N N . LEU B 1 91 ? -5.969 17.188 -4.199 1 98.62 91 LEU B N 1
ATOM 2693 C CA . LEU B 1 91 ? -4.516 17.297 -4.129 1 98.62 91 LEU B CA 1
ATOM 2694 C C . LEU B 1 91 ? -4.012 18.469 -4.953 1 98.62 91 LEU B C 1
ATOM 2696 O O . LEU B 1 91 ? -4.734 18.984 -5.812 1 98.62 91 LEU B O 1
ATOM 2700 N N . HIS B 1 92 ? -2.857 18.938 -4.637 1 98.56 92 HIS B N 1
ATOM 2701 C CA . HIS B 1 92 ? -2.266 19.984 -5.445 1 98.56 92 HIS B CA 1
ATOM 2702 C C . HIS B 1 92 ? -2.178 19.578 -6.91 1 98.56 92 HIS B C 1
ATOM 2704 O O . HIS B 1 92 ? -1.83 18.438 -7.223 1 98.56 92 HIS B O 1
ATOM 2710 N N . GLU B 1 93 ? -2.383 20.484 -7.781 1 98.12 93 GLU B N 1
ATOM 2711 C CA . GLU B 1 93 ? -2.469 20.219 -9.219 1 98.12 93 GLU B CA 1
ATOM 2712 C C . GLU B 1 93 ? -1.166 19.625 -9.742 1 98.12 93 GLU B C 1
ATOM 2714 O O . GLU B 1 93 ? -1.181 18.797 -10.656 1 98.12 93 GLU B O 1
ATOM 2719 N N . SER B 1 94 ? -0.057 19.984 -9.156 1 97.25 94 SER B N 1
ATOM 2720 C CA . SER B 1 94 ? 1.243 19.547 -9.656 1 97.25 94 SER B CA 1
ATOM 2721 C C . SER B 1 94 ? 1.482 18.062 -9.359 1 97.25 94 SER B C 1
ATOM 2723 O O . SER B 1 94 ? 2.396 17.453 -9.914 1 97.25 94 SER B O 1
ATOM 2725 N N . LEU B 1 95 ? 0.684 17.453 -8.531 1 98 95 LEU B N 1
ATOM 2726 C CA . LEU B 1 95 ? 0.892 16.062 -8.117 1 98 95 LEU B CA 1
ATOM 2727 C C . LEU B 1 95 ? 0.042 15.117 -8.953 1 98 95 LEU B C 1
ATOM 2729 O O . LEU B 1 95 ? 0.27 13.906 -8.945 1 98 95 LEU B O 1
ATOM 2733 N N . ILE B 1 96 ? -0.904 15.68 -9.688 1 98.5 96 ILE B N 1
ATOM 2734 C CA . ILE B 1 96 ? -1.951 14.867 -10.297 1 98.5 96 ILE B CA 1
ATOM 2735 C C . ILE B 1 96 ? -1.333 13.906 -11.312 1 98.5 96 ILE B C 1
ATOM 2737 O O . ILE B 1 96 ? -1.577 12.703 -11.266 1 98.5 96 ILE B O 1
ATOM 2741 N N . ASP B 1 97 ? -0.511 14.438 -12.18 1 98.31 97 ASP B N 1
ATOM 2742 C CA . ASP B 1 97 ? 0.082 13.602 -13.227 1 98.31 97 ASP B CA 1
ATOM 2743 C C . ASP B 1 97 ? 0.993 12.531 -12.625 1 98.31 97 ASP B C 1
ATOM 2745 O O . ASP B 1 97 ? 0.913 11.359 -12.992 1 98.31 97 ASP B O 1
ATOM 2749 N N . ALA B 1 98 ? 1.834 12.906 -11.711 1 97.62 98 ALA B N 1
ATOM 2750 C CA . ALA B 1 98 ? 2.771 11.977 -11.094 1 97.62 98 ALA B CA 1
ATOM 2751 C C . ALA B 1 98 ? 2.033 10.914 -10.281 1 97.62 98 ALA B C 1
ATOM 2753 O O . ALA B 1 98 ? 2.436 9.75 -10.266 1 97.62 98 ALA B O 1
ATOM 2754 N N . LEU B 1 99 ? 0.999 11.32 -9.617 1 98.62 99 LEU B N 1
ATOM 2755 C CA . LEU B 1 99 ? 0.213 10.352 -8.867 1 98.62 99 LEU B CA 1
ATOM 2756 C C . LEU B 1 99 ? -0.284 9.234 -9.773 1 98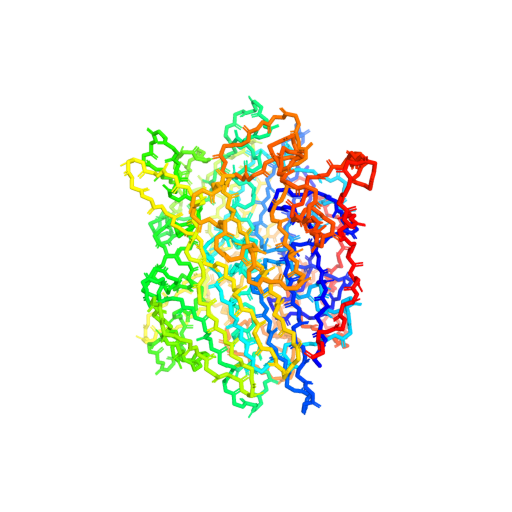.62 99 LEU B C 1
ATOM 2758 O O . LEU B 1 99 ? -0.171 8.055 -9.422 1 98.62 99 LEU B O 1
ATOM 2762 N N . TRP B 1 100 ? -0.807 9.617 -10.906 1 98.5 100 TRP B N 1
ATOM 2763 C CA . TRP B 1 100 ? -1.332 8.602 -11.82 1 98.5 100 TRP B CA 1
ATOM 2764 C C . TRP B 1 100 ? -0.199 7.844 -12.5 1 98.5 100 TRP B C 1
ATOM 2766 O O . TRP B 1 100 ? -0.127 6.613 -12.414 1 98.5 100 TRP B O 1
ATOM 2776 N N . GLN B 1 101 ? 0.755 8.547 -13.023 1 98.19 101 GLN B N 1
ATOM 2777 C CA . GLN B 1 101 ? 1.75 7.969 -13.914 1 98.19 101 GLN B CA 1
ATOM 2778 C C . GLN B 1 101 ? 2.795 7.176 -13.133 1 98.19 101 GLN B C 1
ATOM 2780 O O . GLN B 1 101 ? 3.342 6.191 -13.641 1 98.19 101 GLN B O 1
ATOM 2785 N N . GLU B 1 102 ? 3.01 7.578 -11.914 1 98 102 GLU B N 1
ATOM 2786 C CA . GLU B 1 102 ? 4.199 7.055 -11.25 1 98 102 GLU B CA 1
ATOM 2787 C C . GLU B 1 102 ? 3.826 6.246 -10.008 1 98 102 GLU B C 1
ATOM 2789 O O . GLU B 1 102 ? 4.695 5.66 -9.359 1 98 102 GLU B O 1
ATOM 2794 N N . ARG B 1 103 ? 2.537 6.23 -9.68 1 97.62 103 ARG B N 1
ATOM 2795 C CA . ARG B 1 103 ? 2.133 5.543 -8.453 1 97.62 103 ARG B CA 1
ATOM 2796 C C . ARG B 1 103 ? 1.006 4.555 -8.734 1 97.62 103 ARG B C 1
ATOM 2798 O O . ARG B 1 103 ? 1.054 3.408 -8.281 1 97.62 103 ARG B O 1
ATOM 2805 N N . LEU B 1 104 ? 0.005 5 -9.531 1 98.25 104 LEU B N 1
ATOM 2806 C CA . LEU B 1 104 ? -1.246 4.25 -9.516 1 98.25 104 LEU B CA 1
ATOM 2807 C C . LEU B 1 104 ? -1.442 3.492 -10.828 1 98.25 104 LEU B C 1
ATOM 2809 O O . LEU B 1 104 ? -2.113 2.459 -10.852 1 98.25 104 LEU B O 1
ATOM 2813 N N . LYS B 1 105 ? -0.834 3.939 -11.898 1 96.94 105 LYS B N 1
ATOM 2814 C CA . LYS B 1 105 ? -1.091 3.434 -13.242 1 96.94 105 LYS B CA 1
ATOM 2815 C C . LYS B 1 105 ? -0.769 1.945 -13.344 1 96.94 105 LYS B C 1
ATOM 2817 O O . LYS B 1 105 ? -1.527 1.178 -13.938 1 96.94 105 LYS B O 1
ATOM 2822 N N . GLY B 1 106 ? 0.322 1.563 -12.734 1 94.12 106 GLY B N 1
ATOM 2823 C CA . GLY B 1 106 ? 0.771 0.183 -12.828 1 94.12 106 GLY B CA 1
ATOM 2824 C C . GLY B 1 106 ? -0.278 -0.818 -12.383 1 94.12 106 GLY B C 1
ATOM 2825 O O . GLY B 1 106 ? -0.38 -1.91 -12.945 1 94.12 106 GLY B O 1
ATOM 2826 N N . GLY B 1 107 ? -1.096 -0.416 -11.391 1 93.44 107 GLY B N 1
ATOM 2827 C CA . GLY B 1 107 ? -2.094 -1.324 -10.852 1 93.44 107 GLY B CA 1
ATOM 2828 C C . GLY B 1 107 ? -3.5 -1.025 -11.336 1 93.44 107 GLY B C 1
ATOM 2829 O O . GLY B 1 107 ? -4.355 -1.91 -11.352 1 93.44 107 GLY B O 1
ATOM 2830 N N . MET B 1 108 ? -3.709 0.202 -11.82 1 94.88 108 MET B N 1
ATOM 2831 C CA . MET B 1 108 ? -5.094 0.637 -11.961 1 94.88 108 MET B CA 1
ATOM 2832 C C . MET B 1 108 ? -5.445 0.858 -13.43 1 94.88 108 MET B C 1
ATOM 2834 O O . MET B 1 108 ? -6.617 1.031 -13.773 1 94.88 108 MET B O 1
ATOM 2838 N N . ALA B 1 109 ? -4.512 0.833 -14.258 1 90.06 109 ALA B N 1
ATOM 2839 C CA . ALA B 1 109 ? -4.77 1.223 -15.648 1 90.06 109 ALA B CA 1
ATOM 2840 C C . ALA B 1 109 ? -5.457 0.097 -16.406 1 90.06 109 ALA B C 1
ATOM 2842 O O . ALA B 1 109 ? -6.016 0.321 -17.484 1 90.06 109 ALA B O 1
ATOM 2843 N N . THR B 1 110 ? -5.488 -1.099 -15.812 1 78.62 110 THR B N 1
ATOM 2844 C CA . THR B 1 110 ? -5.922 -2.252 -16.594 1 78.62 110 THR B CA 1
ATOM 2845 C C . THR B 1 110 ? -7.395 -2.551 -16.344 1 78.62 110 THR B C 1
ATOM 2847 O O . THR B 1 110 ? -7.738 -3.268 -15.406 1 78.62 110 THR B O 1
ATOM 2850 N N . LEU B 1 111 ? -8.242 -1.804 -16.984 1 79 111 LEU B N 1
ATOM 2851 C CA . LEU B 1 111 ? -9.672 -2.1 -16.984 1 79 111 LEU B CA 1
ATOM 2852 C C . LEU B 1 111 ? -10.078 -2.756 -18.297 1 79 111 LEU B C 1
ATOM 2854 O O . LEU B 1 111 ? -9.398 -2.604 -19.328 1 79 111 LEU B O 1
ATOM 2858 N N . LYS B 1 112 ? -11.086 -3.598 -18.281 1 73.62 112 LYS B N 1
ATOM 2859 C CA . LYS B 1 112 ? -11.539 -4.402 -19.422 1 73.62 112 LYS B CA 1
ATOM 2860 C C . LYS B 1 112 ? -11.977 -3.516 -20.578 1 73.62 112 LYS B C 1
ATOM 2862 O O . LYS B 1 112 ? -11.602 -3.756 -21.734 1 73.62 112 LYS B O 1
ATOM 2867 N N . THR B 1 113 ? -12.711 -2.543 -20.281 1 70.06 113 THR B N 1
ATOM 2868 C CA . THR B 1 113 ? -13.453 -1.911 -21.375 1 70.06 113 THR B CA 1
ATOM 2869 C C . THR B 1 113 ? -12.945 -0.49 -21.609 1 70.06 113 THR B C 1
ATOM 2871 O O . THR B 1 113 ? -13.453 0.212 -22.484 1 70.06 113 THR B O 1
ATOM 2874 N N . GLU B 1 114 ? -12.055 -0.026 -20.75 1 74.44 114 GLU B N 1
ATOM 2875 C CA . GLU B 1 114 ? -11.617 1.354 -20.938 1 74.44 114 GLU B CA 1
ATOM 2876 C C . GLU B 1 114 ? -10.172 1.538 -20.484 1 74.44 114 GLU B C 1
ATOM 2878 O O . GLU B 1 114 ? -9.672 0.77 -19.656 1 74.44 114 GLU B O 1
ATOM 2883 N N . GLU B 1 115 ? -9.609 2.449 -21.219 1 84 115 GLU B N 1
ATOM 2884 C CA . GLU B 1 115 ? -8.336 2.934 -20.672 1 84 115 GLU B CA 1
ATOM 2885 C C . GLU B 1 115 ? -8.555 3.77 -19.422 1 84 115 GLU B C 1
ATOM 2887 O O . GLU B 1 115 ? -9.109 4.867 -19.484 1 84 115 GLU B O 1
ATOM 2892 N N . ALA B 1 116 ? -8.109 3.242 -18.391 1 91.56 116 ALA B N 1
ATOM 2893 C CA . ALA B 1 116 ? -8.422 3.879 -17.109 1 91.56 116 ALA B CA 1
ATOM 2894 C C . ALA B 1 116 ? -7.535 5.102 -16.875 1 91.56 116 ALA B C 1
ATOM 2896 O O . ALA B 1 116 ? -6.453 5.215 -17.453 1 91.56 116 ALA B O 1
ATOM 2897 N N . SER B 1 117 ? -8.055 6.047 -16.203 1 94.88 117 SER B N 1
ATOM 2898 C CA . SER B 1 117 ? -7.371 7.219 -15.68 1 94.88 117 SER B CA 1
ATOM 2899 C C . SER B 1 117 ? -7.762 7.477 -14.227 1 94.88 117 SER B C 1
ATOM 2901 O O . SER B 1 117 ? -8.57 6.738 -13.656 1 94.88 117 SER B O 1
ATOM 2903 N N . LEU B 1 118 ? -7.09 8.383 -13.719 1 97.31 118 LEU B N 1
ATOM 2904 C CA . LEU B 1 118 ? -7.41 8.758 -12.344 1 97.31 118 LEU B CA 1
ATOM 2905 C C . LEU B 1 118 ? -8.898 9.062 -12.195 1 97.31 118 LEU B C 1
ATOM 2907 O O . LEU B 1 118 ? -9.516 8.68 -11.203 1 97.31 118 LEU B O 1
ATOM 2911 N N . SER B 1 119 ? -9.516 9.609 -13.258 1 96.12 119 SER B N 1
ATOM 2912 C CA . SER B 1 119 ? -10.914 10.023 -13.242 1 96.12 119 SER B CA 1
ATOM 2913 C C . SER B 1 119 ? -11.844 8.828 -13.359 1 96.12 119 SER B C 1
ATOM 2915 O O . SER B 1 119 ? -13.055 8.953 -13.156 1 96.12 119 SER B O 1
ATOM 2917 N N . SER B 1 120 ? -11.336 7.672 -13.727 1 95.81 120 SER B N 1
ATOM 2918 C CA . SER B 1 120 ? -12.133 6.449 -13.75 1 95.81 120 SER B CA 1
ATOM 2919 C C . SER B 1 120 ? -12.516 6.012 -12.336 1 95.81 120 SER B C 1
ATOM 2921 O O . SER B 1 120 ? -13.492 5.285 -12.148 1 95.81 120 SER B O 1
ATOM 2923 N N . TYR B 1 121 ? -11.773 6.496 -11.32 1 97.56 121 TYR B N 1
ATOM 2924 C CA . TYR B 1 121 ? -11.93 5.996 -9.961 1 97.56 121 TYR B CA 1
ATOM 2925 C C . TYR B 1 121 ? -12.289 7.121 -9 1 97.56 121 TYR B C 1
ATOM 2927 O O . TYR B 1 121 ? -12.93 6.891 -7.969 1 97.56 121 TYR B O 1
ATOM 2935 N N . PHE B 1 122 ? -11.867 8.32 -9.336 1 98.56 122 PHE B N 1
ATOM 2936 C CA . PHE B 1 122 ? -12.031 9.453 -8.438 1 98.56 122 PHE B CA 1
ATOM 2937 C C . PHE B 1 122 ? -12.562 10.672 -9.195 1 98.56 122 PHE B C 1
ATOM 2939 O O . PHE B 1 122 ? -12.328 10.812 -10.391 1 98.56 122 PHE B O 1
ATOM 2946 N N . ASN B 1 123 ? -13.359 11.523 -8.516 1 98.69 123 ASN B N 1
ATOM 2947 C CA . ASN B 1 123 ? -13.617 12.883 -8.977 1 98.69 123 ASN B CA 1
ATOM 2948 C C . ASN B 1 123 ? -12.508 13.836 -8.547 1 98.69 123 ASN B C 1
ATOM 2950 O O . ASN B 1 123 ? -12.484 14.297 -7.406 1 98.69 123 ASN B O 1
ATOM 2954 N N . VAL B 1 124 ? -11.641 14.203 -9.469 1 98.56 124 VAL B N 1
ATOM 2955 C CA . VAL B 1 124 ? -10.383 14.867 -9.141 1 98.56 124 VAL B CA 1
ATOM 2956 C C . VAL B 1 124 ? -10.602 16.375 -9.039 1 98.56 124 VAL B C 1
ATOM 2958 O O . VAL B 1 124 ? -11.117 17 -9.961 1 98.56 124 VAL B O 1
ATOM 2961 N N . ASN B 1 125 ? -10.289 16.891 -7.906 1 98 125 ASN B N 1
ATOM 2962 C CA . ASN B 1 125 ? -10.289 18.328 -7.656 1 98 125 ASN B CA 1
ATOM 2963 C C . ASN B 1 125 ? -8.867 18.875 -7.496 1 98 125 ASN B C 1
ATOM 2965 O O . ASN B 1 125 ? -8.227 18.641 -6.469 1 98 125 ASN B O 1
ATOM 2969 N N . ALA B 1 126 ? -8.469 19.641 -8.508 1 97.75 126 ALA B N 1
ATOM 2970 C CA . ALA B 1 126 ? -7.133 20.234 -8.492 1 97.75 126 ALA B CA 1
ATOM 2971 C C . ALA B 1 126 ? -7.09 21.469 -7.602 1 97.75 126 ALA B C 1
ATOM 2973 O O . ALA B 1 126 ? -7.824 22.422 -7.828 1 97.75 126 ALA B O 1
ATOM 2974 N N . MET B 1 127 ? -6.305 21.328 -6.609 1 98.12 127 MET B N 1
ATOM 2975 C CA . MET B 1 127 ? -6.105 22.484 -5.734 1 98.12 127 MET B CA 1
ATOM 2976 C C . MET B 1 127 ? -4.871 23.266 -6.148 1 98.12 127 MET B C 1
ATOM 2978 O O . MET B 1 127 ? -3.955 22.719 -6.766 1 98.12 127 MET B O 1
ATOM 2982 N N . THR B 1 128 ? -4.895 24.547 -5.941 1 96.81 128 THR B N 1
ATOM 2983 C CA . THR B 1 128 ? -3.787 25.422 -6.289 1 96.81 128 THR B CA 1
ATOM 2984 C C . THR B 1 128 ? -3.242 26.125 -5.043 1 96.81 128 THR B C 1
ATOM 2986 O O . THR B 1 128 ? -3.842 26.047 -3.969 1 96.81 128 THR B O 1
ATOM 2989 N N . ASP B 1 129 ? -2.082 26.797 -5.375 1 91 129 ASP B N 1
ATOM 2990 C CA . ASP B 1 129 ? -1.494 27.578 -4.289 1 91 129 ASP B CA 1
ATOM 2991 C C . ASP B 1 129 ? -2.346 28.797 -3.963 1 91 129 ASP B C 1
ATOM 2993 O O . ASP B 1 129 ? -3.006 29.359 -4.844 1 91 129 ASP B O 1
ATOM 2997 N N . LYS B 1 130 ? -2.555 29.219 -2.83 1 78.62 130 LYS B N 1
ATOM 2998 C CA . LYS B 1 130 ? -3.01 30.516 -2.338 1 78.62 130 LYS B CA 1
ATOM 2999 C C . LYS B 1 130 ? -4.527 30.641 -2.445 1 78.62 130 LYS B C 1
ATOM 3001 O O . LYS B 1 130 ? -5.109 31.625 -1.973 1 78.62 130 LYS B O 1
ATOM 3006 N N . THR B 1 131 ? -5.211 29.688 -3.156 1 91 131 THR B N 1
ATOM 3007 C CA . THR B 1 131 ? -6.668 29.766 -3.191 1 91 131 THR B CA 1
ATOM 3008 C C . THR B 1 131 ? -7.289 28.672 -2.322 1 91 131 THR B C 1
ATOM 3010 O O . THR B 1 131 ? -7.051 27.484 -2.547 1 91 131 THR B O 1
ATOM 3013 N N . PRO B 1 132 ? -8.008 29.141 -1.324 1 95.94 132 PRO B N 1
ATOM 3014 C CA . PRO B 1 132 ? -8.688 28.141 -0.49 1 95.94 132 PRO B CA 1
ATOM 3015 C C . PRO B 1 132 ? -9.688 27.297 -1.273 1 95.94 132 PRO B C 1
ATOM 3017 O O . PRO B 1 132 ? -10.344 27.797 -2.193 1 95.94 132 PRO B O 1
ATOM 3020 N N . PHE B 1 133 ? -9.781 26.047 -0.981 1 97 133 PHE B N 1
ATOM 3021 C CA . PHE B 1 133 ? -10.773 25.125 -1.509 1 97 133 PHE B CA 1
ATOM 3022 C C . PHE B 1 133 ? -11.867 24.859 -0.48 1 97 133 PHE B C 1
ATOM 3024 O O . PHE B 1 133 ? -11.586 24.422 0.636 1 97 133 PHE B O 1
ATOM 3031 N N . VAL B 1 134 ? -13.117 25.172 -0.843 1 96.69 134 VAL B N 1
ATOM 3032 C CA . VAL B 1 134 ? -14.211 24.969 0.097 1 96.69 134 VAL B CA 1
ATOM 3033 C C . VAL B 1 134 ? -14.844 23.594 -0.129 1 96.69 134 VAL B C 1
ATOM 3035 O O . VAL B 1 134 ? -15.312 23.297 -1.228 1 96.69 134 VAL B O 1
ATOM 3038 N N . TRP B 1 135 ? -14.766 22.75 0.856 1 96.5 135 TRP B N 1
ATOM 3039 C CA . TRP B 1 135 ? -15.352 21.422 0.827 1 96.5 135 TRP B CA 1
ATOM 3040 C C . TRP B 1 135 ? -16.344 21.234 1.967 1 96.5 135 TRP B C 1
ATOM 3042 O O . TRP B 1 135 ? -15.969 21.219 3.139 1 96.5 135 TRP B O 1
ATOM 3052 N N . GLU B 1 136 ? -17.656 21.125 1.631 1 95.56 136 GLU B N 1
ATOM 3053 C CA . GLU B 1 136 ? -18.719 20.875 2.607 1 95.56 136 GLU B CA 1
ATOM 3054 C C . GLU B 1 136 ? -18.688 21.906 3.729 1 95.56 136 GLU B C 1
ATOM 3056 O O . GLU B 1 136 ? -18.719 21.547 4.91 1 95.56 136 GLU B O 1
ATOM 3061 N N . GLY B 1 137 ? -18.391 23.141 3.42 1 93.06 137 GLY B N 1
ATOM 3062 C CA . GLY B 1 137 ? -18.484 24.234 4.375 1 93.06 137 GLY B CA 1
ATOM 3063 C C . GLY B 1 137 ? -17.188 24.5 5.105 1 93.06 137 GLY B C 1
ATOM 3064 O O . GLY B 1 137 ? -17.094 25.422 5.914 1 93.06 137 GLY B O 1
ATOM 3065 N N . ILE B 1 138 ? -16.172 23.703 4.82 1 95.44 138 ILE B N 1
ATOM 3066 C CA . ILE B 1 138 ? -14.859 23.875 5.426 1 95.44 138 ILE B CA 1
ATOM 3067 C C . ILE B 1 138 ? -13.883 24.438 4.391 1 95.44 138 ILE B C 1
ATOM 3069 O O . ILE B 1 138 ? -13.883 24 3.234 1 95.44 138 ILE B O 1
ATOM 3073 N N . SER B 1 139 ? -13.133 25.422 4.84 1 96.62 139 SER B N 1
ATOM 3074 C CA . SER B 1 139 ? -12.117 25.984 3.957 1 96.62 139 SER B CA 1
ATOM 3075 C C . SER B 1 139 ? -10.781 25.281 4.145 1 96.62 139 SER B C 1
ATOM 3077 O O . SER B 1 139 ? -10.258 25.219 5.258 1 96.62 139 SER B O 1
ATOM 3079 N N . LEU B 1 140 ? -10.258 24.766 3.049 1 97.88 140 LEU B N 1
ATOM 3080 C CA . LEU B 1 140 ? -8.977 24.078 3.035 1 97.88 140 LEU B CA 1
ATOM 3081 C C . LEU B 1 140 ? -7.938 24.891 2.262 1 97.88 140 LEU B C 1
ATOM 3083 O O . LEU B 1 140 ? -8.109 25.141 1.068 1 97.88 140 LEU B O 1
ATOM 3087 N N . THR B 1 141 ? -6.91 25.312 2.957 1 97.56 141 THR B N 1
ATOM 3088 C CA . THR B 1 141 ? -5.809 26.016 2.316 1 97.56 141 THR B CA 1
ATOM 3089 C C . THR B 1 141 ? -4.535 25.172 2.336 1 97.56 141 THR B C 1
ATOM 3091 O O . THR B 1 141 ? -4.137 24.672 3.387 1 97.56 141 THR B O 1
ATOM 3094 N N . LEU B 1 142 ? -3.959 25.062 1.088 1 98.12 142 LEU B N 1
ATOM 3095 C CA . LEU B 1 142 ? -2.725 24.297 1.007 1 98.12 142 LEU B CA 1
ATOM 3096 C C . LEU B 1 142 ? -1.563 25.062 1.636 1 98.12 142 LEU B C 1
ATOM 3098 O O . LEU B 1 142 ? -1.447 26.281 1.46 1 98.12 142 LEU B O 1
ATOM 3102 N N . VAL B 1 143 ? -0.766 24.359 2.395 1 97.31 143 VAL B N 1
ATOM 3103 C CA . VAL B 1 143 ? 0.48 24.859 2.959 1 97.31 143 VAL B CA 1
ATOM 3104 C C . VAL B 1 143 ? 1.663 24.094 2.377 1 97.31 143 VAL B C 1
ATOM 3106 O O . VAL B 1 143 ? 1.935 22.953 2.785 1 97.31 143 VAL B O 1
ATOM 3109 N N . LYS B 1 144 ? 2.352 24.734 1.396 1 96.81 144 LYS B N 1
ATOM 3110 C CA . LYS B 1 144 ? 3.518 24.094 0.803 1 96.81 144 LYS B CA 1
ATOM 3111 C C . LYS B 1 144 ? 4.648 23.953 1.817 1 96.81 144 LYS B C 1
ATOM 3113 O O . LYS B 1 144 ? 5.004 24.922 2.49 1 96.81 144 LYS B O 1
ATOM 3118 N N . THR B 1 145 ? 5.176 22.719 1.965 1 96.62 145 THR B N 1
ATOM 3119 C CA . THR B 1 145 ? 6.246 22.484 2.93 1 96.62 145 THR B CA 1
ATOM 3120 C C . THR B 1 145 ? 7.504 21.984 2.232 1 96.62 145 THR B C 1
ATOM 3122 O O . THR B 1 145 ? 7.457 21.562 1.072 1 96.62 145 THR B O 1
ATOM 3125 N N . VAL B 1 146 ? 8.641 22.109 2.93 1 95.06 146 VAL B N 1
ATOM 3126 C CA . VAL B 1 146 ? 9.898 21.531 2.49 1 95.06 146 VAL B CA 1
ATOM 3127 C C . VAL B 1 146 ? 10.023 20.109 3.033 1 95.06 146 VAL B C 1
ATOM 3129 O O . VAL B 1 146 ? 10.336 19.922 4.211 1 95.06 146 VAL B O 1
ATOM 3132 N N . HIS B 1 147 ? 9.703 19.188 2.166 1 93.5 147 HIS B N 1
ATOM 3133 C CA . HIS B 1 147 ? 9.773 17.797 2.613 1 93.5 147 HIS B CA 1
ATOM 3134 C C . HIS B 1 147 ? 11.094 17.156 2.205 1 93.5 147 HIS B C 1
ATOM 3136 O O . HIS B 1 147 ? 11.898 16.781 3.061 1 93.5 147 HIS B O 1
ATOM 3142 N N . MET B 1 148 ? 11.383 17.203 0.881 1 90.31 148 MET B N 1
ATOM 3143 C CA . MET B 1 148 ? 12.633 16.625 0.4 1 90.31 148 MET B CA 1
ATOM 3144 C C . MET B 1 148 ? 13.258 17.5 -0.687 1 90.31 148 MET B C 1
ATOM 3146 O O . MET B 1 148 ? 12.547 18.156 -1.438 1 90.31 148 MET B O 1
ATOM 3150 N N . ILE B 1 149 ? 14.578 17.531 -0.644 1 85.69 149 ILE B N 1
ATOM 3151 C CA . ILE B 1 149 ? 15.336 18.125 -1.732 1 85.69 149 ILE B CA 1
ATOM 3152 C C . ILE B 1 149 ? 16.078 17.047 -2.502 1 85.69 149 ILE B C 1
ATOM 3154 O O . ILE B 1 149 ? 16.953 16.359 -1.949 1 85.69 149 ILE B O 1
ATOM 3158 N N . SER B 1 150 ? 15.625 16.812 -3.711 1 83.56 150 SER B N 1
ATOM 3159 C CA . SER B 1 150 ? 16.219 15.805 -4.574 1 83.56 150 SER B CA 1
ATOM 3160 C C . SER B 1 150 ? 16.953 16.438 -5.754 1 83.56 150 SER B C 1
ATOM 3162 O O . SER B 1 150 ? 16.328 17.062 -6.613 1 83.56 150 SER B O 1
ATOM 3164 N N . ASN B 1 151 ? 18.25 16.25 -5.75 1 81.88 151 ASN B N 1
ATOM 3165 C CA . ASN B 1 151 ? 19.078 16.812 -6.816 1 81.88 151 ASN B CA 1
ATO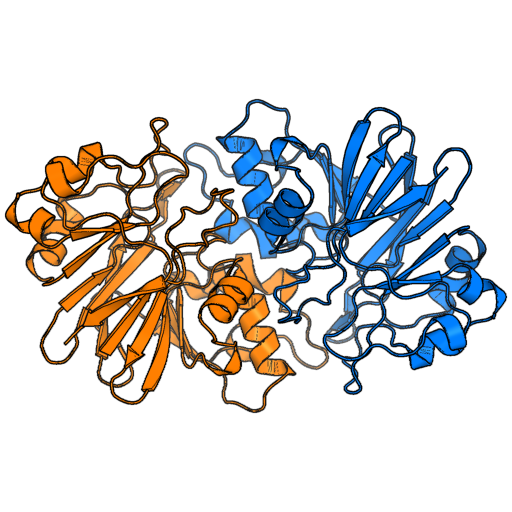M 3166 C C . ASN B 1 151 ? 18.844 18.312 -6.977 1 81.88 151 ASN B C 1
ATOM 3168 O O . ASN B 1 151 ? 18.625 18.797 -8.094 1 81.88 151 ASN B O 1
ATOM 3172 N N . GLY B 1 152 ? 18.719 18.969 -5.93 1 81.75 152 GLY B N 1
ATOM 3173 C CA . GLY B 1 152 ? 18.594 20.422 -5.906 1 81.75 152 GLY B CA 1
ATOM 3174 C C . GLY B 1 152 ? 17.188 20.922 -6.133 1 81.75 152 GLY B C 1
ATOM 3175 O O . GLY B 1 152 ? 16.938 22.125 -6.148 1 81.75 152 GLY B O 1
ATOM 3176 N N . VAL B 1 153 ? 16.297 19.984 -6.281 1 87.94 153 VAL B N 1
ATOM 3177 C CA . VAL B 1 153 ? 14.922 20.359 -6.566 1 87.94 153 VAL B CA 1
ATOM 3178 C C . VAL B 1 153 ? 14.031 20 -5.379 1 87.94 153 VAL B C 1
ATOM 3180 O O . VAL B 1 153 ? 14.102 18.891 -4.848 1 87.94 153 VAL B O 1
ATOM 3183 N N . LEU B 1 154 ? 13.234 20.922 -5.023 1 89.81 154 LEU B N 1
ATOM 3184 C CA . LEU B 1 154 ? 12.32 20.688 -3.914 1 89.81 154 LEU B CA 1
ATOM 3185 C C . LEU B 1 154 ? 11.203 19.734 -4.316 1 89.81 154 LEU B C 1
ATOM 3187 O O . LEU B 1 154 ? 10.578 19.906 -5.367 1 89.81 154 LEU B O 1
ATOM 3191 N N . LYS B 1 155 ? 11.055 18.734 -3.574 1 91.12 155 LYS B N 1
ATOM 3192 C CA . LYS B 1 155 ? 9.875 17.875 -3.592 1 91.12 155 LYS B CA 1
ATOM 3193 C C . LYS B 1 155 ? 8.984 18.156 -2.383 1 91.12 155 LYS B C 1
ATOM 3195 O O . LYS B 1 155 ? 9.195 17.594 -1.306 1 91.12 155 LYS B O 1
ATOM 3200 N N . PRO B 1 156 ? 8.031 18.969 -2.631 1 94.62 156 PRO B N 1
ATOM 3201 C CA . PRO B 1 156 ? 7.262 19.438 -1.479 1 94.62 156 PRO B CA 1
ATOM 3202 C C . PRO B 1 156 ? 6.211 18.438 -1.015 1 94.62 156 PRO B C 1
ATOM 3204 O O . PRO B 1 156 ? 5.902 17.484 -1.736 1 94.62 156 PRO B O 1
ATOM 3207 N N . SER B 1 157 ? 5.801 18.5 0.155 1 97.25 157 SER B N 1
ATOM 3208 C CA . SER B 1 157 ? 4.512 18.062 0.675 1 97.25 157 SER B CA 1
ATOM 3209 C C . SER B 1 157 ? 3.555 19.234 0.846 1 97.25 157 SER B C 1
ATOM 3211 O O . SER B 1 157 ? 3.975 20.391 0.844 1 97.25 157 SER B O 1
ATOM 3213 N N . TYR B 1 158 ? 2.311 18.953 0.878 1 98.38 158 TYR B N 1
ATOM 3214 C CA . TYR B 1 158 ? 1.308 20 1.047 1 98.38 158 TYR B CA 1
ATOM 3215 C C . TYR B 1 158 ? 0.47 19.766 2.297 1 98.38 158 TYR B C 1
ATOM 3217 O O . TYR B 1 158 ? -0.406 18.891 2.305 1 98.38 158 TYR B O 1
ATOM 3225 N N . GLY B 1 159 ? 0.759 20.578 3.33 1 98.06 159 GLY B N 1
ATOM 3226 C CA . GLY B 1 159 ? -0.083 20.578 4.516 1 98.06 159 GLY B CA 1
ATOM 3227 C C . GLY B 1 159 ? -1.425 21.25 4.289 1 98.06 159 GLY B C 1
ATOM 3228 O O . GLY B 1 159 ? -1.735 21.672 3.174 1 98.06 159 GLY B O 1
ATOM 3229 N N . LEU B 1 160 ? -2.24 21.328 5.371 1 98 160 LEU B N 1
ATOM 3230 C CA . LEU B 1 160 ? -3.57 21.922 5.281 1 98 160 LEU B CA 1
ATOM 3231 C C . LEU B 1 160 ? -3.809 22.891 6.434 1 98 160 LEU B C 1
ATOM 3233 O O . LEU B 1 160 ? -3.549 22.562 7.594 1 98 160 LEU B O 1
ATOM 3237 N N . LEU B 1 161 ? -4.203 24.062 6.098 1 97.75 161 LEU B N 1
ATOM 3238 C CA . LEU B 1 161 ? -4.902 24.922 7.043 1 97.75 161 LEU B CA 1
ATOM 3239 C C . LEU B 1 161 ? -6.414 24.734 6.926 1 97.75 161 LEU B C 1
ATOM 3241 O O . LEU B 1 161 ? -7.008 25.125 5.914 1 97.75 161 LEU B O 1
ATOM 3245 N N . ILE B 1 162 ? -6.988 24.094 7.895 1 97.56 162 ILE B N 1
ATOM 3246 C CA . ILE B 1 162 ? -8.406 23.766 7.914 1 97.56 162 ILE B CA 1
ATOM 3247 C C . ILE B 1 162 ? -9.164 24.828 8.711 1 97.56 162 ILE B C 1
ATOM 3249 O O . ILE B 1 162 ? -8.922 25 9.906 1 97.56 162 ILE B O 1
ATOM 3253 N N . GLN B 1 163 ? -10.039 25.5 8.047 1 95.81 163 GLN B N 1
ATOM 3254 C CA . GLN B 1 163 ? -10.828 26.531 8.703 1 95.81 163 GLN B CA 1
ATOM 3255 C C . GLN B 1 163 ? -12.305 26.156 8.766 1 95.81 163 GLN B C 1
ATOM 3257 O O . GLN B 1 163 ? -12.945 25.969 7.727 1 95.81 163 GLN B O 1
ATOM 3262 N N . GLY B 1 164 ? -12.758 25.922 9.953 1 92.19 164 GLY B N 1
ATOM 3263 C CA . GLY B 1 164 ? -14.188 25.75 10.188 1 92.19 164 GLY B CA 1
ATOM 3264 C C . GLY B 1 164 ? -14.883 27.047 10.547 1 92.19 164 GLY B C 1
ATOM 3265 O O . GLY B 1 164 ? -14.531 28.109 10.039 1 92.19 164 GLY B O 1
ATOM 3266 N N . LYS B 1 165 ? -15.984 27 11.352 1 88.31 165 LYS B N 1
ATOM 3267 C CA . LYS B 1 165 ? -16.766 28.172 11.727 1 88.31 165 LYS B CA 1
ATOM 3268 C C . LYS B 1 165 ? -16.047 29 12.781 1 88.31 165 LYS B C 1
ATOM 3270 O O . LYS B 1 165 ? -16.047 30.234 12.727 1 88.31 165 LYS B O 1
ATOM 3275 N N . LYS B 1 166 ? -15.281 28.297 13.688 1 89.94 166 LYS B N 1
ATOM 3276 C CA . LYS B 1 166 ? -14.789 29.031 14.844 1 89.94 166 LYS B CA 1
ATOM 3277 C C . LYS B 1 166 ? -13.305 28.766 15.086 1 89.94 166 LYS B C 1
ATOM 3279 O O . LYS B 1 166 ? -12.711 29.297 16.016 1 89.94 166 LYS B O 1
ATOM 3284 N N . SER B 1 167 ? -12.75 27.875 14.273 1 92.81 167 SER B N 1
ATOM 3285 C CA . SER B 1 167 ? -11.375 27.516 14.586 1 92.81 167 SER B CA 1
ATOM 3286 C C . SER B 1 167 ? -10.586 27.203 13.32 1 92.81 167 SER B C 1
ATOM 3288 O O . SER B 1 167 ? -11.172 26.938 12.266 1 92.81 167 SER B O 1
ATOM 3290 N N . LYS B 1 168 ? -9.219 27.391 13.477 1 97.12 168 LYS B N 1
ATOM 3291 C CA . LYS B 1 168 ? -8.258 27.047 12.43 1 97.12 168 LYS B CA 1
ATOM 3292 C C . LYS B 1 168 ? -7.27 26 12.914 1 97.12 168 LYS B C 1
ATOM 3294 O O . LYS B 1 168 ? -6.676 26.141 13.984 1 97.12 168 LYS B O 1
ATOM 3299 N N . ALA B 1 169 ? -7.199 24.906 12.172 1 98.38 169 ALA B N 1
ATOM 3300 C CA . ALA B 1 169 ? -6.254 23.844 12.492 1 98.38 169 ALA B CA 1
ATOM 3301 C C . ALA B 1 169 ? -5.199 23.703 11.398 1 98.38 169 ALA B C 1
ATOM 3303 O O . ALA B 1 169 ? -5.523 23.672 10.211 1 98.38 169 ALA B O 1
ATOM 3304 N N . LEU B 1 170 ? -3.949 23.656 11.828 1 98.69 170 LEU B N 1
ATOM 3305 C CA . LEU B 1 170 ? -2.863 23.453 10.875 1 98.69 170 LEU B CA 1
ATOM 3306 C C . LEU B 1 170 ? -2.365 22.016 10.938 1 98.69 170 LEU B C 1
ATOM 3308 O O . LEU B 1 170 ? -2.066 21.5 12.016 1 98.69 170 LEU B O 1
ATOM 3312 N N . LEU B 1 171 ? -2.354 21.344 9.844 1 98.69 171 LEU B N 1
ATOM 3313 C CA . LEU B 1 171 ? -1.664 20.062 9.625 1 98.69 171 LEU B CA 1
ATOM 3314 C C . LEU B 1 171 ? -0.439 20.266 8.734 1 98.69 171 LEU B C 1
ATOM 3316 O O . LEU B 1 171 ? -0.568 20.625 7.566 1 98.69 171 LEU B O 1
ATOM 3320 N N . THR B 1 172 ? 0.671 19.953 9.219 1 98.56 172 THR B N 1
ATOM 3321 C CA . THR B 1 172 ? 1.86 20.234 8.422 1 98.56 172 THR B CA 1
ATOM 3322 C C . THR B 1 172 ? 2.1 19.141 7.398 1 98.56 172 THR B C 1
ATOM 3324 O O . THR B 1 172 ? 2.744 19.359 6.371 1 98.56 172 THR B O 1
ATOM 3327 N N . THR B 1 173 ? 1.565 17.938 7.707 1 97.94 173 THR B N 1
ATOM 3328 C CA . THR B 1 173 ? 2.02 16.719 7.035 1 97.94 173 THR B CA 1
ATOM 3329 C C . THR B 1 173 ? 3.533 16.578 7.148 1 97.94 173 THR B C 1
ATOM 3331 O O . THR B 1 173 ? 4.117 16.875 8.195 1 97.94 173 THR B O 1
ATOM 3334 N N . ASP B 1 174 ? 4.242 16.016 6.109 1 98.06 174 ASP B N 1
ATOM 3335 C CA . ASP B 1 174 ? 5.684 15.812 6.219 1 98.06 174 ASP B CA 1
ATOM 3336 C C . ASP B 1 174 ? 6.445 17.094 5.871 1 98.06 174 ASP B C 1
ATOM 3338 O O . ASP B 1 174 ? 6.195 17.703 4.828 1 98.06 174 ASP B O 1
ATOM 3342 N N . THR B 1 175 ? 7.312 17.5 6.746 1 98 175 THR B N 1
ATOM 3343 C CA . THR B 1 175 ? 8.078 18.719 6.496 1 98 175 THR B CA 1
ATOM 3344 C C . THR B 1 175 ? 9.359 18.719 7.32 1 98 175 THR B C 1
ATOM 3346 O O . THR B 1 175 ? 9.367 18.281 8.469 1 98 175 THR B O 1
ATOM 3349 N N . GLN B 1 176 ? 10.359 19.281 6.73 1 97.06 176 GLN B N 1
ATOM 3350 C CA . GLN B 1 176 ? 11.516 19.703 7.512 1 97.06 176 GLN B CA 1
ATOM 3351 C C . GLN B 1 176 ? 11.188 20.906 8.383 1 97.06 176 GLN B C 1
ATOM 3353 O O . GLN B 1 176 ? 10.219 21.625 8.117 1 97.06 176 GLN B O 1
ATOM 3358 N N . PHE B 1 177 ? 11.969 21.062 9.453 1 97.56 177 PHE B N 1
ATOM 3359 C CA . PHE B 1 177 ? 11.836 22.281 10.242 1 97.56 177 PHE B CA 1
ATOM 3360 C C . PHE B 1 177 ? 12.133 23.516 9.391 1 97.56 177 PHE B C 1
ATOM 3362 O O . PHE B 1 177 ? 13.219 23.625 8.812 1 97.56 177 PHE B O 1
ATOM 3369 N N . ASN B 1 178 ? 11.172 24.328 9.234 1 96.12 178 ASN B N 1
ATOM 3370 C CA . ASN B 1 178 ? 11.297 25.531 8.414 1 96.12 178 ASN B CA 1
ATOM 3371 C C . ASN B 1 178 ? 10.445 26.672 8.953 1 96.12 178 ASN B C 1
ATOM 3373 O O . ASN B 1 178 ? 9.336 26.906 8.469 1 96.12 178 ASN B O 1
ATOM 3377 N N . LEU B 1 179 ? 10.992 27.375 9.859 1 95.88 179 LEU B N 1
ATOM 3378 C CA . LEU B 1 179 ? 10.25 28.406 10.578 1 95.88 179 LEU B CA 1
ATOM 3379 C C . LEU B 1 179 ? 9.852 29.547 9.633 1 95.88 179 LEU B C 1
ATOM 3381 O O . LEU B 1 179 ? 8.695 29.984 9.641 1 95.88 179 LEU B O 1
ATOM 3385 N N . PRO B 1 180 ? 10.734 30.047 8.719 1 94.94 180 PRO B N 1
ATOM 3386 C CA . PRO B 1 180 ? 10.344 31.141 7.832 1 94.94 180 PRO B CA 1
ATOM 3387 C C . PRO B 1 180 ? 9.125 30.797 6.969 1 94.94 180 PRO B C 1
ATOM 3389 O O . PRO B 1 180 ? 8.297 31.656 6.695 1 94.94 180 PRO B O 1
ATOM 3392 N N . MET B 1 181 ? 8.984 29.578 6.668 1 94 181 MET B N 1
ATOM 3393 C CA . MET B 1 181 ? 7.91 29.188 5.766 1 94 181 MET B CA 1
ATOM 3394 C C . MET B 1 181 ? 6.621 28.922 6.535 1 94 181 MET B C 1
ATOM 3396 O O . MET B 1 181 ? 5.527 29.156 6.016 1 94 181 MET B O 1
ATOM 3400 N N . LEU B 1 182 ? 6.766 28.516 7.781 1 97.31 182 LEU B N 1
ATOM 3401 C CA . LEU B 1 182 ? 5.586 28.016 8.469 1 97.31 182 LEU B CA 1
ATOM 3402 C C . LEU B 1 182 ? 5.117 28.984 9.547 1 97.31 182 LEU B C 1
ATOM 3404 O O . LEU B 1 182 ? 4.008 28.859 10.07 1 97.31 182 LEU B O 1
ATOM 3408 N N . ARG B 1 183 ? 5.879 30.016 9.852 1 96.75 183 ARG B N 1
ATOM 3409 C CA . ARG B 1 183 ? 5.613 30.922 10.969 1 96.75 183 ARG B CA 1
ATOM 3410 C C . ARG B 1 183 ? 4.223 31.531 10.852 1 96.75 183 ARG B C 1
ATOM 3412 O O . ARG B 1 183 ? 3.473 31.578 11.836 1 96.75 183 ARG B O 1
ATOM 3419 N N . THR B 1 184 ? 3.904 32.062 9.695 1 96.62 184 THR B N 1
ATOM 3420 C CA . THR B 1 184 ? 2.619 32.719 9.5 1 96.62 184 THR B CA 1
ATOM 3421 C C . THR B 1 184 ? 1.466 31.766 9.781 1 96.62 184 THR B C 1
ATOM 3423 O O . THR B 1 184 ? 0.451 32.156 10.359 1 96.62 184 THR B O 1
ATOM 3426 N N . TYR B 1 185 ? 1.615 30.547 9.375 1 97.31 185 TYR B N 1
ATOM 3427 C CA . TYR B 1 185 ? 0.57 29.547 9.602 1 97.31 185 TYR B CA 1
ATOM 3428 C C . TYR B 1 185 ? 0.5 29.156 11.07 1 97.31 185 TYR B C 1
ATOM 3430 O O . TYR B 1 185 ? -0.588 28.938 11.609 1 97.31 185 TYR B O 1
ATOM 3438 N N . TYR B 1 186 ? 1.674 29.078 11.734 1 98.25 186 TYR B N 1
ATOM 3439 C CA . TYR B 1 186 ? 1.69 28.828 13.172 1 98.25 186 TYR B CA 1
ATOM 3440 C C . TYR B 1 186 ? 0.871 29.891 13.914 1 98.25 186 TYR B C 1
ATOM 3442 O O . TYR B 1 186 ? 0.092 29.547 14.812 1 98.25 186 TYR B O 1
ATOM 3450 N N . GLN B 1 187 ? 1.062 31.094 13.477 1 97.06 187 GLN B N 1
ATOM 3451 C CA . GLN B 1 187 ? 0.41 32.219 14.148 1 97.06 187 GLN B CA 1
ATOM 3452 C C . GLN B 1 187 ? -1.095 32.188 13.898 1 97.06 187 GLN B C 1
ATOM 3454 O O . GLN B 1 187 ? -1.881 32.531 14.781 1 97.06 187 GLN B O 1
ATOM 3459 N N . GLN B 1 188 ? -1.518 31.797 12.75 1 96.25 188 GLN B N 1
ATOM 3460 C CA . GLN B 1 188 ? -2.918 31.812 12.344 1 96.25 188 GLN B CA 1
ATOM 3461 C C . GLN B 1 188 ? -3.697 30.672 13 1 96.25 188 GLN B C 1
ATOM 3463 O O . GLN B 1 188 ? -4.895 30.812 13.266 1 96.25 188 GLN B O 1
ATOM 3468 N N . ALA B 1 189 ? -3.074 29.594 13.273 1 98 189 ALA B N 1
ATOM 3469 C CA . ALA B 1 189 ? -3.762 28.375 13.703 1 98 189 ALA B CA 1
ATOM 3470 C C . ALA B 1 189 ? -4.09 28.438 15.195 1 98 189 ALA B C 1
ATOM 3472 O O . ALA B 1 189 ? -3.312 28.984 15.992 1 98 189 ALA B O 1
ATOM 3473 N N . ASP B 1 190 ? -5.219 27.906 15.531 1 98.19 190 ASP B N 1
ATOM 3474 C CA . ASP B 1 190 ? -5.602 27.75 16.938 1 98.19 190 ASP B CA 1
ATOM 3475 C C . ASP B 1 190 ? -5.055 26.438 17.5 1 98.19 190 ASP B C 1
ATOM 3477 O O . ASP B 1 190 ? -4.824 26.328 18.703 1 98.19 190 ASP B O 1
ATOM 3481 N N . ILE B 1 191 ? -4.895 25.484 16.672 1 98.5 191 ILE B N 1
ATOM 3482 C CA . ILE B 1 191 ? -4.309 24.203 17.016 1 98.5 191 ILE B CA 1
ATOM 3483 C C . ILE B 1 191 ? -3.42 23.719 15.883 1 98.5 191 ILE B C 1
ATOM 3485 O O . ILE B 1 191 ? -3.748 23.906 14.703 1 98.5 191 ILE B O 1
ATOM 3489 N N . ILE B 1 192 ? -2.26 23.141 16.234 1 98.88 192 ILE B N 1
ATOM 3490 C CA . ILE B 1 192 ? -1.273 22.703 15.25 1 98.88 192 ILE B CA 1
ATOM 3491 C C . ILE B 1 192 ? -0.981 21.219 15.43 1 98.88 192 ILE B C 1
ATOM 3493 O O . ILE B 1 192 ? -0.771 20.75 16.562 1 98.88 192 ILE B O 1
ATOM 3497 N N . PHE B 1 193 ? -1.046 20.453 14.406 1 98.88 193 PHE B N 1
ATOM 3498 C CA . PHE B 1 193 ? -0.531 19.094 14.336 1 98.88 193 PHE B CA 1
ATOM 3499 C C . PHE B 1 193 ? 0.726 19.031 13.477 1 98.88 193 PHE B C 1
ATOM 3501 O O . PHE B 1 193 ? 0.663 19.219 12.266 1 98.88 193 PHE B O 1
ATOM 3508 N N . HIS B 1 194 ? 1.843 18.719 14.062 1 98.88 194 HIS B N 1
ATOM 3509 C CA . HIS B 1 194 ? 3.119 18.938 13.391 1 98.88 194 HIS B CA 1
ATOM 3510 C C . HIS B 1 194 ? 3.877 17.625 13.227 1 98.88 194 HIS B C 1
ATOM 3512 O O . HIS B 1 194 ? 3.969 16.828 14.164 1 98.88 194 HIS B O 1
ATOM 3518 N N . ASP B 1 195 ? 4.387 17.391 12.07 1 98.56 195 ASP B N 1
ATOM 3519 C CA . ASP B 1 195 ? 5.379 16.359 11.797 1 98.56 195 ASP B CA 1
ATOM 3520 C C . ASP B 1 195 ? 6.512 16.391 12.82 1 98.56 195 ASP B C 1
ATOM 3522 O O . ASP B 1 195 ? 7.082 17.453 13.078 1 98.56 195 ASP B O 1
ATOM 3526 N N . CYS B 1 196 ? 6.844 15.172 13.344 1 98.75 196 CYS B N 1
ATOM 3527 C CA . CYS B 1 196 ? 7.898 15.172 14.352 1 98.75 196 CYS B CA 1
ATOM 3528 C C . CYS B 1 196 ? 8.664 13.859 14.344 1 98.75 196 CYS B C 1
ATOM 3530 O O . CYS B 1 196 ? 8.164 12.828 14.797 1 98.75 196 CYS B O 1
ATOM 3532 N N . GLU B 1 197 ? 9.883 13.914 13.859 1 98.06 197 GLU B N 1
ATOM 3533 C CA . GLU B 1 197 ? 10.812 12.789 13.953 1 98.06 197 GLU B CA 1
ATOM 3534 C C . GLU B 1 197 ? 11.398 12.68 15.352 1 98.06 197 GLU B C 1
ATOM 3536 O O . GLU B 1 197 ? 11.875 13.664 15.914 1 98.06 197 GLU B O 1
ATOM 3541 N N . THR B 1 198 ? 11.367 11.469 15.938 1 98.12 198 THR B N 1
ATOM 3542 C CA . THR B 1 198 ? 11.836 11.289 17.297 1 98.12 198 THR B CA 1
ATOM 3543 C C . THR B 1 198 ? 13.07 10.383 17.328 1 98.12 198 THR B C 1
ATOM 3545 O O . THR B 1 198 ? 13.633 10.133 18.391 1 98.12 198 THR B O 1
ATOM 3548 N N . SER B 1 199 ? 13.469 9.906 16.188 1 94.56 199 SER B N 1
ATOM 3549 C CA . SER B 1 199 ? 14.664 9.078 16.109 1 94.56 199 SER B CA 1
ATOM 3550 C C . SER B 1 199 ? 15.93 9.891 16.375 1 94.56 199 SER B C 1
ATOM 3552 O O . SER B 1 199 ? 15.969 11.086 16.094 1 94.56 199 SER B O 1
ATOM 3554 N N . SER B 1 200 ? 16.938 9.227 16.953 1 90.19 200 SER B N 1
ATOM 3555 C CA . SER B 1 200 ? 18.234 9.867 17.109 1 90.19 200 SER B CA 1
ATOM 3556 C C . SER B 1 200 ? 18.969 9.969 15.773 1 90.19 200 SER B C 1
ATOM 3558 O O . SER B 1 200 ? 19.844 10.812 15.609 1 90.19 200 SER B O 1
ATOM 3560 N N . TYR B 1 201 ? 18.625 9.055 14.914 1 88.25 201 TYR B N 1
ATOM 3561 C CA . TYR B 1 201 ? 19.141 9.148 13.555 1 88.25 201 TYR B CA 1
ATOM 3562 C C . TYR B 1 201 ? 18.234 10.016 12.688 1 88.25 201 TYR B C 1
ATOM 3564 O O . TYR B 1 201 ? 17.125 9.617 12.344 1 88.25 201 TYR B O 1
ATOM 3572 N N . LEU B 1 202 ? 18.766 11.117 12.344 1 91 202 LEU B N 1
ATOM 3573 C CA . LEU B 1 202 ? 17.969 12.117 11.641 1 91 202 LEU B CA 1
ATOM 3574 C C . LEU B 1 202 ? 17.922 11.828 10.148 1 91 202 LEU B C 1
ATOM 3576 O O . LEU B 1 202 ? 18.953 11.664 9.508 1 91 202 LEU B O 1
ATOM 3580 N N . SER B 1 203 ? 16.766 11.789 9.602 1 89.75 203 SER B N 1
ATOM 3581 C CA . SER B 1 203 ? 16.562 11.484 8.188 1 89.75 203 SER B CA 1
ATOM 3582 C C . SER B 1 203 ? 16.906 12.68 7.305 1 89.75 203 SER B C 1
ATOM 3584 O O . SER B 1 203 ? 17.281 12.508 6.141 1 89.75 203 SER B O 1
ATOM 3586 N N . GLY B 1 204 ? 16.656 13.852 7.859 1 90.06 204 GLY B N 1
ATOM 3587 C CA . GLY B 1 204 ? 16.875 15.062 7.09 1 90.06 204 GLY B CA 1
ATOM 3588 C C . GLY B 1 204 ? 15.656 15.477 6.277 1 90.06 204 GLY B C 1
ATOM 3589 O O . GLY B 1 204 ? 15.703 16.469 5.551 1 90.06 204 GLY B O 1
ATOM 3590 N N . VAL B 1 205 ? 14.57 14.742 6.426 1 93.69 205 VAL B N 1
ATOM 3591 C CA . VAL B 1 205 ? 13.422 15.07 5.586 1 93.69 205 VAL B CA 1
ATOM 3592 C C . VAL B 1 205 ? 12.211 15.359 6.465 1 93.69 205 VAL B C 1
ATOM 3594 O O . VAL B 1 205 ? 11.109 15.609 5.957 1 93.69 205 VAL B O 1
ATOM 3597 N N . HIS B 1 206 ? 12.383 15.305 7.773 1 97 206 HIS B N 1
ATOM 3598 C CA . HIS B 1 206 ? 11.336 15.633 8.742 1 97 206 HIS B CA 1
ATOM 3599 C C . HIS B 1 206 ? 11.852 16.609 9.797 1 97 206 HIS B C 1
ATOM 3601 O O . HIS B 1 206 ? 13.039 16.594 10.133 1 97 206 HIS B O 1
ATOM 3607 N N . ALA B 1 207 ? 10.93 17.438 10.344 1 98 207 ALA B N 1
ATOM 3608 C CA . ALA B 1 207 ? 11.266 18.172 11.562 1 98 207 ALA B CA 1
ATOM 3609 C C . ALA B 1 207 ? 11.477 17.219 12.734 1 98 207 ALA B C 1
ATOM 3611 O O . ALA B 1 207 ? 10.742 16.25 12.891 1 98 207 ALA B O 1
ATOM 3612 N N . ASN B 1 208 ? 12.477 17.484 13.539 1 98.06 208 ASN B N 1
ATOM 3613 C CA . ASN B 1 208 ? 12.703 16.609 14.688 1 98.06 208 ASN B CA 1
ATOM 3614 C C . ASN B 1 208 ? 12.336 17.281 16 1 98.06 208 ASN B C 1
ATOM 3616 O O . ASN B 1 208 ? 12.148 18.5 16.031 1 98.06 208 ASN B O 1
ATOM 3620 N N . PHE B 1 209 ? 12.25 16.469 17.031 1 98.56 209 PHE B N 1
ATOM 3621 C CA . PHE B 1 209 ? 11.75 16.922 18.328 1 98.56 209 PHE B CA 1
ATOM 3622 C C . PHE B 1 209 ? 12.609 18.047 18.875 1 98.56 209 PHE B C 1
ATOM 3624 O O . PHE B 1 209 ? 12.086 19.031 19.422 1 98.56 209 PHE B O 1
ATOM 3631 N N . VAL B 1 210 ? 13.883 18 18.734 1 97.5 210 VAL B N 1
ATOM 3632 C CA . VAL B 1 210 ? 14.805 18.984 19.266 1 97.5 210 VAL B CA 1
ATOM 3633 C C . VAL B 1 210 ? 14.594 20.328 18.562 1 97.5 210 VAL B C 1
ATOM 3635 O O . VAL B 1 210 ? 14.523 21.375 19.203 1 97.5 210 VAL B O 1
ATOM 3638 N N . GLU B 1 211 ? 14.461 20.312 17.266 1 98.12 211 GLU B N 1
ATOM 3639 C CA . GLU B 1 211 ? 14.211 21.516 16.484 1 98.12 211 GLU B CA 1
ATOM 3640 C C . GLU B 1 211 ? 12.891 22.172 16.891 1 98.12 211 GLU B C 1
ATOM 3642 O O . GLU B 1 211 ? 12.844 23.391 17.109 1 98.12 211 GLU B O 1
ATOM 3647 N N . LEU B 1 212 ? 11.898 21.391 17 1 98.56 212 LEU B N 1
ATOM 3648 C CA . LEU B 1 212 ? 10.578 21.906 17.328 1 98.56 212 LEU B CA 1
ATOM 3649 C C . LEU B 1 212 ? 10.562 22.484 18.734 1 98.56 212 LEU B C 1
ATOM 3651 O O . LEU B 1 212 ? 9.828 23.438 19.016 1 98.56 212 LEU B O 1
ATOM 3655 N N . SER B 1 213 ? 11.375 21.938 19.625 1 98.31 213 SER B N 1
ATOM 3656 C CA . SER B 1 213 ? 11.414 22.375 21.016 1 98.31 213 SER B CA 1
ATOM 3657 C C . SER B 1 213 ? 11.969 23.797 21.125 1 98.31 213 SER B C 1
ATOM 3659 O O . SER B 1 213 ? 11.844 24.438 22.172 1 98.31 213 SER B O 1
ATOM 3661 N N . GLN B 1 214 ? 12.508 24.297 20.047 1 97.56 214 GLN B N 1
ATOM 3662 C CA . GLN B 1 214 ? 13.078 25.641 20.047 1 97.56 214 GLN B CA 1
ATOM 3663 C C . GLN B 1 214 ? 12.023 26.688 19.719 1 97.56 214 GLN B C 1
ATOM 3665 O O . GLN B 1 214 ? 12.281 27.891 19.812 1 97.56 214 GLN B O 1
ATOM 3670 N N . LEU B 1 215 ? 10.891 26.281 19.312 1 98.25 215 LEU B N 1
ATOM 3671 C CA . LEU B 1 215 ? 9.828 27.219 18.953 1 98.25 215 LEU B CA 1
ATOM 3672 C C . LEU B 1 215 ? 9.367 28.016 20.172 1 98.25 215 LEU B C 1
ATOM 3674 O O . LEU B 1 215 ? 9.625 27.625 21.312 1 98.25 215 LEU B O 1
ATOM 3678 N N . ASP B 1 216 ? 8.734 29.141 19.906 1 97.19 216 ASP B N 1
ATOM 3679 C CA . ASP B 1 216 ? 8.18 29.984 20.969 1 97.19 216 ASP B CA 1
ATOM 3680 C C . ASP B 1 216 ? 7.133 29.219 21.781 1 97.19 216 ASP B C 1
ATOM 3682 O O . ASP B 1 216 ? 6.355 28.438 21.219 1 97.19 216 ASP B O 1
ATOM 3686 N N . ALA B 1 217 ? 7.062 29.562 23.078 1 98.06 217 ALA B N 1
ATOM 3687 C CA . ALA B 1 217 ? 6.145 28.891 24 1 98.06 217 ALA B CA 1
ATOM 3688 C C . ALA B 1 217 ? 4.699 29.031 23.531 1 98.06 217 ALA B C 1
ATOM 3690 O O . ALA B 1 217 ? 3.9 28.094 23.672 1 98.06 217 ALA B O 1
ATOM 3691 N N . GLY B 1 218 ? 4.418 30.141 23 1 97.94 218 GLY B N 1
ATOM 3692 C CA . GLY B 1 218 ? 3.066 30.391 22.531 1 97.94 218 GLY B CA 1
ATOM 3693 C C . GLY B 1 218 ? 2.652 29.484 21.375 1 97.94 218 GLY B C 1
ATOM 3694 O O . GLY B 1 218 ? 1.477 29.141 21.25 1 97.94 218 GLY B O 1
ATOM 3695 N N . ILE B 1 219 ? 3.582 29.109 20.531 1 98.38 219 ILE B N 1
ATOM 3696 C CA . ILE B 1 219 ? 3.32 28.203 19.422 1 98.38 219 ILE B CA 1
ATOM 3697 C C . ILE B 1 219 ? 3.258 26.766 19.938 1 98.38 219 ILE B C 1
ATOM 3699 O O . ILE B 1 219 ? 2.314 26.031 19.625 1 98.38 219 ILE B O 1
ATOM 3703 N N . LYS B 1 220 ? 4.184 26.391 20.812 1 98.62 220 LYS B N 1
ATOM 3704 C CA . LYS B 1 220 ? 4.262 25.031 21.328 1 98.62 220 LYS B CA 1
ATOM 3705 C C . LYS B 1 220 ? 3.023 24.688 22.156 1 98.62 220 LYS B C 1
ATOM 3707 O O . LYS B 1 220 ? 2.541 23.547 22.109 1 98.62 220 LYS B O 1
ATOM 3712 N N . SER B 1 221 ? 2.465 25.656 22.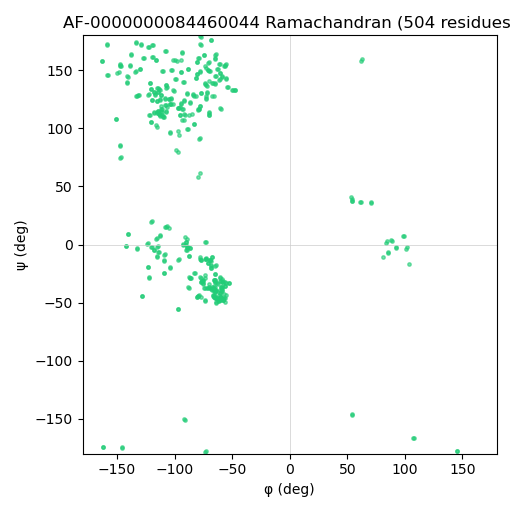812 1 98.62 221 SER B N 1
ATOM 3713 C CA . SER B 1 221 ? 1.367 25.406 23.75 1 98.62 221 SER B CA 1
ATOM 3714 C C . SER B 1 221 ? 0.103 24.984 23 1 98.62 221 SER B C 1
ATOM 3716 O O . SER B 1 221 ? -0.847 24.484 23.625 1 98.62 221 SER B O 1
ATOM 3718 N N . LYS B 1 222 ? 0.065 25.156 21.734 1 98.62 222 LYS B N 1
ATOM 3719 C CA . LYS B 1 222 ? -1.092 24.719 20.953 1 98.62 222 LYS B CA 1
ATOM 3720 C C . LYS B 1 222 ? -0.698 23.688 19.906 1 98.62 222 LYS B C 1
ATOM 3722 O O . LYS B 1 222 ? -1.405 23.484 18.922 1 98.62 222 LYS B O 1
ATOM 3727 N N . MET B 1 223 ? 0.459 23.016 20.078 1 98.88 223 MET B N 1
ATOM 3728 C CA . MET B 1 223 ? 1 22.094 19.078 1 98.88 223 MET B CA 1
ATOM 3729 C C . MET B 1 223 ? 0.971 20.656 19.594 1 98.88 223 MET B C 1
ATOM 3731 O O . MET B 1 223 ? 1.468 20.375 20.688 1 98.88 223 MET B O 1
ATOM 3735 N N . TRP B 1 224 ? 0.34 19.797 18.828 1 98.94 224 TRP B N 1
ATOM 3736 C CA . TRP B 1 224 ? 0.419 18.344 18.969 1 98.94 224 TRP B CA 1
ATOM 3737 C C . TRP B 1 224 ? 1.404 17.75 17.969 1 98.94 224 TRP B C 1
ATOM 3739 O O . TRP B 1 224 ? 1.479 18.203 16.828 1 98.94 224 TRP B O 1
ATOM 3749 N N . LEU B 1 225 ? 2.121 16.75 18.422 1 98.94 225 LEU B N 1
ATOM 3750 C CA . LEU B 1 225 ? 3.146 16.125 17.594 1 98.94 225 LEU B CA 1
ATOM 3751 C C . LEU B 1 225 ? 2.703 14.75 17.125 1 98.94 225 LEU B C 1
ATOM 3753 O O . LEU B 1 225 ? 2.092 13.992 17.875 1 98.94 225 LEU B O 1
ATOM 3757 N N . TYR B 1 226 ? 2.969 14.445 15.805 1 98.75 226 TYR B N 1
ATOM 3758 C CA . TYR B 1 226 ? 2.621 13.141 15.25 1 98.75 226 TYR B CA 1
ATOM 3759 C C . TYR B 1 226 ? 3.645 12.695 14.219 1 98.75 226 TYR B C 1
ATOM 3761 O O . TYR B 1 226 ? 4.684 13.336 14.047 1 98.75 226 TYR B O 1
ATOM 3769 N N . HIS B 1 227 ? 3.42 11.547 13.516 1 98.69 227 HIS B N 1
ATOM 3770 C CA . HIS B 1 227 ? 4.301 10.984 12.492 1 98.69 227 HIS B CA 1
ATOM 3771 C C . HIS B 1 227 ? 5.664 10.633 13.078 1 98.69 227 HIS B C 1
ATOM 3773 O O . HIS B 1 227 ? 6.695 10.93 12.469 1 98.69 227 HIS B O 1
ATOM 3779 N N . TYR B 1 228 ? 5.664 10.156 14.312 1 98.44 228 TYR B N 1
ATOM 3780 C CA . TYR B 1 228 ? 6.891 9.938 15.07 1 98.44 228 TYR B CA 1
ATOM 3781 C C . TYR B 1 228 ? 7.387 8.508 14.906 1 98.44 228 TYR B C 1
ATOM 3783 O O . TYR B 1 228 ? 6.676 7.656 14.367 1 98.44 228 TYR B O 1
ATOM 3791 N N . ASN B 1 229 ? 8.617 8.234 15.273 1 97.25 229 ASN B N 1
ATOM 3792 C CA . ASN B 1 229 ? 9.281 6.945 15.156 1 97.25 229 ASN B CA 1
ATOM 3793 C C . ASN B 1 229 ? 8.867 5.992 16.266 1 97.25 229 ASN B C 1
ATOM 3795 O O . ASN B 1 229 ? 8.391 6.426 17.312 1 97.25 229 ASN B O 1
ATOM 3799 N N . ASP B 1 230 ? 9.109 4.742 15.977 1 95.38 230 ASP B N 1
ATOM 3800 C CA . ASP B 1 230 ? 8.914 3.732 17.016 1 95.38 230 ASP B CA 1
ATOM 3801 C C . ASP B 1 230 ? 9.836 3.986 18.203 1 95.38 230 ASP B C 1
ATOM 3803 O O . ASP B 1 230 ? 10.883 4.625 18.062 1 95.38 230 ASP B O 1
ATOM 3807 N N . GLY B 1 231 ? 9.398 3.475 19.406 1 94.62 231 GLY B N 1
ATOM 3808 C CA . GLY B 1 231 ? 10.25 3.561 20.594 1 94.62 231 GLY B CA 1
ATOM 3809 C C . GLY B 1 231 ? 9.766 4.578 21.594 1 94.62 231 GLY B C 1
ATOM 3810 O O . GLY B 1 231 ? 8.617 5.023 21.547 1 94.62 231 GLY B O 1
ATOM 3811 N N . GLN B 1 232 ? 10.633 4.879 22.516 1 95.5 232 GLN B N 1
ATOM 3812 C CA . GLN B 1 232 ? 10.281 5.801 23.594 1 95.5 232 GLN B CA 1
ATOM 3813 C C . GLN B 1 232 ? 10.172 7.234 23.078 1 95.5 232 GLN B C 1
ATOM 3815 O O . GLN B 1 232 ? 11.062 7.715 22.375 1 95.5 232 GLN B O 1
ATOM 3820 N N . LEU B 1 233 ? 9.133 7.836 23.422 1 97.81 233 LEU B N 1
ATOM 3821 C CA . LEU B 1 233 ? 8.906 9.211 23 1 97.81 233 LEU B CA 1
ATOM 3822 C C . LEU B 1 233 ? 9.43 10.188 24.047 1 97.81 233 LEU B C 1
ATOM 3824 O O . LEU B 1 233 ? 9.305 9.938 25.25 1 97.81 233 LEU B O 1
ATOM 3828 N N . PRO B 1 234 ? 10.023 11.242 23.594 1 98 234 PRO B N 1
ATOM 3829 C CA . PRO B 1 234 ? 10.414 12.273 24.562 1 98 234 PRO B CA 1
ATOM 3830 C C . PRO B 1 234 ? 9.211 12.914 25.266 1 98 234 PRO B C 1
ATOM 3832 O O . PRO B 1 234 ? 8.07 12.727 24.828 1 98 234 PRO B O 1
ATOM 3835 N N . ASP B 1 235 ? 9.516 13.578 26.359 1 98.06 235 ASP B N 1
ATOM 3836 C CA . ASP B 1 235 ? 8.453 14.211 27.141 1 98.06 235 ASP B CA 1
ATOM 3837 C C . ASP B 1 235 ? 8.016 15.523 26.5 1 98.06 235 ASP B C 1
ATOM 3839 O O . ASP B 1 235 ? 8.547 16.594 26.828 1 98.06 235 ASP B O 1
ATOM 3843 N N . ALA B 1 236 ? 7.055 15.453 25.656 1 98.62 236 ALA B N 1
ATOM 3844 C CA . ALA B 1 236 ? 6.582 16.609 24.906 1 98.62 236 ALA B CA 1
ATOM 3845 C C . ALA B 1 236 ? 5.992 17.672 25.828 1 98.62 236 ALA B C 1
ATOM 3847 O O . ALA B 1 236 ? 6.223 18.859 25.641 1 98.62 236 ALA B O 1
ATOM 3848 N N . GLN B 1 237 ? 5.277 17.234 26.797 1 98.38 237 GLN B N 1
ATOM 3849 C CA . GLN B 1 237 ? 4.613 18.172 27.688 1 98.38 237 GLN B CA 1
ATOM 3850 C C . GLN B 1 237 ? 5.633 18.953 28.516 1 98.38 237 GLN B C 1
ATOM 3852 O O . GLN B 1 237 ? 5.438 20.141 28.766 1 98.38 237 GLN B O 1
ATOM 3857 N N . HIS B 1 238 ? 6.641 18.312 28.938 1 98 238 HIS B N 1
ATOM 3858 C CA . HIS B 1 238 ? 7.699 19 29.672 1 98 238 HIS B CA 1
ATOM 3859 C C . HIS B 1 238 ? 8.336 20.094 28.828 1 98 238 HIS B C 1
ATOM 3861 O O . HIS B 1 238 ? 8.812 21.094 29.359 1 98 238 HIS B O 1
ATOM 3867 N N . GLN B 1 239 ? 8.328 19.922 27.516 1 98.19 239 GLN B N 1
ATOM 3868 C CA . GLN B 1 239 ? 8.906 20.906 26.609 1 98.19 239 GLN B CA 1
ATOM 3869 C C . GLN B 1 239 ? 7.871 21.969 26.219 1 98.19 239 GLN B C 1
ATOM 3871 O O . GLN B 1 239 ? 8.156 22.859 25.422 1 98.19 239 GLN B O 1
ATOM 3876 N N . GLY B 1 240 ? 6.629 21.859 26.688 1 98.56 240 GLY B N 1
ATOM 3877 C CA . GLY B 1 240 ? 5.621 22.891 26.484 1 98.56 240 GLY B CA 1
ATOM 3878 C C . GLY B 1 240 ? 4.641 22.547 25.375 1 98.56 240 GLY B C 1
ATOM 3879 O O . GLY B 1 240 ? 3.748 23.344 25.078 1 98.56 240 GLY B O 1
ATOM 3880 N N . PHE B 1 241 ? 4.84 21.406 24.703 1 98.88 241 PHE B N 1
ATOM 3881 C CA . PHE B 1 241 ? 3.877 20.969 23.703 1 98.88 241 PHE B CA 1
ATOM 3882 C C . PHE B 1 241 ? 2.617 20.422 24.359 1 98.88 241 PHE B C 1
ATOM 3884 O O . PHE B 1 241 ? 2.605 20.172 25.578 1 98.88 241 PHE B O 1
ATOM 3891 N N . CYS B 1 242 ? 1.518 20.312 23.547 1 98.81 242 CYS B N 1
ATOM 3892 C CA . CYS B 1 242 ? 0.313 19.656 24.047 1 98.81 242 CYS B CA 1
ATOM 3893 C C . CYS B 1 242 ? 0.569 18.172 24.312 1 98.81 242 CYS B C 1
ATOM 3895 O O . CYS B 1 242 ? 0.02 17.609 25.25 1 98.81 242 CYS B O 1
ATOM 3897 N N . GLY B 1 243 ? 1.386 17.516 23.5 1 98.81 243 GLY B N 1
ATOM 3898 C CA . GLY B 1 243 ? 1.711 16.094 23.625 1 98.81 243 GLY B CA 1
ATOM 3899 C C . GLY B 1 243 ? 1.918 15.422 22.281 1 98.81 243 GLY B C 1
ATOM 3900 O O . GLY B 1 243 ? 1.953 16.078 21.234 1 98.81 243 GLY B O 1
ATOM 3901 N N . PHE B 1 244 ? 2.17 14.109 22.328 1 98.88 244 PHE B N 1
ATOM 3902 C CA . PHE B 1 244 ? 2.131 13.273 21.125 1 98.88 244 PHE B CA 1
ATOM 3903 C C . PHE B 1 244 ? 0.73 12.719 20.906 1 98.88 244 PHE B C 1
ATOM 3905 O O . PHE B 1 244 ? 0.113 12.18 21.828 1 98.88 244 PHE B O 1
ATOM 3912 N N . VAL B 1 245 ? 0.273 12.914 19.656 1 98.88 245 VAL B N 1
ATOM 3913 C CA . VAL B 1 245 ? -1.021 12.336 19.312 1 98.88 245 VAL B CA 1
ATOM 3914 C C . VAL B 1 245 ? -0.94 10.812 19.375 1 98.88 245 VAL B C 1
ATOM 3916 O O . VAL B 1 245 ? 0.086 10.227 19.031 1 98.88 245 VAL B O 1
ATOM 3919 N N . LYS B 1 246 ? -2.014 10.211 19.797 1 98.31 246 LYS B N 1
ATOM 3920 C CA . LYS B 1 246 ? -2.1 8.758 19.828 1 98.31 246 LYS B CA 1
ATOM 3921 C C . LYS B 1 246 ? -3.084 8.242 18.781 1 98.31 246 LYS B C 1
ATOM 3923 O O . LYS B 1 246 ? -4.039 8.93 18.422 1 98.31 246 LYS B O 1
ATOM 3928 N N . ARG B 1 247 ? -2.773 7.043 18.297 1 98.38 247 ARG B N 1
ATOM 3929 C CA . ARG B 1 247 ? -3.723 6.395 17.406 1 98.38 247 ARG B CA 1
ATOM 3930 C C . ARG B 1 247 ? -5.129 6.406 18 1 98.38 247 ARG B C 1
ATOM 3932 O O . ARG B 1 247 ? -5.324 6.035 19.156 1 98.38 247 ARG B O 1
ATOM 3939 N N . GLY B 1 248 ? -6.086 6.785 17.156 1 98.5 248 GLY B N 1
ATOM 3940 C CA . GLY B 1 248 ? -7.473 6.754 17.594 1 98.5 248 GLY B CA 1
ATOM 3941 C C . GLY B 1 248 ? -7.898 8.008 18.328 1 98.5 248 GLY B C 1
ATOM 3942 O O . GLY B 1 248 ? -9.07 8.172 18.656 1 98.5 248 GLY B O 1
ATOM 3943 N N . GLN B 1 249 ? -6.988 8.883 18.609 1 98.69 249 GLN B N 1
ATOM 3944 C CA . GLN B 1 249 ? -7.332 10.109 19.312 1 98.69 249 GLN B CA 1
ATOM 3945 C C . GLN B 1 249 ? -8.211 11.023 18.469 1 98.69 249 GLN B C 1
ATOM 3947 O O . GLN B 1 249 ? -7.965 11.172 17.266 1 98.69 249 GLN B O 1
ATOM 3952 N N . VAL B 1 250 ? -9.195 11.641 19.062 1 98.62 250 VAL B N 1
ATOM 3953 C CA . VAL B 1 250 ? -10.156 12.492 18.375 1 98.62 250 VAL B CA 1
ATOM 3954 C C . VAL B 1 250 ? -10.016 13.938 18.875 1 98.62 250 VAL B C 1
ATOM 3956 O O . VAL B 1 250 ? -9.852 14.172 20.062 1 98.62 250 VAL B O 1
ATOM 3959 N N . PHE B 1 251 ? -10 14.852 17.953 1 98.25 251 PHE B N 1
ATOM 3960 C CA . PHE B 1 251 ? -9.992 16.281 18.25 1 98.25 251 PHE B CA 1
ATOM 3961 C C . PHE B 1 251 ? -11.242 16.953 17.703 1 98.25 251 PHE B C 1
ATOM 3963 O O . PHE B 1 251 ? -11.617 16.75 16.547 1 98.25 251 PHE B O 1
ATOM 3970 N N . HIS B 1 252 ? -11.93 17.75 18.5 1 96.06 252 HIS B N 1
ATOM 3971 C CA . HIS B 1 252 ? -13.07 18.531 18.062 1 96.06 252 HIS B CA 1
ATOM 3972 C C . HIS B 1 252 ? -12.641 19.922 17.609 1 96.06 252 HIS B C 1
ATOM 3974 O O . HIS B 1 252 ? -12.141 20.719 18.406 1 96.06 252 HIS B O 1
ATOM 3980 N N . LEU B 1 253 ? -12.828 20.031 16.25 1 92.44 253 LEU B N 1
ATOM 3981 C CA . LEU B 1 253 ? -12.438 21.312 15.656 1 92.44 253 LEU B CA 1
ATOM 3982 C C . LEU B 1 253 ? -13.648 22.234 15.508 1 92.44 253 LEU B C 1
ATOM 3984 O O . LEU B 1 253 ? -14.742 21.781 15.156 1 92.44 253 LEU B O 1
ATOM 3988 N N . ALA B 1 254 ? -13.984 23.094 16.359 1 75.69 254 ALA B N 1
ATOM 3989 C CA . ALA B 1 254 ? -15.156 23.969 16.438 1 75.69 254 ALA B CA 1
ATOM 3990 C C . ALA B 1 254 ? -15.367 24.703 15.117 1 75.69 254 ALA B C 1
ATOM 3992 O O . ALA B 1 254 ? -14.406 24.984 14.391 1 75.69 254 ALA B O 1
#

Foldseek 3Di:
DKKWFLFFAAPPAPPPVGAQRWIWDADPVGAIEIEFAAPCNQVSQVVLVHHLVSHQAYEAFAQDRSGHVRVLVSLCCPLPVDPDDAHAYEYAQVCQCCCCPPHHVVPRQDDDPDRDTPVSRHNYDHDYAPDWDADPQKTWHWQWAQQDQDPNRGDTTTWIFIDHDPFTETERDFHADDCVRCVVVLVRGQAYEAEEEDDPDDPRRHYYPVSVLPDDLVSQQRYEYGNYYDDDGDDSVVSNHPYHDHRGDMDDGD/DKKWFLFFAAPPAPPPVGAQRWIWDADPVGAIEIEFAAPCNQVSQVVLVHHLVSHQAYEAFAQDRSGHVRVLVSLCCPLPVDPDDAHAYEYAQVCQCCCCPPHHVVPRQDDDPDRDGPVSRHNYDHDYAPDWDADPQKTWHWQWAQQDQDPNRGDTTTWIFIDHDPFTETERDFHADDCVRCVVVLVRGQAYEAEEEDDPDDPRRHYYPVSVLPDDLVSQQRYEYGNYYDDDGDDSVVSNHPYHDHRGDMDDGD

Secondary structure (DSSP, 8-state):
-EEEES--B-TT---TT--BS-EEEE-TTS-EEEE---TTHHHHHHHTT--GGG--EEEE--SSHHHHTTHHHHHHHHHHH--SPPPEEEEEHHHHHHHIIIIIHHHHSB-SSSB--GGGT-EEEEE-SS-PEEETTEEEEEEEEEEEEETTEEEEEEEEEEE-SS-EEEE--S----HHHHHHHHHH-SEEEEE-B--SS--SSS-BHHHHTTS-HHHHTTEEEESBPSSPPP-TTTTT--EE--TT-EEE--/-EEEES--B-TT---TT--BS-EEEE-TTS-EEEE---TTHHHHHHHTT--GGG--EEEE--SSHHHHTTHHHHHHHHHHH--SPPPEEEEEHHHHHHHIIIIIHHHHSB-SSSB--GGGT-EEEEE-SS-PEEETTEEEEEEEEEEEEETTEEEEEEEEEEE-SS-EEEE--S----HHHHHHHHHH-SEEEEE-B--SS--SSS-BHHHHTTS-HHHHTTEEEESBPSSPPP-TTTTT--EE--TT-EEE--

Solvent-accessible surface area (backbone atoms only — not comparable to full-atom values): 25806 Å² total; per-residue (Å²): 63,37,38,32,27,45,10,26,26,28,73,76,54,78,57,78,91,55,29,36,53,21,31,41,37,32,41,82,88,66,50,29,36,28,41,29,30,11,38,46,39,72,53,34,34,45,76,71,74,43,55,68,86,62,46,49,26,36,35,43,42,43,56,39,44,44,25,40,51,23,45,63,51,45,32,49,44,41,63,74,72,45,88,61,77,62,30,33,34,36,31,50,51,86,46,53,62,46,46,36,51,11,41,39,36,50,48,55,34,72,32,61,88,44,85,44,52,66,68,73,41,25,46,76,41,73,38,52,86,89,49,68,44,76,55,92,83,28,37,38,29,67,36,83,29,58,18,39,53,32,76,89,36,80,44,57,18,38,12,37,39,40,32,49,92,74,37,31,37,31,35,40,50,54,17,34,78,49,60,87,78,41,45,68,55,57,71,66,30,67,36,34,41,35,41,24,35,63,54,90,73,75,83,78,36,48,13,34,54,73,66,59,57,67,52,54,66,80,54,31,54,36,23,32,32,29,36,25,52,79,75,85,73,77,68,36,51,84,65,40,28,67,27,70,59,49,62,66,41,72,44,80,45,72,63,38,40,33,26,45,10,26,26,30,73,77,55,77,56,80,90,53,28,36,54,22,33,41,35,31,41,82,88,66,50,28,35,28,38,29,31,11,38,47,37,71,52,34,34,45,74,71,75,43,54,66,86,61,47,48,25,36,35,42,41,41,58,39,45,45,26,41,51,22,44,63,52,45,32,48,43,41,63,73,73,45,88,61,78,63,30,34,34,36,32,49,51,86,47,52,62,48,47,35,52,11,41,40,37,49,47,57,35,72,30,62,87,44,84,45,50,66,69,74,40,26,46,74,42,73,38,53,82,88,49,66,44,75,55,92,83,29,37,39,29,62,37,82,29,58,20,41,53,33,76,89,37,78,45,57,19,39,12,38,40,41,33,51,92,73,38,30,37,31,36,40,50,56,17,33,77,49,61,91,78,42,46,68,56,56,69,66,30,66,33,34,41,36,41,24,34,63,54,90,74,75,84,78,38,49,13,34,54,72,65,60,58,67,52,56,67,78,54,29,54,36,24,32,33,30,36,27,51,79,75,87,72,76,68,37,50,83,65,40,27,65,28,68,60,49,62,67,41,73,43,80,47,72

pLDDT: mean 95.96, std 4.59, range [70.06, 98.94]

Nearest PDB structures (foldseek):
  7u2s-assembly1_B  TM=9.000E-01  e=1.355E-24  Paenibacillus xerothermodurans
  7t28-assembly1_A-2  TM=8.658E-01  e=6.727E-22  Bacillus phage BSP38
  7fct-assembly1_A  TM=8.249E-01  e=6.719E-16  Bacillus phage vB_BtM_BMBsp2
  7bzi-assembly1_E  TM=6.890E-01  e=6.252E-11  uncultured bacterium
  7bz3-assembly1_C  TM=6.941E-01  e=4.950E-10  uncultured bacterium

Organism: NCBI:txid458

Radius of gyration: 23.2 Å; Cα contacts (8 Å, |Δi|>4): 1250; chains: 2; bounding box: 47×69×56 Å

Sequence (508 aa):
MKLLFLGTANGLSEDAGNFHSNMLLTTDEGKTLLIDCGTDVRFSLAHANYAAKDIDAVYISHLHGDHCGGLEWLGFKRKFTTDLPKPELLLHESLIDALWQERLKGGMATLKTEEASLSSYFNVNAMTDKTPFVWEGISLTLVKTVHMISNGVLKPSYGLLIQGKKSKALLTTDTQFNLPMLRTYYQQADIIFHDCETSSYLSGVHANFVELSQLDAGIKSKMWLYHYNDGQLPDAQHQGFCGFVKRGQVFHLAMKLLFLGTANGLSEDAGNFHSNMLLTTDEGKTLLIDCGTDVRFSLAHANYAAKDIDAVYISHLHGDHCGGLEWLGFKRKFTTDLPKPELLLHESLIDALWQERLKGGMATLKTEEASLSSYFNVNAMTDKTPFVWEGISLTLVKTVHMISNGVLKPSYGLLIQGKKSKALLTTDTQFNLPMLRTYYQQADIIFHDCETSSYLSGVHANFVELSQLDAGIKSKMWLYHYNDGQLPDAQHQGFCGFVKRGQVFHLA

=== Feature glossary ===
The record interleaves many kinds of information about one protein. Here is each kind framed as the question it answers.

Q: What does the local fold look like, residue by residue?
A: A 3Di character summarizes, for each residue, the relative orientation of the Cα frame of its nearest spatial neighbor. Because it encodes fold topology rather than chemistry, 3Di alignments detect remote structural similarity that sequence alignment misses.

Q: Which residues are in helices, strands, or loops?
A: Secondary structure is the local, repeating backbone conformation. DSSP classifies it into eight states by reading the hydrogen-bond network: three helix types (H, G, I), two β types (E, B), two non-regular types (T, S), and unstructured coil (-).

Q: How big and how compact is the whole molecule?
A: Three whole-structure scalars: the radius of gyration (RMS distance of Cα from centroid, in Å), the count of Cα–Cα contacts (pairs closer than 8 Å and separated by more than four residues in sequence — i.e. tertiary, not local, contacts), and the bounding-box dimensions. Together they distinguish compact globular folds from extended fibres or disordered chains.

Q: How confident is the AlphaFold model at each residue?
A: For AlphaFold models, the B-factor field carries pLDDT — the model's own estimate of local accuracy on a 0–100 scale. Regions with pLDDT<50 should be treated as essentially unmodeled; they often correspond to intrinsically disordered segments.

Q: What family and function is it annotated with?
A: Functional annotations link the protein to curated databases. InterPro entries identify conserved domains and families by matching the sequence against member-database signatures (Pfam, PROSITE, CDD, …). Gene Ontology (GO) terms describe molecular function, biological process, and cellular component in a controlled vocabulary. CATH places the structure in a hierarchical fold classification (Class/Architecture/Topology/Homologous-superfamily). The organism is the source species.

Q: What known structures does this most resemble?
A: Nearest PDB neighbors are the top structural matches found by Foldseek when searching this structure against the entire Protein Data Bank. Each hit reports a TM-score (0 to 1; >0.5 almost always implies the same fold) and an E-value. These are *structural* homologs — they may share no detectable sequence similarity.

Q: Which residues are buried vs exposed?
A: Solvent-accessible surface area (SASA) is the area in Å² traced out by the centre of a 1.4 Å probe sphere (a water molecule) rolled over the protein's van der Waals surface (Shrake–Rupley / Lee–Richards construction). Buried residues have near-zero SASA; fully exposed residues can exceed 200 Å². The total SASA scales roughly with the number of surface residues.

Q: What are the backbone torsion angles?
A: φ (phi) and ψ (psi) are the two rotatable backbone dihedrals per residue: φ is the C(i-1)–N–Cα–C torsion, ψ is the N–Cα–C–N(i+1) torsion, both in degrees on (−180°, 180°]. α-helical residues cluster near (−60°, −45°); β-strand residues near (−120°, +130°). A Ramachandran plot is simply a scatter of (φ, ψ) for every residue.

Q: Are the domains correctly placed relative to each other?
A: Predicted aligned error is AlphaFold's pairwise confidence. Unlike pLDDT (per-residue), PAE is per-residue-pair and captures whether two parts of the structure are correctly placed relative to each other. Units are ångströms of expected positional error.

Q: What if only a Cα trace is available?
A: P-SEA three-state annotation labels each residue as helix, strand, or coil based purely on the geometry of the Cα trace. It serves as a fallback when the full backbone (and thus DSSP) is unavailable.

Q: What is the amino-acid chain?
A: This is the polypeptide sequence — one letter per residue, N-terminus first. Length ranges from a few dozen residues for small domains to over a thousand for large multi-domain proteins.

Q: What do the rendered images show?
A: The six renders are orthographic views along the three Cartesian axes in both directions. Representation (cartoon, sticks, or surface) and color scheme (sequence-rainbow or by-chain) vary across proteins so the training set covers all the common visualization conventions.

Q: What do the diagnosti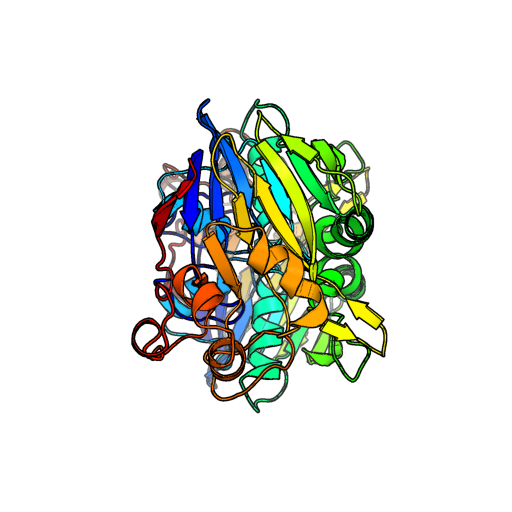c plots show?
A: Plot images: a contact map (which residues are close in 3D, as an N×N binary image), a Ramachandran scatter (backbone torsion angles, revealing secondary-structure composition at a glance), and — for AlphaFold structures — a PAE heatmap (pairwise prediction confidence).

Q: How mobile is each atom in the crystal?
A: B-factor (Debye–Waller factor) reflects atomic displacement in the crystal lattice. It is an experimental observable (units Å²), not a prediction; low values mean the atom is pinned down, high values mean it moves or is heterogeneous across the crystal.

Q: Where is each backbone atom in 3D?
A: The mmCIF table is the protein's shape written out atom by atom. For each backbone N, Cα, C, and carbonyl O, it records an (x, y, z) coordinate triple in Å plus the residue type, chain letter, and residue number.